Protein AF-0000000080321879 (afdb_homodimer)

Nearest PDB structures (foldseek):
  3uyc-assembly2_B  TM=7.111E-01  e=3.979E-05  Escherichia coli
  3uy8-assembly1_A  TM=6.903E-01  e=2.492E-05  Escherichia coli
  3uzj-assembly2_B  TM=7.143E-01  e=2.300E-04  Escherichia coli
  3hoj-assembly1_A  TM=6.903E-01  e=2.439E-04  synthetic construct
  4pek-assembly1_A  TM=6.928E-01  e=1.680E-03  synthetic construct

pLDDT: mean 92.46, std 9.46, range [50.03, 98.94]

Organism: NCBI:txid113653

Foldseek 3Di:
DEEEEQAFAAFPPAPPDDDLVCRLVQSQQQLLLLVLLPGQEYEYEPNNRPPDDLADDPRCLVSSLVSVQSNVVRDPHAYEYEYPPFHLLSRLSSCLSNVGQAYEGAAQDAWWQAPNGIHDHCLVVNVVSCVVSVHDHAYEYEQADQRTHGPDDSLRCLVCVVVSVHQEYEYEDNHAQCFDDLVVLQVNLVSHPHAYEYEHNDALVCPVSSVVRHDYYYDYPQQDDPSHGDSNRSNSNNVVVD/DEEEEQAFAAFPPAPPDDDLVCRLVQSQQQLLLLVLLPGQEYEYEPNNRPPDDLADDPRCLVSSLVSVQSNVVRDPHAYEYEYPPFHLLSRLSSCLSNVGQAYEGEAQDAWWQAPNGIHDHCLVVNVVSCVVSVHDHAYEYEDPAQRTHGPDDSLRCLVCVVVSVHQEYEYEDNDAQCFDDLVVLQVNLVSHPHAYEYEHNDALVCPVSSVVRHDYYYDYPQQDDPSHGDSNRSNSNNVVVD

Solvent-accessible surface area (backbone atoms only — not comparable to full-atom values): 24223 Å² total; per-residue (Å²): 91,40,29,32,46,45,68,30,52,26,43,58,62,27,84,68,39,85,45,68,68,56,31,41,51,51,45,36,55,36,49,43,30,41,53,74,16,53,44,60,26,37,34,39,29,56,62,35,29,55,82,56,45,70,63,65,52,57,36,48,37,7,32,51,29,39,41,48,54,57,31,56,74,73,41,86,60,51,37,28,26,30,34,57,61,50,19,48,60,47,20,49,18,27,25,53,39,69,65,32,53,26,34,47,29,56,39,36,67,63,50,31,42,36,93,83,40,72,46,65,48,38,26,71,61,40,55,55,48,33,61,54,42,70,47,82,50,43,35,34,26,37,72,39,50,33,76,35,52,68,77,63,52,68,65,54,42,50,74,47,44,71,81,50,64,49,60,27,39,27,44,32,8,76,38,92,69,32,45,57,53,70,66,53,44,47,50,47,47,71,58,37,91,55,52,37,27,37,51,32,37,60,44,83,88,48,41,71,69,48,51,76,50,34,62,32,34,41,44,43,70,70,32,43,54,96,90,33,61,34,39,63,52,33,30,54,47,41,56,70,75,102,91,40,29,33,46,44,68,30,52,27,43,58,60,27,84,66,39,84,45,67,67,56,31,43,52,50,45,36,54,36,49,42,32,41,51,73,16,51,43,61,27,38,34,39,29,55,63,35,28,52,83,56,44,68,64,64,53,57,37,48,36,7,33,50,29,38,39,51,54,57,32,56,75,70,42,87,59,50,36,27,26,30,33,57,60,51,19,47,59,46,19,49,17,27,24,52,40,70,65,30,53,26,32,47,29,59,40,35,67,63,51,31,41,36,95,82,39,74,45,65,48,39,26,73,62,39,54,54,48,31,60,55,41,71,47,82,49,42,36,34,27,44,47,65,51,30,79,29,54,65,77,64,53,73,65,55,44,51,74,46,44,71,80,50,64,50,61,25,38,25,42,34,10,67,38,95,69,32,46,59,52,70,67,54,43,46,49,46,46,70,58,39,90,54,52,37,28,37,52,30,36,62,44,82,88,46,41,69,70,48,52,77,52,35,61,31,35,40,44,44,70,70,32,43,54,97,90,33,59,35,38,66,51,34,30,54,45,40,55,70,76,102

Structure (mmCIF, N/CA/C/O backbone):
data_AF-0000000080321879-model_v1
#
loop_
_entity.id
_entity.type
_entity.pdbx_description
1 polymer 'Membrane complex biogenesis protein, BtpA family'
#
loop_
_atom_site.group_PDB
_atom_site.id
_atom_site.type_symbol
_atom_site.label_atom_id
_atom_site.label_alt_id
_atom_site.label_comp_id
_atom_site.label_asym_id
_atom_site.label_entity_id
_atom_site.label_seq_id
_atom_site.pdbx_PDB_ins_code
_atom_site.Cartn_x
_atom_site.Cartn_y
_atom_site.Cartn_z
_atom_site.occupancy
_atom_site.B_iso_or_equiv
_atom_site.auth_seq_id
_atom_site.auth_comp_id
_atom_site.auth_asym_id
_atom_site.auth_atom_id
_atom_site.pdbx_PDB_model_num
ATOM 1 N N . MET A 1 1 ? -0.641 20.672 21.359 1 93.69 1 MET A N 1
ATOM 2 C CA . MET A 1 1 ? -0.113 19.438 20.797 1 93.69 1 MET A CA 1
ATOM 3 C C . MET A 1 1 ? 0.712 19.703 19.547 1 93.69 1 MET A C 1
ATOM 5 O O . MET A 1 1 ? 0.418 20.641 18.797 1 93.69 1 MET A O 1
ATOM 9 N N . ILE A 1 2 ? 1.805 19.047 19.375 1 97.56 2 ILE A N 1
ATOM 10 C CA . ILE A 1 2 ? 2.656 19.219 18.203 1 97.56 2 ILE A CA 1
ATOM 11 C C . ILE A 1 2 ? 2.709 17.906 17.406 1 97.56 2 ILE A C 1
ATOM 13 O O . ILE A 1 2 ? 2.979 16.844 17.969 1 97.56 2 ILE A O 1
ATOM 17 N N . ILE A 1 3 ? 2.352 18 16.172 1 98.31 3 ILE A N 1
ATOM 18 C CA . ILE A 1 3 ? 2.482 16.906 15.211 1 98.31 3 ILE A CA 1
ATOM 19 C C . ILE A 1 3 ? 3.738 17.109 14.367 1 98.31 3 ILE A C 1
ATOM 21 O O . ILE A 1 3 ? 3.889 18.125 13.703 1 98.31 3 ILE A O 1
ATOM 25 N N . GLY A 1 4 ? 4.66 16.188 14.5 1 98.25 4 GLY A N 1
ATOM 26 C CA . GLY A 1 4 ? 5.855 16.25 13.672 1 98.25 4 GLY A CA 1
ATOM 27 C C . GLY A 1 4 ? 5.668 15.648 12.297 1 98.25 4 GLY A C 1
ATOM 28 O O . GLY A 1 4 ? 5.156 14.539 12.164 1 98.25 4 GLY A O 1
ATOM 29 N N . VAL A 1 5 ? 6.098 16.344 11.266 1 98 5 VAL A N 1
ATOM 30 C CA . VAL A 1 5 ? 5.988 15.836 9.906 1 98 5 VAL A CA 1
ATOM 31 C C . VAL A 1 5 ? 7.219 14.992 9.57 1 98 5 VAL A C 1
ATOM 33 O O . VAL A 1 5 ? 8.352 15.43 9.766 1 98 5 VAL A O 1
ATOM 36 N N . LEU A 1 6 ? 6.984 13.828 9.18 1 98.5 6 LEU A N 1
ATOM 37 C CA . LEU A 1 6 ? 8.016 12.945 8.641 1 98.5 6 LEU A CA 1
A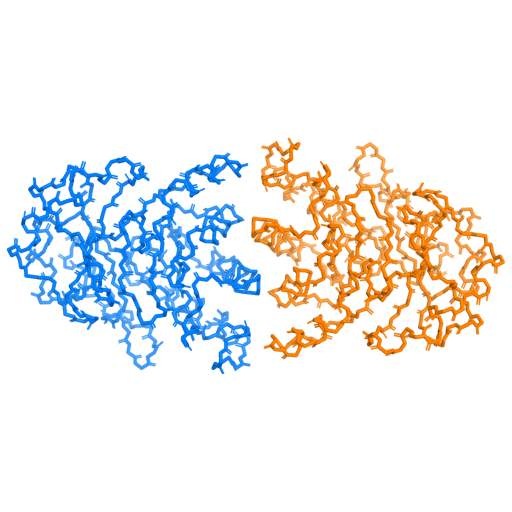TOM 38 C C . LEU A 1 6 ? 8.016 12.977 7.117 1 98.5 6 LEU A C 1
ATOM 40 O O . LEU A 1 6 ? 7.219 12.289 6.477 1 98.5 6 LEU A O 1
ATOM 44 N N . HIS A 1 7 ? 8.898 13.773 6.559 1 97.56 7 HIS A N 1
ATOM 45 C CA . HIS A 1 7 ? 9.078 13.836 5.113 1 97.56 7 HIS A CA 1
ATOM 46 C C . HIS A 1 7 ? 9.859 12.625 4.602 1 97.56 7 HIS A C 1
ATOM 48 O O . HIS A 1 7 ? 11.031 12.453 4.934 1 97.56 7 HIS A O 1
ATOM 54 N N . LEU A 1 8 ? 9.234 11.883 3.764 1 98.44 8 LEU A N 1
ATOM 55 C CA . LEU A 1 8 ? 9.938 10.734 3.195 1 98.44 8 LEU A CA 1
ATOM 56 C C . LEU A 1 8 ? 10.891 11.18 2.088 1 98.44 8 LEU A C 1
ATOM 58 O O . LEU A 1 8 ? 10.594 12.125 1.354 1 98.44 8 LEU A O 1
ATOM 62 N N . LYS A 1 9 ? 12.031 10.469 2.078 1 97.88 9 LYS A N 1
ATOM 63 C CA . LYS A 1 9 ? 12.867 10.562 0.889 1 97.88 9 LYS A CA 1
ATOM 64 C C . LYS A 1 9 ? 12.117 10.102 -0.355 1 97.88 9 LYS A C 1
ATOM 66 O O . LYS A 1 9 ? 11.055 9.492 -0.25 1 97.88 9 LYS A O 1
ATOM 71 N N . PRO A 1 10 ? 12.656 10.422 -1.565 1 98.12 10 PRO A N 1
ATOM 72 C CA . PRO A 1 10 ? 11.969 10.016 -2.791 1 98.12 10 PRO A CA 1
ATOM 73 C C . PRO A 1 10 ? 11.672 8.516 -2.834 1 98.12 10 PRO A C 1
ATOM 75 O O . PRO A 1 10 ? 12.57 7.699 -2.615 1 98.12 10 PRO A O 1
ATOM 78 N N . LEU A 1 11 ? 10.43 8.188 -3.137 1 98.75 11 LEU A N 1
ATOM 79 C CA . LEU A 1 11 ? 9.977 6.805 -3.199 1 98.75 11 LEU A CA 1
ATOM 80 C C . LEU A 1 11 ? 10.227 6.215 -4.582 1 98.75 11 LEU A C 1
ATOM 82 O O . LEU A 1 11 ? 10.453 6.949 -5.543 1 98.75 11 LEU A O 1
ATOM 86 N N . PRO A 1 12 ? 10.211 4.867 -4.668 1 98.5 12 PRO A N 1
ATOM 87 C CA . PRO A 1 12 ? 10.312 4.242 -5.988 1 98.5 12 PRO A CA 1
ATOM 88 C C . PRO A 1 12 ? 9.328 4.832 -6.996 1 98.5 12 PRO A C 1
ATOM 90 O O . PRO A 1 12 ? 8.156 5.035 -6.672 1 98.5 12 PRO A O 1
ATOM 93 N N . GLY A 1 13 ? 9.828 5.113 -8.234 1 97.06 13 GLY A N 1
ATOM 94 C CA . GLY A 1 13 ? 8.984 5.684 -9.273 1 97.06 13 GLY A CA 1
ATOM 95 C C . GLY A 1 13 ? 9.078 7.195 -9.359 1 97.06 13 GLY A C 1
ATOM 96 O O . GLY A 1 13 ? 8.672 7.797 -10.352 1 97.06 13 GLY A O 1
ATOM 97 N N . SER A 1 14 ? 9.555 7.824 -8.234 1 97.06 14 SER A N 1
ATOM 98 C CA . SER A 1 14 ? 9.742 9.273 -8.273 1 97.06 14 SER A CA 1
ATOM 99 C C . SER A 1 14 ? 11.055 9.641 -8.953 1 97.06 14 SER A C 1
ATOM 101 O O . SER A 1 14 ? 11.992 8.844 -8.992 1 97.06 14 SER A O 1
ATOM 103 N N . PRO A 1 15 ? 11.164 10.836 -9.484 1 96 15 PRO A N 1
ATOM 104 C CA . PRO A 1 15 ? 12.297 11.211 -10.328 1 96 15 PRO A CA 1
ATOM 105 C C . PRO A 1 15 ? 13.625 11.164 -9.586 1 96 15 PRO A C 1
ATOM 107 O O . PRO A 1 15 ? 14.664 10.852 -10.18 1 96 15 PRO A O 1
ATOM 110 N N . LEU A 1 16 ? 13.664 11.383 -8.312 1 96.62 16 LEU A N 1
ATOM 111 C CA . LEU A 1 16 ? 14.93 11.492 -7.59 1 96.62 16 LEU A CA 1
ATOM 112 C C . LEU A 1 16 ? 15.148 10.273 -6.703 1 96.62 16 LEU A C 1
ATOM 114 O O . LEU A 1 16 ? 15.938 10.32 -5.758 1 96.62 16 LEU A O 1
ATOM 118 N N . TYR A 1 17 ? 14.438 9.242 -7.016 1 97.62 17 TYR A N 1
ATOM 119 C CA . TYR A 1 17 ? 14.547 8.023 -6.227 1 97.62 17 TYR A CA 1
ATOM 120 C C . TYR A 1 17 ? 15.945 7.434 -6.324 1 97.62 17 TYR A C 1
ATOM 122 O O . TYR A 1 17 ? 16.562 7.449 -7.395 1 97.62 17 TYR A O 1
ATOM 130 N N . SER A 1 18 ? 16.422 6.902 -5.184 1 95.88 18 SER A N 1
ATOM 131 C CA . SER A 1 18 ? 17.719 6.246 -5.168 1 95.88 18 SER A CA 1
ATOM 132 C C . SER A 1 18 ? 17.641 4.852 -4.559 1 95.88 18 SER A C 1
ATOM 134 O O . SER A 1 18 ? 17.797 3.848 -5.258 1 95.88 18 SER A O 1
ATOM 136 N N . SER A 1 19 ? 17.266 4.738 -3.291 1 97.06 19 SER A N 1
ATOM 137 C CA . SER A 1 19 ? 17.281 3.465 -2.58 1 97.06 19 SER A CA 1
ATOM 138 C C . SER A 1 19 ? 16.094 3.365 -1.612 1 97.06 19 SER A C 1
ATOM 140 O O . SER A 1 19 ? 15.898 4.254 -0.781 1 97.06 19 SER A O 1
ATOM 142 N N . PHE A 1 20 ? 15.492 2.254 -1.755 1 97.88 20 PHE A N 1
ATOM 143 C CA . PHE A 1 20 ? 14.352 2.08 -0.862 1 97.88 20 PHE A CA 1
ATOM 144 C C . PHE A 1 20 ? 14.82 1.803 0.562 1 97.88 20 PHE A C 1
ATOM 146 O O . PHE A 1 20 ? 14.172 2.225 1.524 1 97.88 20 PHE A O 1
ATOM 153 N N . ASP A 1 21 ? 15.906 1.103 0.717 1 97.5 21 ASP A N 1
ATOM 154 C CA . ASP A 1 21 ? 16.484 0.886 2.041 1 97.5 21 ASP A CA 1
ATOM 155 C C . ASP A 1 21 ? 16.766 2.213 2.736 1 97.5 21 ASP A C 1
ATOM 157 O O . ASP A 1 21 ? 16.516 2.365 3.932 1 97.5 21 ASP A O 1
ATOM 161 N N . GLU A 1 22 ? 17.281 3.115 1.935 1 97.75 22 GLU A N 1
ATOM 162 C CA . GLU A 1 22 ? 17.594 4.426 2.496 1 97.75 22 GLU A CA 1
ATOM 163 C C . GLU A 1 22 ? 16.328 5.16 2.922 1 97.75 22 GLU A C 1
ATOM 165 O O . GLU A 1 22 ? 16.328 5.887 3.918 1 97.75 22 GLU A O 1
ATOM 170 N N . VAL A 1 23 ? 15.281 4.973 2.143 1 98.44 23 VAL A N 1
ATOM 171 C CA . VAL A 1 23 ? 14.008 5.594 2.48 1 98.44 23 VAL A CA 1
ATOM 172 C C . VAL A 1 23 ? 13.531 5.09 3.842 1 98.44 23 VAL A C 1
ATOM 174 O O . VAL A 1 23 ? 13.172 5.883 4.715 1 98.44 23 VAL A O 1
ATOM 177 N N . ILE A 1 24 ? 13.547 3.768 4.012 1 98.62 24 ILE A N 1
ATOM 178 C CA . ILE A 1 24 ? 13.047 3.143 5.23 1 98.62 24 ILE A CA 1
ATOM 179 C C . ILE A 1 24 ? 13.914 3.547 6.414 1 98.62 24 ILE A C 1
ATOM 181 O O . ILE A 1 24 ? 13.406 3.971 7.453 1 98.62 24 ILE A O 1
ATOM 185 N N . GLU A 1 25 ? 15.219 3.467 6.266 1 98.44 25 GLU A N 1
ATOM 186 C CA . GLU A 1 25 ? 16.141 3.789 7.344 1 98.44 25 GLU A CA 1
ATOM 187 C C . GLU A 1 25 ? 16 5.246 7.773 1 98.44 25 GLU A C 1
ATOM 189 O O . GLU A 1 25 ? 15.961 5.547 8.969 1 98.44 25 GLU A O 1
ATOM 194 N N . HIS A 1 26 ? 15.977 6.105 6.789 1 98.38 26 HIS A N 1
ATOM 195 C CA . HIS A 1 26 ? 15.812 7.531 7.055 1 98.38 26 HIS A CA 1
ATOM 196 C C . HIS A 1 26 ? 14.5 7.812 7.777 1 98.38 26 HIS A C 1
ATOM 198 O O . HIS A 1 26 ? 14.469 8.594 8.734 1 98.38 26 HIS A O 1
ATOM 204 N N . ALA A 1 27 ? 13.406 7.203 7.316 1 98.75 27 ALA A N 1
ATOM 205 C CA . ALA A 1 27 ? 12.086 7.406 7.91 1 98.75 27 ALA A CA 1
ATOM 206 C C . ALA A 1 27 ? 12.062 6.941 9.359 1 98.75 27 ALA A C 1
ATOM 208 O O . ALA A 1 27 ? 11.586 7.664 10.242 1 98.75 27 ALA A O 1
ATOM 209 N N . VAL A 1 28 ? 12.594 5.742 9.617 1 98.81 28 VAL A N 1
ATOM 210 C CA . VAL A 1 28 ? 12.586 5.168 10.953 1 98.81 28 VAL A CA 1
ATOM 211 C C . VAL A 1 28 ? 13.43 6.027 11.891 1 98.81 28 VAL A C 1
ATOM 213 O O . VAL A 1 28 ? 12.984 6.402 12.977 1 98.81 28 VAL A O 1
ATOM 216 N N . ARG A 1 29 ? 14.617 6.383 11.414 1 98.44 29 ARG A N 1
ATOM 217 C CA . ARG A 1 29 ? 15.531 7.188 12.219 1 98.44 29 ARG A CA 1
ATOM 218 C C . ARG A 1 29 ? 14.891 8.523 12.594 1 98.44 29 ARG A C 1
ATOM 220 O O . ARG A 1 29 ? 14.938 8.93 13.758 1 98.44 29 ARG A O 1
ATOM 227 N N . ASN A 1 30 ? 14.266 9.164 11.695 1 98.75 30 ASN A N 1
ATOM 228 C CA . ASN A 1 30 ? 13.688 10.484 11.945 1 98.75 30 ASN A CA 1
ATOM 229 C C . ASN A 1 30 ? 12.391 10.383 12.758 1 98.75 30 ASN A C 1
ATOM 231 O O . ASN A 1 30 ? 12.086 11.266 13.562 1 98.75 30 ASN A O 1
ATOM 235 N N . ALA A 1 31 ? 11.633 9.312 12.586 1 98.88 31 ALA A N 1
ATOM 236 C CA . ALA A 1 31 ? 10.453 9.086 13.422 1 98.88 31 ALA A CA 1
ATOM 237 C C . ALA A 1 31 ? 10.852 8.93 14.883 1 98.88 31 ALA A C 1
ATOM 239 O O . ALA A 1 31 ? 10.211 9.5 15.773 1 98.88 31 ALA A O 1
ATOM 240 N N . VAL A 1 32 ? 11.867 8.164 15.102 1 98.81 32 VAL A N 1
ATOM 241 C CA . VAL A 1 32 ? 12.359 7.941 16.453 1 98.81 32 VAL A CA 1
ATOM 242 C C . VAL A 1 32 ? 12.812 9.266 17.062 1 98.81 32 VAL A C 1
ATOM 244 O O . VAL A 1 32 ? 12.531 9.547 18.234 1 98.81 32 VAL A O 1
ATOM 247 N N . ARG A 1 33 ? 13.469 10.07 16.281 1 98.75 33 ARG A N 1
ATOM 248 C CA . ARG A 1 33 ? 13.945 11.367 16.75 1 98.75 33 ARG A CA 1
ATOM 249 C C . ARG A 1 33 ? 12.773 12.297 17.062 1 98.75 33 ARG A C 1
ATOM 251 O O . ARG A 1 33 ? 12.836 13.07 18.031 1 98.75 33 ARG A O 1
ATOM 258 N N . LEU A 1 34 ? 11.727 12.25 16.266 1 98.75 34 LEU A N 1
ATOM 259 C CA . LEU A 1 34 ? 10.531 13.039 16.547 1 98.75 34 LEU A CA 1
ATOM 260 C C . LEU A 1 34 ? 9.906 12.625 17.875 1 98.75 34 LEU A C 1
ATOM 262 O O . LEU A 1 34 ? 9.562 13.484 18.688 1 98.75 34 LEU A O 1
ATOM 266 N N . GLU A 1 35 ? 9.773 11.305 18.078 1 98.75 35 GLU A N 1
ATOM 267 C CA . GLU A 1 35 ? 9.203 10.805 19.312 1 98.75 35 GLU A CA 1
ATOM 268 C C . GLU A 1 35 ? 10.086 11.172 20.516 1 98.75 35 GLU A C 1
ATOM 270 O O . GLU A 1 35 ? 9.586 11.617 21.547 1 98.75 35 GLU A O 1
ATOM 275 N N . GLU A 1 36 ? 11.398 10.992 20.344 1 98.38 36 GLU A N 1
ATOM 276 C CA . GLU A 1 36 ? 12.336 11.352 21.406 1 98.38 36 GLU A CA 1
ATOM 277 C C . GLU A 1 36 ? 12.242 12.828 21.75 1 98.38 36 GLU A C 1
ATOM 279 O O . GLU A 1 36 ? 12.422 13.211 22.906 1 98.38 36 GLU A O 1
ATOM 284 N N . GLY A 1 37 ? 12.023 13.625 20.75 1 98.31 37 GLY A N 1
ATOM 285 C CA . GLY A 1 37 ? 11.93 15.062 20.953 1 98.31 37 GLY A CA 1
ATOM 286 C C . GLY A 1 37 ? 10.656 15.477 21.672 1 98.31 37 GLY A C 1
ATOM 287 O O . GLY A 1 37 ? 10.578 16.578 22.203 1 98.31 37 GLY A O 1
ATOM 288 N N . GLY A 1 38 ? 9.586 14.633 21.516 1 98.31 38 GLY A N 1
ATOM 289 C CA . GLY A 1 38 ? 8.43 14.883 22.375 1 98.31 38 GLY A CA 1
ATOM 290 C C . GLY A 1 38 ? 7.188 15.266 21.594 1 98.31 38 GLY A C 1
ATOM 291 O O . GLY A 1 38 ? 6.23 15.797 22.156 1 98.31 38 GLY A O 1
ATOM 292 N N . VAL A 1 39 ? 7.129 15.016 20.281 1 98.56 39 VAL A N 1
ATOM 293 C CA . VAL A 1 39 ? 5.914 15.32 19.547 1 98.56 39 VAL A CA 1
ATOM 294 C C . VAL A 1 39 ? 4.781 14.391 19.984 1 98.56 39 VAL A C 1
ATOM 296 O O . VAL A 1 39 ? 5.031 13.344 20.578 1 98.56 39 VAL A O 1
ATOM 299 N N . SER A 1 40 ? 3.592 14.852 19.703 1 98.31 40 SER A N 1
ATOM 300 C CA . SER A 1 40 ? 2.416 14.117 20.156 1 98.31 40 SER A CA 1
ATOM 301 C C . SER A 1 40 ? 1.956 13.117 19.094 1 98.31 40 SER A C 1
ATOM 303 O O . SER A 1 40 ? 1.246 12.156 19.406 1 98.31 40 SER A O 1
ATOM 305 N N . ALA A 1 41 ? 2.283 13.328 17.875 1 98.75 41 ALA A N 1
ATOM 306 C CA . ALA A 1 41 ? 1.921 12.492 16.734 1 98.75 41 ALA A CA 1
ATOM 307 C C . ALA A 1 41 ? 2.873 12.719 15.562 1 98.75 41 ALA A C 1
ATOM 309 O O . ALA A 1 41 ? 3.67 13.664 15.578 1 98.75 41 ALA A O 1
ATOM 310 N N . ILE A 1 42 ? 2.859 11.828 14.625 1 98.88 42 ILE A N 1
ATOM 311 C CA . ILE A 1 42 ? 3.707 11.93 13.445 1 98.88 42 ILE A CA 1
ATOM 312 C C . ILE A 1 42 ? 2.844 11.898 12.18 1 98.88 42 ILE A C 1
ATOM 314 O O . ILE A 1 42 ? 1.942 11.062 12.062 1 98.88 42 ILE A O 1
ATOM 318 N N . LEU A 1 43 ? 3.012 12.828 11.297 1 98.81 43 LEU A N 1
ATOM 319 C CA . LEU A 1 43 ? 2.381 12.875 9.977 1 98.81 43 LEU A CA 1
ATOM 320 C C . LEU A 1 43 ? 3.371 12.477 8.891 1 98.81 43 LEU A C 1
ATOM 322 O O . LEU A 1 43 ? 4.363 13.172 8.664 1 98.81 43 LEU A O 1
ATOM 326 N N . VAL A 1 44 ? 3.127 11.383 8.234 1 98.88 44 VAL A N 1
ATOM 327 C CA . VAL A 1 44 ? 4.023 10.898 7.191 1 98.88 44 VAL A CA 1
ATOM 328 C C . VAL A 1 44 ? 3.588 11.445 5.836 1 98.88 44 VAL A C 1
ATOM 330 O O . VAL A 1 44 ? 2.412 11.359 5.473 1 98.88 44 VAL A O 1
ATOM 333 N N . GLU A 1 45 ? 4.559 11.992 5.109 1 98.31 45 GLU A N 1
ATOM 334 C CA . GLU A 1 45 ? 4.27 12.641 3.838 1 98.31 45 GLU A CA 1
ATOM 335 C C . GLU A 1 45 ? 5.27 12.234 2.764 1 98.31 45 GLU A C 1
ATOM 337 O O . GLU A 1 45 ? 6.469 12.133 3.029 1 98.31 45 GLU A O 1
ATOM 342 N N . ASN A 1 46 ? 4.797 11.945 1.536 1 98.31 46 ASN A N 1
ATOM 343 C CA . ASN A 1 46 ? 5.672 11.602 0.421 1 98.31 46 ASN A CA 1
ATOM 344 C C . ASN A 1 46 ? 6.34 12.836 -0.172 1 98.31 46 ASN A C 1
ATOM 346 O O . ASN A 1 46 ? 6.43 12.977 -1.394 1 98.31 46 ASN A O 1
ATOM 350 N N . PHE A 1 47 ? 6.891 13.672 0.594 1 95.69 47 PHE A N 1
ATOM 351 C CA . PHE A 1 47 ? 7.426 14.977 0.241 1 95.69 47 PHE A CA 1
ATOM 352 C C . PHE A 1 47 ? 8.523 14.852 -0.803 1 95.69 47 PHE A C 1
ATOM 354 O O . PHE A 1 47 ? 8.664 15.711 -1.678 1 95.69 47 PHE A O 1
ATOM 361 N N . GLY A 1 48 ? 9.312 13.852 -0.79 1 95.94 48 GLY A N 1
ATOM 362 C CA . GLY A 1 48 ? 10.453 13.68 -1.68 1 95.94 48 GLY A CA 1
ATOM 363 C C . GLY A 1 48 ? 10.047 13.312 -3.098 1 95.94 48 GLY A C 1
ATOM 364 O O . GLY A 1 48 ? 10.883 13.32 -4.004 1 95.94 48 GLY A O 1
ATOM 365 N N . ASP A 1 49 ? 8.789 13.125 -3.35 1 96.62 49 ASP A N 1
ATOM 366 C CA . ASP A 1 49 ? 8.344 12.602 -4.633 1 96.62 49 ASP A CA 1
ATOM 367 C C . ASP A 1 49 ? 8.172 13.719 -5.656 1 96.62 49 ASP A C 1
ATOM 369 O O . ASP A 1 49 ? 7.68 13.484 -6.766 1 96.62 49 ASP A O 1
ATOM 373 N N . ALA A 1 50 ? 8.586 14.953 -5.414 1 93.31 50 ALA A N 1
ATOM 374 C CA . ALA A 1 50 ? 8.406 16.094 -6.312 1 93.31 50 ALA A CA 1
ATOM 375 C C . ALA A 1 50 ? 9.156 15.883 -7.625 1 93.31 50 ALA A C 1
ATOM 377 O O . ALA A 1 50 ? 10.234 15.273 -7.641 1 93.31 50 ALA A O 1
ATOM 378 N N . PRO A 1 51 ? 8.594 16.469 -8.711 1 95.69 51 PRO A N 1
ATOM 379 C CA . PRO A 1 51 ? 7.262 17.078 -8.805 1 95.69 51 PRO A CA 1
ATOM 380 C C . PRO A 1 51 ? 6.133 16.062 -8.68 1 95.69 51 PRO A C 1
ATOM 382 O O . PRO A 1 51 ? 6.266 14.922 -9.141 1 95.69 51 PRO A O 1
ATOM 385 N N . PHE A 1 52 ? 5.043 16.453 -8.102 1 93.81 52 PHE A N 1
ATOM 386 C CA . PHE A 1 52 ? 4 15.516 -7.688 1 93.81 52 PHE A CA 1
ATOM 387 C C . PHE A 1 52 ? 3.01 15.273 -8.82 1 93.81 52 PHE A C 1
ATOM 389 O O . PHE A 1 52 ? 2.781 16.156 -9.648 1 93.81 52 PHE A O 1
ATOM 396 N N . LEU A 1 53 ? 2.506 14.117 -8.852 1 92.25 53 LEU A N 1
ATOM 397 C CA . LEU A 1 53 ? 1.327 13.805 -9.656 1 92.25 53 LEU A CA 1
ATOM 398 C C . LEU A 1 53 ? 0.049 14.133 -8.891 1 92.25 53 LEU A C 1
ATOM 400 O O . LEU A 1 53 ? 0.031 14.094 -7.656 1 92.25 53 LEU A O 1
ATOM 404 N N . MET A 1 54 ? -0.978 14.469 -9.633 1 89.69 54 MET A N 1
ATOM 405 C CA . MET A 1 54 ? -2.25 14.75 -8.977 1 89.69 54 MET A CA 1
ATOM 406 C C . MET A 1 54 ? -2.764 13.516 -8.234 1 89.69 54 MET A C 1
ATOM 408 O O . MET A 1 54 ? -3.332 13.633 -7.148 1 89.69 54 MET A O 1
ATOM 412 N N . GLU A 1 55 ? -2.572 12.406 -8.883 1 92.88 55 GLU A N 1
ATOM 413 C CA . GLU A 1 55 ? -2.875 11.117 -8.266 1 92.88 55 GLU A CA 1
ATOM 414 C C . GLU A 1 55 ? -1.623 10.25 -8.156 1 92.88 55 GLU A C 1
ATOM 416 O O . GLU A 1 55 ? -0.929 10.023 -9.148 1 92.88 55 GLU A O 1
ATOM 421 N N . ALA A 1 56 ? -1.356 9.844 -6.93 1 96 56 ALA A N 1
ATOM 422 C CA . ALA A 1 56 ? -0.177 9.008 -6.707 1 96 56 ALA A CA 1
ATOM 423 C C . ALA A 1 56 ? -0.359 7.625 -7.324 1 96 56 ALA A C 1
ATOM 425 O O . ALA A 1 56 ? -1.475 7.102 -7.367 1 96 56 ALA A O 1
ATOM 426 N N . GLY A 1 57 ? 0.683 7.129 -7.797 1 97.19 57 GLY A N 1
ATOM 427 C CA . GLY A 1 57 ? 0.648 5.785 -8.344 1 97.19 57 GLY A CA 1
ATOM 428 C C . GLY A 1 57 ? 0.575 4.707 -7.277 1 97.19 57 GLY A C 1
ATOM 429 O O . GLY A 1 57 ? 0.723 4.996 -6.086 1 97.19 57 GLY A O 1
ATOM 430 N N . LYS A 1 58 ? 0.332 3.451 -7.715 1 98.5 58 LYS A N 1
ATOM 431 C CA . LYS A 1 58 ? 0.208 2.316 -6.805 1 98.5 58 LYS A CA 1
ATOM 432 C C . LYS A 1 58 ? 1.521 2.053 -6.07 1 98.5 58 LYS A C 1
ATOM 434 O O . LYS A 1 58 ? 1.519 1.591 -4.93 1 98.5 58 LYS A O 1
ATOM 439 N N . GLU A 1 59 ? 2.66 2.396 -6.711 1 98.69 59 GLU A N 1
ATOM 440 C CA . GLU A 1 59 ? 3.961 2.219 -6.07 1 98.69 59 GLU A CA 1
ATOM 441 C C . GLU A 1 59 ? 4.109 3.131 -4.855 1 98.69 59 GLU A C 1
ATOM 443 O O . GLU A 1 59 ? 4.695 2.736 -3.846 1 98.69 59 GLU A O 1
ATOM 448 N N . THR A 1 60 ? 3.615 4.348 -4.992 1 98.75 60 THR A N 1
ATOM 449 C CA . THR A 1 60 ? 3.648 5.266 -3.859 1 98.75 60 THR A CA 1
ATOM 450 C C . THR A 1 60 ? 2.785 4.742 -2.715 1 98.75 60 THR A C 1
ATOM 452 O O . THR A 1 60 ? 3.217 4.738 -1.56 1 98.75 60 THR A O 1
ATOM 455 N N . VAL A 1 61 ? 1.602 4.254 -3.043 1 98.88 61 VAL A N 1
ATOM 456 C CA . VAL A 1 61 ? 0.668 3.729 -2.053 1 98.88 61 VAL A CA 1
ATOM 457 C C . VAL A 1 61 ? 1.299 2.541 -1.326 1 98.88 61 VAL A C 1
ATOM 459 O O . VAL A 1 61 ? 1.333 2.508 -0.094 1 98.88 61 VAL A O 1
ATOM 462 N N . ALA A 1 62 ? 1.83 1.578 -2.062 1 98.94 62 ALA A N 1
ATOM 463 C CA . ALA A 1 62 ? 2.418 0.371 -1.49 1 98.94 62 ALA A CA 1
ATOM 464 C C . ALA A 1 62 ? 3.648 0.705 -0.652 1 98.94 62 ALA A C 1
ATOM 466 O O . ALA A 1 62 ? 3.791 0.224 0.475 1 98.94 62 ALA A O 1
ATOM 467 N N . CYS A 1 63 ? 4.52 1.547 -1.168 1 98.88 63 CYS A N 1
ATOM 468 C CA . CYS A 1 63 ? 5.789 1.822 -0.509 1 98.88 63 CYS A CA 1
ATOM 469 C C . CYS A 1 63 ? 5.582 2.662 0.746 1 98.88 63 CYS A C 1
ATOM 471 O O . CYS A 1 63 ? 6.234 2.43 1.767 1 98.88 63 CYS A O 1
ATOM 473 N N . MET A 1 64 ? 4.688 3.637 0.65 1 98.88 64 MET A N 1
ATOM 474 C CA . MET A 1 64 ? 4.379 4.402 1.855 1 98.88 64 MET A CA 1
ATOM 475 C C . MET A 1 64 ? 3.789 3.504 2.936 1 98.88 64 MET A C 1
ATOM 477 O O . MET A 1 64 ? 4.094 3.664 4.117 1 98.88 64 MET A O 1
ATOM 481 N N . THR A 1 65 ? 2.893 2.605 2.545 1 98.94 65 THR A N 1
ATOM 482 C CA . THR A 1 65 ? 2.326 1.648 3.488 1 98.94 65 THR A CA 1
ATOM 483 C C . THR A 1 65 ? 3.428 0.851 4.18 1 98.94 65 THR A C 1
ATOM 485 O O . THR A 1 65 ? 3.451 0.746 5.406 1 98.94 65 THR A O 1
ATOM 488 N N . ALA A 1 66 ? 4.379 0.32 3.396 1 98.88 66 ALA A N 1
ATOM 489 C CA . ALA A 1 66 ? 5.473 -0.482 3.938 1 98.88 66 ALA A CA 1
ATOM 490 C C . ALA A 1 66 ? 6.348 0.345 4.875 1 98.88 66 ALA A C 1
ATOM 492 O O . ALA A 1 66 ? 6.75 -0.129 5.938 1 98.88 66 ALA A O 1
ATOM 493 N N . VAL A 1 67 ? 6.676 1.58 4.496 1 98.88 67 VAL A N 1
ATOM 494 C CA . VAL A 1 67 ? 7.527 2.451 5.301 1 98.88 67 VAL A CA 1
ATOM 495 C C . VAL A 1 67 ? 6.852 2.75 6.637 1 98.88 67 VAL A C 1
ATOM 497 O O . VAL A 1 67 ? 7.492 2.691 7.688 1 98.88 67 VAL A O 1
ATOM 500 N N . ILE A 1 68 ? 5.559 3.053 6.602 1 98.94 68 ILE A N 1
ATOM 501 C CA . ILE A 1 68 ? 4.836 3.402 7.82 1 98.94 68 ILE A CA 1
ATOM 502 C C . ILE A 1 68 ? 4.777 2.195 8.75 1 98.94 68 ILE A C 1
ATOM 504 O O . ILE A 1 68 ? 4.91 2.336 9.969 1 98.94 68 ILE A O 1
ATOM 508 N N . LYS A 1 69 ? 4.594 1.002 8.18 1 98.75 69 LYS A N 1
ATOM 509 C CA . LYS A 1 69 ? 4.629 -0.207 8.992 1 98.75 69 LYS A CA 1
ATOM 510 C C . LYS A 1 69 ? 5.961 -0.341 9.727 1 98.75 69 LYS A C 1
ATOM 512 O O . LYS A 1 69 ? 5.996 -0.707 10.898 1 98.75 69 LYS A O 1
ATOM 517 N N . GLU A 1 70 ? 7.082 -0.082 9.016 1 98.69 70 GLU A N 1
ATOM 518 C CA . GLU A 1 70 ? 8.398 -0.129 9.648 1 98.69 70 GLU A CA 1
ATOM 519 C C . GLU A 1 70 ? 8.523 0.93 10.742 1 98.69 70 GLU A C 1
ATOM 521 O O . GLU A 1 70 ? 9.078 0.665 11.805 1 98.69 70 GLU A O 1
ATOM 526 N N . VAL A 1 71 ? 8.031 2.113 10.508 1 98.81 71 VAL A N 1
ATOM 527 C CA . VAL A 1 71 ? 8.07 3.213 11.469 1 98.81 71 VAL A CA 1
ATOM 528 C C . VAL A 1 71 ? 7.301 2.828 12.734 1 98.81 71 VAL A C 1
ATOM 530 O O . VAL A 1 71 ? 7.785 3.039 13.844 1 98.81 71 VAL A O 1
ATOM 533 N N . MET A 1 72 ? 6.16 2.229 12.555 1 98.5 72 MET A N 1
ATOM 534 C CA . MET A 1 72 ? 5.262 1.911 13.656 1 98.5 72 MET A CA 1
ATOM 535 C C . MET A 1 72 ? 5.855 0.822 14.547 1 98.5 72 MET A C 1
ATOM 537 O O . MET A 1 72 ? 5.398 0.617 15.672 1 98.5 72 MET A O 1
ATOM 541 N N . ARG A 1 73 ? 6.871 0.154 14.109 1 97.81 73 ARG A N 1
ATOM 542 C CA . ARG A 1 73 ? 7.562 -0.832 14.938 1 97.81 73 ARG A CA 1
ATOM 543 C C . ARG A 1 73 ? 8.5 -0.153 15.93 1 97.81 73 ARG A C 1
ATOM 545 O O . ARG A 1 73 ? 8.883 -0.751 16.938 1 97.81 73 ARG A O 1
ATOM 552 N N . GLU A 1 74 ? 8.867 1.051 15.625 1 98.44 74 GLU A N 1
ATOM 553 C CA . GLU A 1 74 ? 9.93 1.697 16.391 1 98.44 74 GLU A CA 1
ATOM 554 C C . GLU A 1 74 ? 9.375 2.854 17.219 1 98.44 74 GLU A C 1
ATOM 556 O O . GLU A 1 74 ? 10.039 3.328 18.156 1 98.44 74 GLU A O 1
ATOM 561 N N . VAL A 1 75 ? 8.141 3.309 16.891 1 98.56 75 VAL A N 1
ATOM 562 C CA . VAL A 1 75 ? 7.543 4.402 17.641 1 98.56 75 VAL A CA 1
ATOM 563 C C . VAL A 1 75 ? 6.117 4.031 18.047 1 98.56 75 VAL A C 1
ATOM 565 O O . VAL A 1 75 ? 5.492 3.17 17.422 1 98.56 75 VAL A O 1
ATOM 568 N N . SER A 1 76 ? 5.578 4.641 19.062 1 98.12 76 SER A N 1
ATOM 569 C CA . SER A 1 76 ? 4.258 4.297 19.594 1 98.12 76 SER A CA 1
ATOM 570 C C . SER A 1 76 ? 3.281 5.457 19.422 1 98.12 76 SER A C 1
ATOM 572 O O . SER A 1 76 ? 2.105 5.336 19.766 1 98.12 76 SER A O 1
ATOM 574 N N . LEU A 1 77 ? 3.676 6.512 18.844 1 98.62 77 LEU A N 1
ATOM 575 C CA . LEU A 1 77 ? 2.867 7.715 18.703 1 98.62 77 LEU A CA 1
ATOM 576 C C . LEU A 1 77 ? 1.774 7.508 17.656 1 98.62 77 LEU A C 1
ATOM 578 O O . LEU A 1 77 ? 1.926 6.688 16.75 1 98.62 77 LEU A O 1
ATOM 582 N N . PRO A 1 78 ? 0.651 8.242 17.766 1 98.75 78 PRO A N 1
ATOM 583 C CA . PRO A 1 78 ? -0.327 8.266 16.672 1 98.75 78 PRO A CA 1
ATOM 584 C C . PRO A 1 78 ? 0.291 8.656 15.336 1 98.75 78 PRO A C 1
ATOM 586 O O . PRO A 1 78 ? 1.194 9.5 15.289 1 98.75 78 PRO A O 1
ATOM 589 N N . ILE A 1 79 ? -0.241 8.023 14.266 1 98.81 79 ILE A N 1
ATOM 590 C CA . ILE A 1 79 ? 0.286 8.242 12.922 1 98.81 79 ILE A CA 1
ATOM 591 C C . ILE A 1 79 ? -0.794 8.859 12.039 1 98.81 79 ILE A C 1
ATOM 593 O O . ILE A 1 79 ? -1.969 8.492 12.133 1 98.81 79 ILE A O 1
ATOM 597 N N . GLY A 1 80 ? -0.442 9.859 11.289 1 98.88 80 GLY A N 1
ATOM 598 C CA . GLY A 1 80 ? -1.247 10.391 10.203 1 98.88 80 GLY A CA 1
ATOM 599 C C . GLY A 1 80 ? -0.601 10.211 8.844 1 98.88 80 GLY A C 1
ATOM 600 O O . GLY A 1 80 ? 0.596 9.93 8.75 1 98.88 80 GLY A O 1
ATOM 601 N N . VAL A 1 81 ? -1.409 10.328 7.793 1 98.94 81 VAL A N 1
ATOM 602 C CA . VAL A 1 81 ? -0.92 10.117 6.438 1 98.94 81 VAL A CA 1
ATOM 603 C C . VAL A 1 81 ? -1.347 11.281 5.547 1 98.94 81 VAL A C 1
ATOM 605 O O . VAL A 1 81 ? -2.502 11.711 5.582 1 98.94 81 VAL A O 1
ATOM 608 N N . ASN A 1 82 ? -0.444 11.844 4.812 1 98.38 82 ASN A N 1
ATOM 609 C CA . ASN A 1 82 ? -0.685 12.812 3.748 1 98.38 82 ASN A CA 1
ATOM 610 C C . ASN A 1 82 ? -0.005 12.398 2.447 1 98.38 82 ASN A C 1
ATOM 612 O O . ASN A 1 82 ? 1.216 12.242 2.4 1 98.38 82 ASN A O 1
ATOM 616 N N . VAL A 1 83 ? -0.804 12.211 1.429 1 98.44 83 VAL A N 1
ATOM 617 C CA . VAL A 1 83 ? -0.238 11.859 0.131 1 98.44 83 VAL A CA 1
ATOM 618 C C . VAL A 1 83 ? -0.352 13.047 -0.823 1 98.44 83 VAL A C 1
ATOM 620 O O . VAL A 1 83 ? -1.443 13.359 -1.306 1 98.44 83 VAL A O 1
ATOM 623 N N . LEU A 1 84 ? 0.721 13.664 -1.092 1 95.06 84 LEU A N 1
ATOM 624 C CA . LEU A 1 84 ? 0.812 14.812 -1.981 1 95.06 84 LEU A CA 1
ATOM 625 C C . LEU A 1 84 ? 0.609 14.398 -3.434 1 95.06 84 LEU A C 1
ATOM 627 O O . LEU A 1 84 ? 0.964 13.281 -3.82 1 95.06 84 LEU A O 1
ATOM 631 N N . ARG A 1 85 ? 0.045 15.141 -4.285 1 92.12 85 ARG A N 1
ATOM 632 C CA . ARG A 1 85 ? -0.258 16.562 -4.086 1 92.12 85 ARG A CA 1
ATOM 633 C C . ARG A 1 85 ? -1.578 16.734 -3.344 1 92.12 85 ARG A C 1
ATOM 635 O O . ARG A 1 85 ? -1.757 17.703 -2.609 1 92.12 85 ARG A O 1
ATOM 642 N N . ASN A 1 86 ? -2.555 15.867 -3.598 1 93.56 86 ASN A N 1
ATOM 643 C CA . ASN A 1 86 ? -3.867 15.883 -2.961 1 93.56 86 ASN A CA 1
ATOM 644 C C . ASN A 1 86 ? -4.602 14.555 -3.146 1 93.56 86 ASN A C 1
ATOM 646 O O . ASN A 1 86 ? -5.777 14.539 -3.502 1 93.56 86 ASN A O 1
ATOM 650 N N . ASP A 1 87 ? -3.9 13.523 -2.996 1 96.81 87 ASP A N 1
ATOM 651 C CA . ASP A 1 87 ? -4.512 12.211 -3.193 1 96.81 87 ASP A CA 1
ATOM 652 C C . ASP A 1 87 ? -5.09 11.672 -1.886 1 96.81 87 ASP A C 1
ATOM 654 O O . ASP A 1 87 ? -4.516 10.773 -1.272 1 96.81 87 ASP A O 1
ATOM 658 N N . ALA A 1 88 ? -6.242 12.164 -1.601 1 97.88 88 ALA A N 1
ATOM 659 C CA . ALA A 1 88 ? -6.914 11.812 -0.355 1 97.88 88 ALA A CA 1
ATOM 660 C C . ALA A 1 88 ? -7.32 10.344 -0.351 1 97.88 88 ALA A C 1
ATOM 662 O O . ALA A 1 88 ? -7.363 9.703 0.705 1 97.88 88 ALA A O 1
ATOM 663 N N . ILE A 1 89 ? -7.574 9.789 -1.522 1 98.5 89 ILE A N 1
ATOM 664 C CA . ILE A 1 89 ? -7.969 8.391 -1.633 1 98.5 89 ILE A CA 1
ATOM 665 C C . ILE A 1 89 ? -6.789 7.492 -1.271 1 98.5 89 ILE A C 1
ATOM 667 O O . ILE A 1 89 ? -6.945 6.531 -0.516 1 98.5 89 ILE A O 1
ATOM 671 N N . ALA A 1 90 ? -5.617 7.859 -1.744 1 98.81 90 ALA A N 1
ATOM 672 C CA . ALA A 1 90 ? -4.406 7.125 -1.38 1 98.81 90 ALA A CA 1
ATOM 673 C C . ALA A 1 90 ? -4.129 7.23 0.117 1 98.81 90 ALA A C 1
ATOM 675 O O . ALA A 1 90 ? -3.793 6.238 0.765 1 98.81 90 ALA A O 1
ATOM 676 N N . ALA A 1 91 ? -4.273 8.422 0.603 1 98.88 91 ALA A N 1
ATOM 677 C CA . ALA A 1 91 ? -4.043 8.625 2.029 1 98.88 91 ALA A CA 1
ATOM 678 C C . ALA A 1 91 ? -4.98 7.762 2.869 1 98.88 91 ALA A C 1
ATOM 680 O O . ALA A 1 91 ? -4.551 7.129 3.836 1 98.88 91 ALA A O 1
ATOM 681 N N . ALA A 1 92 ? -6.238 7.727 2.482 1 98.88 92 ALA A N 1
ATOM 682 C CA . ALA A 1 92 ? -7.234 6.938 3.201 1 98.88 92 ALA A CA 1
ATOM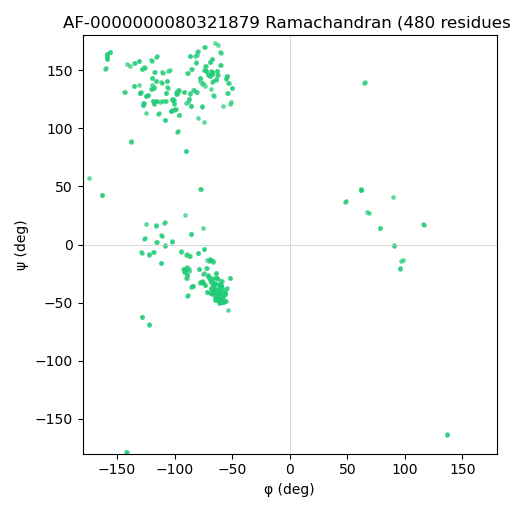 683 C C . ALA A 1 92 ? -6.945 5.445 3.084 1 98.88 92 ALA A C 1
ATOM 685 O O . ALA A 1 92 ? -7.07 4.699 4.059 1 98.88 92 ALA A O 1
ATOM 686 N N . ALA A 1 93 ? -6.582 4.996 1.904 1 98.94 93 ALA A N 1
ATOM 687 C CA . ALA A 1 93 ? -6.238 3.594 1.686 1 98.94 93 ALA A CA 1
ATOM 688 C C . ALA A 1 93 ? -5.09 3.164 2.592 1 98.94 93 ALA A C 1
ATOM 690 O O . ALA A 1 93 ? -5.164 2.121 3.246 1 98.94 93 ALA A O 1
ATOM 691 N N . ILE A 1 94 ? -4.02 3.98 2.613 1 98.94 94 ILE A N 1
ATOM 692 C CA . ILE A 1 94 ? -2.85 3.695 3.438 1 98.94 94 ILE A CA 1
ATOM 693 C C . ILE A 1 94 ? -3.238 3.729 4.914 1 98.94 94 ILE A C 1
ATOM 695 O O . ILE A 1 94 ? -2.836 2.855 5.688 1 98.94 94 ILE A O 1
ATOM 699 N N . ALA A 1 95 ? -4.031 4.742 5.25 1 98.94 95 ALA A N 1
ATOM 700 C CA . ALA A 1 95 ? -4.465 4.875 6.637 1 98.94 95 ALA A CA 1
ATOM 701 C C . ALA A 1 95 ? -5.207 3.627 7.098 1 98.94 95 ALA A C 1
ATOM 703 O O . ALA A 1 95 ? -4.996 3.15 8.219 1 98.94 95 ALA A O 1
ATOM 704 N N . LYS A 1 96 ? -6.098 3.074 6.301 1 98.88 96 LYS A N 1
ATOM 705 C CA . LYS A 1 96 ? -6.805 1.846 6.648 1 98.88 96 LYS A CA 1
ATOM 706 C C . LYS A 1 96 ? -5.828 0.691 6.863 1 98.88 96 LYS A C 1
ATOM 708 O O . LYS A 1 96 ? -5.926 -0.032 7.855 1 98.88 96 LYS A O 1
ATOM 713 N N . ALA A 1 97 ? -4.898 0.542 5.996 1 98.88 97 ALA A N 1
ATOM 714 C CA . ALA A 1 97 ? -3.973 -0.588 5.973 1 98.88 97 ALA A CA 1
ATOM 715 C C . ALA A 1 97 ? -3.082 -0.597 7.211 1 98.88 97 ALA A C 1
ATOM 717 O O . ALA A 1 97 ? -2.729 -1.662 7.719 1 98.88 97 ALA A O 1
ATOM 718 N N . VAL A 1 98 ? -2.719 0.659 7.719 1 98.62 98 VAL A N 1
ATOM 719 C CA . VAL A 1 98 ? -1.755 0.728 8.812 1 98.62 98 VAL A CA 1
ATOM 720 C C . VAL A 1 98 ? -2.463 1.136 10.102 1 98.62 98 VAL A C 1
ATOM 722 O O . VAL A 1 98 ? -1.831 1.258 11.148 1 98.62 98 VAL A O 1
ATOM 725 N N . ARG A 1 99 ? -3.791 1.364 10 1 97.81 99 ARG A N 1
ATOM 726 C CA . ARG A 1 99 ? -4.594 1.807 11.133 1 97.81 99 ARG A CA 1
ATOM 727 C C . ARG A 1 99 ? -4.117 3.162 11.648 1 97.81 99 ARG A C 1
ATOM 729 O O . ARG A 1 99 ? -3.887 3.33 12.844 1 97.81 99 ARG A O 1
ATOM 736 N N . ALA A 1 100 ? -3.918 4.066 10.711 1 98.62 100 ALA A N 1
ATOM 737 C CA . ALA A 1 100 ? -3.516 5.426 11.07 1 98.62 100 ALA A CA 1
ATOM 738 C C . ALA A 1 100 ? -4.648 6.168 11.773 1 98.62 100 ALA A C 1
ATOM 740 O O . ALA A 1 100 ? -5.824 5.824 11.602 1 98.62 100 ALA A O 1
ATOM 741 N N . ASP A 1 101 ? -4.309 7.168 12.523 1 98.69 101 ASP A N 1
ATOM 742 C CA . ASP A 1 101 ? -5.258 7.879 13.367 1 98.69 101 ASP A CA 1
ATOM 743 C C . ASP A 1 101 ? -5.91 9.039 12.617 1 98.69 101 ASP A C 1
ATOM 745 O O . ASP A 1 101 ? -7.043 9.422 12.922 1 98.69 101 ASP A O 1
ATOM 749 N N . PHE A 1 102 ? -5.223 9.57 11.625 1 98.81 102 PHE A N 1
ATOM 750 C CA . PHE A 1 102 ? -5.773 10.703 10.891 1 98.81 102 PHE A CA 1
ATOM 751 C C . PHE A 1 102 ? -5.129 10.82 9.516 1 98.81 102 PHE A C 1
ATOM 753 O O . PHE A 1 102 ? -4.105 10.188 9.25 1 98.81 102 PHE A O 1
ATOM 760 N N . ILE A 1 103 ? -5.785 11.555 8.617 1 98.81 103 ILE A N 1
ATOM 761 C CA . ILE A 1 103 ? -5.215 11.922 7.324 1 98.81 103 ILE A CA 1
ATOM 762 C C . ILE A 1 103 ? -5.277 13.438 7.145 1 98.81 103 ILE A C 1
ATOM 764 O O . ILE A 1 103 ? -6.09 14.109 7.781 1 98.81 103 ILE A O 1
ATOM 768 N N . ARG A 1 104 ? -4.348 13.891 6.379 1 97.88 104 ARG A N 1
ATOM 769 C CA . ARG A 1 104 ? -4.367 15.281 5.945 1 97.88 104 ARG A CA 1
ATOM 770 C C . ARG A 1 104 ? -4.746 15.391 4.469 1 97.88 104 ARG A C 1
ATOM 772 O O . ARG A 1 104 ? -4.23 14.641 3.637 1 97.88 104 ARG A O 1
ATOM 779 N N . VAL A 1 105 ? -5.684 16.25 4.219 1 96.25 105 VAL A N 1
ATOM 780 C CA . VAL A 1 105 ? -6.156 16.5 2.859 1 96.25 105 VAL A CA 1
ATOM 781 C C . VAL A 1 105 ? -5.895 17.953 2.479 1 96.25 105 VAL A C 1
ATOM 783 O O . VAL A 1 105 ? -6.441 18.875 3.096 1 96.25 105 VAL A O 1
ATOM 786 N N . ASN A 1 106 ? -5.152 18.141 1.449 1 92.31 106 ASN A N 1
ATOM 787 C CA . ASN A 1 106 ? -4.715 19.484 1.075 1 92.31 106 ASN A CA 1
ATOM 788 C C . ASN A 1 106 ? -5.828 20.266 0.379 1 92.31 106 ASN A C 1
ATOM 790 O O . ASN A 1 106 ? -5.895 21.5 0.487 1 92.31 106 ASN A O 1
ATOM 794 N N . GLN A 1 107 ? -6.66 19.562 -0.34 1 91.81 107 GLN A N 1
ATOM 795 C CA . GLN A 1 107 ? -7.77 20.188 -1.039 1 91.81 107 GLN A CA 1
ATOM 796 C C . GLN A 1 107 ? -9.047 19.359 -0.921 1 91.81 107 GLN A C 1
ATOM 798 O O . GLN A 1 107 ? -9.391 18.609 -1.837 1 91.81 107 GLN A O 1
ATOM 803 N N . ALA A 1 108 ? -9.758 19.672 0.135 1 94.62 108 ALA A N 1
ATOM 804 C CA . ALA A 1 108 ? -10.984 18.922 0.357 1 94.62 108 ALA A CA 1
ATOM 805 C C . ALA A 1 108 ? -12.172 19.578 -0.335 1 94.62 108 ALA A C 1
ATOM 807 O O . ALA A 1 108 ? -13.008 18.906 -0.927 1 94.62 108 ALA A O 1
ATOM 808 N N . ILE A 1 109 ? -12.219 20.938 -0.174 1 92.75 109 ILE A N 1
ATOM 809 C CA . ILE A 1 109 ? -13.32 21.672 -0.79 1 92.75 109 ILE A CA 1
ATOM 810 C C . ILE A 1 109 ? -12.773 22.828 -1.617 1 92.75 109 ILE A C 1
ATOM 812 O O . ILE A 1 109 ? -11.664 23.312 -1.367 1 92.75 109 ILE A O 1
ATOM 816 N N . PHE A 1 110 ? -13.453 23.203 -2.629 1 91.12 110 PHE A N 1
ATOM 817 C CA . PHE A 1 110 ? -13.133 24.266 -3.574 1 91.12 110 PHE A CA 1
ATOM 818 C C . PHE A 1 110 ? -11.875 23.922 -4.367 1 91.12 110 PHE A C 1
ATOM 820 O O . PHE A 1 110 ? -10.953 23.297 -3.842 1 91.12 110 PHE A O 1
ATOM 827 N N . PRO A 1 111 ? -11.906 24.234 -5.652 1 89.88 111 PRO A N 1
ATOM 828 C CA . PRO A 1 111 ? -10.688 24.047 -6.445 1 89.88 111 PRO A CA 1
ATOM 829 C C . PRO A 1 111 ? -9.633 25.109 -6.156 1 89.88 111 PRO A C 1
ATOM 831 O O . PRO A 1 111 ? -9.961 26.203 -5.664 1 89.88 111 PRO A O 1
ATOM 834 N N . SER A 1 112 ? -8.445 24.734 -6.301 1 87.06 112 SER A N 1
ATOM 835 C CA . SER A 1 112 ? -7.332 25.672 -6.23 1 87.06 112 SER A CA 1
ATOM 836 C C . SER A 1 112 ? -6.344 25.438 -7.367 1 87.06 112 SER A C 1
ATOM 838 O O . SER A 1 112 ? -6.367 24.391 -8.016 1 87.06 112 SER A O 1
ATOM 840 N N . LEU A 1 113 ? -5.625 26.5 -7.648 1 86.12 113 LEU A N 1
ATOM 841 C CA . LEU A 1 113 ? -4.555 26.375 -8.625 1 86.12 113 LEU A CA 1
ATOM 842 C C . LEU A 1 113 ? -3.25 25.953 -7.949 1 86.12 113 LEU A C 1
ATOM 844 O O . LEU A 1 113 ? -2.832 26.578 -6.969 1 86.12 113 LEU A O 1
ATOM 848 N N . MET A 1 114 ? -2.738 24.812 -8.445 1 84.06 114 MET A N 1
ATOM 849 C CA . MET A 1 114 ? -1.452 24.312 -7.969 1 84.06 114 MET A CA 1
ATOM 850 C C . MET A 1 114 ? -0.451 24.203 -9.117 1 84.06 114 MET A C 1
ATOM 852 O O . MET A 1 114 ? -0.833 24.234 -10.289 1 84.06 114 MET A O 1
ATOM 856 N N . PRO A 1 115 ? 0.82 24.188 -8.75 1 83.94 115 PRO A N 1
ATOM 857 C CA . PRO A 1 115 ? 1.804 24.047 -9.828 1 83.94 115 PRO A CA 1
ATOM 858 C C . PRO A 1 115 ? 1.504 22.859 -10.742 1 83.94 115 PRO A C 1
ATOM 860 O O . PRO A 1 115 ? 1.803 22.906 -11.938 1 83.94 115 PRO A O 1
ATOM 863 N N . GLU A 1 116 ? 0.891 21.875 -10.242 1 88.75 116 GLU A N 1
ATOM 864 C CA . GLU A 1 116 ? 0.616 20.641 -10.977 1 88.75 116 GLU A CA 1
ATOM 865 C C . GLU A 1 116 ? -0.693 20.75 -11.75 1 88.75 116 GLU A C 1
ATOM 867 O O . GLU A 1 116 ? -1.025 19.859 -12.539 1 88.75 116 GLU A O 1
ATOM 872 N N . GLY A 1 117 ? -1.482 21.812 -11.5 1 87.56 117 GLY A N 1
ATOM 873 C CA . GLY A 1 117 ? -2.754 21.984 -12.188 1 87.56 117 GLY A CA 1
ATOM 874 C C . GLY A 1 117 ? -3.873 22.422 -11.266 1 87.56 117 GLY A C 1
ATOM 875 O O . GLY A 1 117 ? -3.617 22.984 -10.195 1 87.56 117 GLY A O 1
ATOM 876 N N . VAL A 1 118 ? -5.012 22.266 -11.75 1 87.62 118 VAL A N 1
ATOM 877 C CA . VAL A 1 118 ? -6.18 22.625 -10.945 1 87.62 118 VAL A CA 1
ATOM 878 C C . VAL A 1 118 ? -6.57 21.453 -10.047 1 87.62 118 VAL A C 1
ATOM 880 O O . VAL A 1 118 ? -6.805 20.344 -10.531 1 87.62 118 VAL A O 1
ATOM 883 N N . SER A 1 119 ? -6.516 21.719 -8.812 1 87.44 119 SER A N 1
ATOM 884 C CA . SER A 1 119 ? -6.906 20.672 -7.875 1 87.44 119 SER A CA 1
ATOM 885 C C . SER A 1 119 ? -8.422 20.516 -7.828 1 87.44 119 SER A C 1
ATOM 887 O O . SER A 1 119 ? -9.164 21.5 -7.93 1 87.44 119 SER A O 1
ATOM 889 N N . ARG A 1 120 ? -8.82 19.312 -7.805 1 87.56 120 ARG A N 1
ATOM 890 C CA . ARG A 1 120 ? -10.242 19.016 -7.664 1 87.56 120 ARG A CA 1
ATOM 891 C C . ARG A 1 120 ? -10.594 18.703 -6.211 1 87.56 120 ARG A C 1
ATOM 893 O O . ARG A 1 120 ? -9.844 18 -5.523 1 87.56 120 ARG A O 1
ATOM 900 N N . PRO A 1 121 ? -11.672 19.375 -5.734 1 91.62 121 PRO A N 1
ATOM 901 C CA . PRO A 1 121 ? -12.148 18.984 -4.402 1 91.62 121 PRO A CA 1
ATOM 902 C C . PRO A 1 121 ? -12.469 17.5 -4.297 1 91.62 121 PRO A C 1
ATOM 904 O O . PRO A 1 121 ? -12.992 16.906 -5.246 1 91.62 121 PRO A O 1
ATOM 907 N N . VAL A 1 122 ? -12.18 16.891 -3.164 1 95.94 122 VAL A N 1
ATOM 908 C CA . VAL A 1 122 ? -12.234 15.43 -3.104 1 95.94 122 VAL A CA 1
ATOM 909 C C . VAL A 1 122 ? -13.133 14.992 -1.946 1 95.94 122 VAL A C 1
ATOM 911 O O . VAL A 1 122 ? -13.32 13.797 -1.715 1 95.94 122 VAL A O 1
ATOM 914 N N . ALA A 1 123 ? -13.758 15.891 -1.282 1 96.56 123 ALA A N 1
ATOM 915 C CA . ALA A 1 123 ? -14.461 15.57 -0.044 1 96.56 123 ALA A CA 1
ATOM 916 C C . ALA A 1 123 ? -15.555 14.523 -0.29 1 96.56 123 ALA A C 1
ATOM 918 O O . ALA A 1 123 ? -15.695 13.578 0.484 1 96.56 123 ALA A O 1
ATOM 919 N N . GLY A 1 124 ? -16.375 14.727 -1.33 1 96.62 124 GLY A N 1
ATOM 920 C CA . GLY A 1 124 ? -17.438 13.789 -1.632 1 96.62 124 GLY A CA 1
ATOM 921 C C . GLY A 1 124 ? -16.938 12.383 -1.896 1 96.62 124 GLY A C 1
ATOM 922 O O . GLY A 1 124 ? -17.453 11.414 -1.324 1 96.62 124 GLY A O 1
ATOM 923 N N . GLU A 1 125 ? -15.969 12.281 -2.742 1 97.44 125 GLU A N 1
ATOM 924 C CA . GLU A 1 125 ? -15.375 10.992 -3.072 1 97.44 125 GLU A CA 1
ATOM 925 C C . GLU A 1 125 ? -14.719 10.359 -1.849 1 97.44 125 GLU A C 1
ATOM 927 O O . GLU A 1 125 ? -14.844 9.156 -1.618 1 97.44 125 GLU A O 1
ATOM 932 N N . LEU A 1 126 ? -14.023 11.164 -1.093 1 98.19 126 LEU A N 1
ATOM 933 C CA . LEU A 1 126 ? -13.312 10.688 0.086 1 98.19 126 LEU A CA 1
ATOM 934 C C . LEU A 1 126 ? -14.281 10.102 1.107 1 98.19 126 LEU A C 1
ATOM 936 O O . LEU A 1 126 ? -14.055 9.008 1.631 1 98.19 126 LEU A O 1
ATOM 940 N N . ALA A 1 127 ? -15.344 10.75 1.373 1 97.75 127 ALA A N 1
ATOM 941 C CA . ALA A 1 127 ? -16.312 10.297 2.365 1 97.75 127 ALA A CA 1
ATOM 942 C C . ALA A 1 127 ? -16.906 8.945 1.976 1 97.75 127 ALA A C 1
ATOM 944 O O . ALA A 1 127 ? -17.031 8.055 2.816 1 97.75 127 ALA A O 1
ATOM 945 N N . ARG A 1 128 ? -17.297 8.844 0.728 1 97.81 128 ARG A N 1
ATOM 946 C CA . ARG A 1 128 ? -17.844 7.578 0.243 1 97.81 128 ARG A CA 1
ATOM 947 C C . ARG A 1 128 ? -16.812 6.465 0.313 1 97.81 128 ARG A C 1
ATOM 949 O O . ARG A 1 128 ? -17.125 5.344 0.712 1 97.81 128 ARG A O 1
ATOM 956 N N . PHE A 1 129 ? -15.648 6.801 -0.055 1 98.56 129 PHE A N 1
ATOM 957 C CA . PHE A 1 129 ? -14.562 5.832 -0.047 1 98.56 129 PHE A CA 1
ATOM 958 C C . PHE A 1 129 ? -14.258 5.367 1.373 1 98.56 129 PHE A C 1
ATOM 960 O O . PHE A 1 129 ? -14.094 4.172 1.62 1 98.56 129 PHE A O 1
ATOM 967 N N . MET A 1 130 ? -14.133 6.285 2.332 1 98.44 130 MET A N 1
ATOM 968 C CA . MET A 1 130 ? -13.875 5.938 3.727 1 98.44 130 MET A CA 1
ATOM 969 C C . MET A 1 130 ? -14.945 4.988 4.258 1 98.44 130 MET A C 1
ATOM 971 O O . MET A 1 130 ? -14.633 4.035 4.973 1 98.44 130 MET A O 1
ATOM 975 N N . ARG A 1 131 ? -16.172 5.262 3.924 1 97.44 131 ARG A N 1
ATOM 976 C CA . ARG A 1 131 ? -17.25 4.355 4.312 1 97.44 131 ARG A CA 1
ATOM 977 C C . ARG A 1 131 ? -17.047 2.975 3.697 1 97.44 131 ARG A C 1
ATOM 979 O O . ARG A 1 131 ? -17.203 1.958 4.379 1 97.44 131 ARG A O 1
ATOM 986 N N . ALA A 1 132 ? -16.719 2.951 2.465 1 97.31 132 ALA A N 1
ATOM 987 C CA . ALA A 1 132 ? -16.578 1.701 1.724 1 97.31 132 ALA A CA 1
ATOM 988 C C . ALA A 1 132 ? -15.484 0.83 2.324 1 97.31 132 ALA A C 1
ATOM 990 O O . ALA A 1 132 ? -15.578 -0.399 2.316 1 97.31 132 ALA A O 1
ATOM 991 N N . ILE A 1 133 ? -14.438 1.443 2.84 1 98.38 133 ILE A N 1
ATOM 992 C CA . ILE A 1 133 ? -13.32 0.643 3.324 1 98.38 133 ILE A CA 1
ATOM 993 C C . ILE A 1 133 ? -13.367 0.564 4.848 1 98.38 133 ILE A C 1
ATOM 995 O O . ILE A 1 133 ? -12.43 0.056 5.477 1 98.38 133 ILE A O 1
ATOM 999 N N . ASP A 1 134 ? -14.336 1.121 5.488 1 97.62 134 ASP A N 1
ATOM 1000 C CA . ASP A 1 134 ? -14.531 1.091 6.934 1 97.62 134 ASP A CA 1
ATOM 1001 C C . ASP A 1 134 ? -13.375 1.768 7.66 1 97.62 134 ASP A C 1
ATOM 1003 O O . ASP A 1 134 ? -12.742 1.167 8.539 1 97.62 134 ASP A O 1
ATOM 1007 N N . LEU A 1 135 ? -13.031 2.916 7.176 1 98 135 LEU A N 1
ATOM 1008 C CA . LEU A 1 135 ? -11.984 3.717 7.812 1 98 135 LEU A CA 1
ATOM 1009 C C . LEU A 1 135 ? -12.594 4.762 8.742 1 98 135 LEU A C 1
ATOM 1011 O O . LEU A 1 135 ? -13.516 5.488 8.352 1 98 135 LEU A O 1
ATOM 1015 N N . ARG A 1 136 ? -12.078 4.891 9.984 1 95.25 136 ARG A N 1
ATOM 1016 C CA . ARG A 1 136 ? -12.586 5.855 10.953 1 95.25 136 ARG A CA 1
ATOM 1017 C C . ARG A 1 136 ? -11.523 6.898 11.297 1 95.25 136 ARG A C 1
ATOM 1019 O O . ARG A 1 136 ? -11.68 7.66 12.25 1 95.25 136 ARG A O 1
ATOM 1026 N N . ALA A 1 137 ? -10.508 7.102 10.602 1 98.31 137 ALA A N 1
ATOM 1027 C CA . ALA A 1 137 ? -9.445 8.078 10.844 1 98.31 137 ALA A CA 1
ATOM 1028 C C . ALA A 1 137 ? -9.992 9.5 10.789 1 98.31 137 ALA A C 1
ATOM 1030 O O . ALA A 1 137 ? -10.953 9.781 10.062 1 98.31 137 ALA A O 1
ATOM 1031 N N . MET A 1 138 ? -9.43 10.391 11.609 1 98.62 138 MET A N 1
ATOM 1032 C CA . MET A 1 138 ? -9.797 11.797 11.531 1 98.62 138 MET A CA 1
ATOM 1033 C C . MET A 1 138 ? -9.305 12.422 10.227 1 98.62 138 MET A C 1
ATOM 1035 O O . MET A 1 138 ? -8.281 12 9.688 1 98.62 138 MET A O 1
ATOM 1039 N N . VAL A 1 139 ? -10.078 13.391 9.781 1 98.56 139 VAL A N 1
ATOM 1040 C CA . VAL A 1 139 ? -9.734 14.078 8.539 1 98.56 139 VAL A CA 1
ATOM 1041 C C . VAL A 1 139 ? -9.383 15.539 8.836 1 98.56 139 VAL A C 1
ATOM 1043 O O . VAL A 1 139 ? -10.234 16.312 9.266 1 98.56 139 VAL A O 1
ATOM 1046 N N . PHE A 1 140 ? -8.117 15.898 8.641 1 97.88 140 PHE A N 1
ATOM 1047 C CA . PHE A 1 140 ? -7.66 17.281 8.758 1 97.88 140 PHE A CA 1
ATOM 1048 C C . PHE A 1 140 ? -7.566 17.938 7.383 1 97.88 140 PHE A C 1
ATOM 1050 O O . PHE A 1 140 ? -6.922 17.406 6.477 1 97.88 140 PHE A O 1
ATOM 1057 N N . VAL A 1 141 ? -8.164 19.109 7.266 1 95.62 141 VAL A N 1
ATOM 1058 C CA . VAL A 1 141 ? -8.273 19.719 5.945 1 95.62 141 VAL A CA 1
ATOM 1059 C C . VAL A 1 141 ? -7.555 21.062 5.934 1 95.62 141 VAL A C 1
ATOM 1061 O O . VAL A 1 141 ? -7.734 21.875 6.844 1 95.62 141 VAL A O 1
ATOM 1064 N N . ASP A 1 142 ? -6.84 21.297 4.891 1 92.25 142 ASP A N 1
ATOM 1065 C CA . ASP A 1 142 ? -6.203 22.594 4.707 1 92.25 142 ASP A CA 1
ATOM 1066 C C . ASP A 1 142 ? -7.211 23.641 4.227 1 92.25 142 ASP A C 1
ATOM 1068 O O . ASP A 1 142 ? -8.078 23.328 3.406 1 92.25 142 ASP A O 1
ATOM 1072 N N . VAL A 1 143 ? -7.305 24.922 4.594 1 85.5 143 VAL A N 1
ATOM 1073 C CA . VAL A 1 143 ? -8.172 26 4.125 1 85.5 143 VAL A CA 1
ATOM 1074 C C . VAL A 1 143 ? -7.328 27.188 3.67 1 85.5 143 VAL A C 1
ATOM 1076 O O . VAL A 1 143 ? -7.84 28.109 3.037 1 85.5 143 VAL A O 1
ATOM 1079 N N . GLY A 1 144 ? -6.219 27.188 3.418 1 70 144 GLY A N 1
ATOM 1080 C CA . GLY A 1 144 ? -5.352 28.266 2.98 1 70 144 GLY A CA 1
ATOM 1081 C C . GLY A 1 144 ? -3.951 27.797 2.623 1 70 144 GLY A C 1
ATOM 1082 O O . GLY A 1 144 ? -2.965 28.344 3.119 1 70 144 GLY A O 1
ATOM 1083 N N . VAL A 1 145 ? -4.004 26.812 1.638 1 57.78 145 VAL A N 1
ATOM 1084 C CA . VAL A 1 145 ? -2.768 26.109 1.309 1 57.78 145 VAL A CA 1
ATOM 1085 C C . VAL A 1 145 ? -1.801 27.062 0.612 1 57.78 145 VAL A C 1
ATOM 1087 O O . VAL A 1 145 ? -2.215 27.891 -0.206 1 57.78 145 VAL A O 1
ATOM 1090 N N . LYS A 1 146 ? -0.563 26.984 1.104 1 55.75 146 LYS A N 1
ATOM 1091 C CA . LYS A 1 146 ? 0.55 27.828 0.68 1 55.75 146 LYS A CA 1
ATOM 1092 C C . LYS A 1 146 ? 0.739 27.781 -0.833 1 55.75 146 LYS A C 1
ATOM 1094 O O . LYS A 1 146 ? 0.856 28.812 -1.489 1 55.75 146 LYS A O 1
ATOM 1099 N N . HIS A 1 147 ? 0.9 26.703 -1.341 1 53.19 147 HIS A N 1
ATOM 1100 C CA . HIS A 1 147 ? 1.346 26.578 -2.725 1 53.19 147 HIS A CA 1
ATOM 1101 C C . HIS A 1 147 ? 0.16 26.516 -3.682 1 53.19 147 HIS A C 1
ATOM 1103 O O . HIS A 1 147 ? 0.233 25.859 -4.719 1 53.19 147 HIS A O 1
ATOM 1109 N N . ALA A 1 148 ? -0.941 27.125 -3.168 1 61.09 148 ALA A N 1
ATOM 1110 C CA . ALA A 1 148 ? -2.111 27.141 -4.039 1 61.09 148 ALA A CA 1
ATOM 1111 C C . ALA A 1 148 ? -2.711 28.531 -4.145 1 61.09 148 ALA A C 1
ATOM 1113 O O . ALA A 1 148 ? -2.543 29.359 -3.242 1 61.09 148 ALA A O 1
ATOM 1114 N N . VAL A 1 149 ? -3.059 28.875 -5.312 1 68.69 149 VAL A N 1
ATOM 1115 C CA . VAL A 1 149 ? -3.904 30.047 -5.477 1 68.69 149 VAL A CA 1
ATOM 1116 C C . VAL A 1 149 ? -5.359 29.688 -5.188 1 68.69 149 VAL A C 1
ATOM 1118 O O . VAL A 1 149 ? -5.98 28.922 -5.938 1 68.69 149 VAL A O 1
ATOM 1121 N N . HIS A 1 150 ? -5.797 30.219 -4.051 1 71.25 150 HIS A N 1
ATOM 1122 C CA . HIS A 1 150 ? -7.164 29.922 -3.641 1 71.25 150 HIS A CA 1
ATOM 1123 C C . HIS A 1 150 ? -8.164 30.812 -4.355 1 71.25 150 HIS A C 1
ATOM 1125 O O . HIS A 1 150 ? -7.969 32.031 -4.418 1 71.25 150 HIS A O 1
ATOM 1131 N N . LEU A 1 151 ? -9.102 30.109 -4.844 1 78 151 LEU A N 1
ATOM 1132 C CA . LEU A 1 151 ? -10.148 30.828 -5.566 1 78 151 LEU A CA 1
ATOM 1133 C C . LEU A 1 151 ? -11.273 31.234 -4.621 1 78 151 LEU A C 1
ATOM 1135 O O . LEU A 1 151 ? -12.023 32.188 -4.914 1 78 151 LEU A O 1
ATOM 1139 N N . ALA A 1 152 ? -11.359 30.578 -3.492 1 84.12 152 ALA A N 1
ATOM 1140 C CA . ALA A 1 152 ? -12.375 30.859 -2.48 1 84.12 152 ALA A CA 1
ATOM 1141 C C . ALA A 1 152 ? -11.773 31.625 -1.297 1 84.12 152 ALA A C 1
ATOM 1143 O O . ALA A 1 152 ? -10.602 31.438 -0.969 1 84.12 152 ALA A O 1
ATOM 1144 N N . SER A 1 153 ? -12.57 32.438 -0.662 1 83.56 153 SER A N 1
ATOM 1145 C CA . SER A 1 153 ? -12.133 33.188 0.516 1 83.56 153 SER A CA 1
ATOM 1146 C C . SER A 1 153 ? -12.172 32.312 1.765 1 83.56 153 SER A C 1
ATOM 1148 O O . SER A 1 153 ? -12.75 31.234 1.748 1 83.56 153 SER A O 1
ATOM 1150 N N . LEU A 1 154 ? -11.531 32.781 2.822 1 84.38 154 LEU A N 1
ATOM 1151 C CA . LEU A 1 154 ? -11.578 32.094 4.098 1 84.38 154 LEU A CA 1
ATOM 1152 C C . LEU A 1 154 ? -13.016 31.984 4.605 1 84.38 154 LEU A C 1
ATOM 1154 O O . LEU A 1 154 ? -13.391 30.984 5.223 1 84.38 154 LEU A O 1
ATOM 1158 N N . GLU A 1 155 ? -13.75 33.031 4.316 1 85.94 155 GLU A N 1
ATOM 1159 C CA . GLU A 1 155 ? -15.156 33.031 4.703 1 85.94 155 GLU A CA 1
ATOM 1160 C C . GLU A 1 155 ? -15.93 31.938 3.963 1 85.94 155 GLU A C 1
ATOM 1162 O O . GLU A 1 155 ? -16.812 31.297 4.539 1 85.94 155 GLU A O 1
ATOM 1167 N N . ASP A 1 156 ? -15.562 31.844 2.693 1 89.12 156 ASP A N 1
ATOM 1168 C CA . ASP A 1 156 ? -16.172 30.766 1.915 1 89.12 156 ASP A CA 1
ATOM 1169 C C . ASP A 1 156 ? -15.875 29.406 2.527 1 89.12 156 ASP A C 1
ATOM 1171 O O . ASP A 1 156 ? -16.766 28.562 2.645 1 89.12 156 ASP A O 1
ATOM 1175 N N . TYR A 1 157 ? -14.664 29.234 2.9 1 89.62 157 TYR A N 1
ATOM 1176 C CA . TYR A 1 157 ? -14.281 27.984 3.533 1 89.62 157 TYR A CA 1
ATOM 1177 C C . TYR A 1 157 ? -15.039 27.766 4.836 1 89.62 157 TYR A C 1
ATOM 1179 O O . TYR A 1 157 ? -15.562 26.672 5.086 1 89.62 157 TYR A O 1
ATOM 1187 N N . ALA A 1 158 ? -15.117 28.781 5.629 1 88.75 158 ALA A N 1
ATOM 1188 C CA . ALA A 1 158 ? -15.766 28.672 6.934 1 88.75 158 ALA A CA 1
ATOM 1189 C C . ALA A 1 158 ? -17.234 28.281 6.789 1 88.75 158 ALA A C 1
ATOM 1191 O O . ALA A 1 158 ? -17.75 27.5 7.59 1 88.75 158 ALA A O 1
ATOM 1192 N N . GLU A 1 159 ? -17.828 28.75 5.777 1 89.69 159 GLU A N 1
ATOM 1193 C CA . GLU A 1 159 ? -19.25 28.484 5.555 1 89.69 159 GLU A CA 1
ATOM 1194 C C . GLU A 1 159 ? -19.484 27.062 5.086 1 89.69 159 GLU A C 1
ATOM 1196 O O . GLU A 1 159 ? -20.578 26.5 5.289 1 89.69 159 GLU A O 1
ATOM 1201 N N . ASN A 1 160 ? -18.469 26.5 4.488 1 92.31 160 ASN A N 1
ATOM 1202 C CA . ASN A 1 160 ? -18.734 25.266 3.754 1 92.31 160 ASN A CA 1
ATOM 1203 C C . ASN A 1 160 ? -17.938 24.078 4.328 1 92.31 160 ASN A C 1
ATOM 1205 O O . ASN A 1 160 ? -18.188 22.938 3.971 1 92.31 160 ASN A O 1
ATOM 1209 N N . ILE A 1 161 ? -17.078 24.281 5.25 1 92.81 161 ILE A N 1
ATOM 1210 C CA . ILE A 1 161 ? -16.094 23.297 5.652 1 92.81 161 ILE A CA 1
ATOM 1211 C C . ILE A 1 161 ? -16.781 22.094 6.301 1 92.81 161 ILE A C 1
ATOM 1213 O O . ILE A 1 161 ? -16.344 20.953 6.145 1 92.81 161 ILE A O 1
ATOM 1217 N N . GLU A 1 162 ? -17.844 22.297 7.012 1 91.38 162 GLU A N 1
ATOM 1218 C CA . GLU A 1 162 ? -18.531 21.203 7.707 1 91.38 162 GLU A CA 1
ATOM 1219 C C . GLU A 1 162 ? -19.094 20.188 6.719 1 91.38 162 GLU A C 1
ATOM 1221 O O . GLU A 1 162 ? -19.234 19.016 7.043 1 91.38 162 GLU A O 1
ATOM 1226 N N . ARG A 1 163 ? -19.344 20.656 5.508 1 91.62 163 ARG A N 1
ATOM 1227 C CA . ARG A 1 163 ? -19.875 19.781 4.461 1 91.62 163 ARG A CA 1
ATOM 1228 C C . ARG A 1 163 ? -18.828 18.781 4 1 91.62 163 ARG A C 1
ATOM 1230 O O . ARG A 1 163 ? -19.156 17.797 3.336 1 91.62 163 ARG A O 1
ATOM 1237 N N . SER A 1 164 ? -17.594 19.016 4.363 1 93.44 164 SER A N 1
ATOM 1238 C CA . SER A 1 164 ? -16.5 18.141 3.939 1 93.44 164 SER A CA 1
ATOM 1239 C C . SER A 1 164 ? -16.281 17.016 4.941 1 93.44 164 SER A C 1
ATOM 1241 O O . SER A 1 164 ? -15.461 16.125 4.707 1 93.44 164 SER A O 1
ATOM 1243 N N . PHE A 1 165 ? -16.891 17.047 6.047 1 94.44 165 PHE A N 1
ATOM 1244 C CA . PHE A 1 165 ? -16.75 16.078 7.133 1 94.44 165 PHE A CA 1
ATOM 1245 C C . PHE A 1 165 ? -15.367 16.188 7.77 1 94.44 165 PHE A C 1
ATOM 1247 O O . PHE A 1 165 ? -14.82 15.203 8.258 1 94.44 165 PHE A O 1
ATOM 1254 N N . ALA A 1 166 ? -14.789 17.391 7.684 1 96.75 166 ALA A N 1
ATOM 1255 C CA . ALA A 1 166 ? -13.5 17.641 8.328 1 96.75 166 ALA A CA 1
ATOM 1256 C C . ALA A 1 166 ? -13.625 17.578 9.844 1 96.75 166 ALA A C 1
ATOM 1258 O O . ALA A 1 166 ? -14.617 18.047 10.414 1 96.75 166 ALA A O 1
ATOM 1259 N N . ASP A 1 167 ? -12.594 16.984 10.492 1 97.62 167 ASP A N 1
ATOM 1260 C CA . ASP A 1 167 ? -12.531 16.953 11.945 1 97.62 167 ASP A CA 1
ATOM 1261 C C . ASP A 1 167 ? -11.742 18.141 12.492 1 97.62 167 ASP A C 1
ATOM 1263 O O . ASP A 1 167 ? -11.875 18.5 13.656 1 97.62 167 ASP A O 1
ATOM 1267 N N . ALA A 1 168 ? -10.906 18.734 11.664 1 96.75 168 ALA A N 1
ATOM 1268 C CA . ALA A 1 168 ? -10.094 19.906 11.992 1 96.75 168 ALA A CA 1
ATOM 1269 C C . ALA A 1 168 ? -9.648 20.641 10.727 1 96.75 168 ALA A C 1
ATOM 1271 O O . ALA A 1 168 ? -9.68 20.078 9.633 1 96.75 168 ALA A O 1
ATOM 1272 N N . VAL A 1 169 ? -9.289 21.891 10.922 1 94.44 169 VAL A N 1
ATOM 1273 C CA . VAL A 1 169 ? -8.789 22.672 9.797 1 94.44 169 VAL A CA 1
ATOM 1274 C C . VAL A 1 169 ? -7.328 23.062 10.039 1 94.44 169 VAL A C 1
ATOM 1276 O O . VAL A 1 169 ? -6.934 23.328 11.172 1 94.44 169 VAL A O 1
ATOM 1279 N N . ILE A 1 170 ? -6.582 23 8.969 1 93.75 170 ILE A N 1
ATOM 1280 C CA . ILE A 1 170 ? -5.18 23.391 9 1 93.75 170 ILE A CA 1
ATOM 1281 C C . ILE A 1 170 ? -5.008 24.719 8.25 1 93.75 170 ILE A C 1
ATOM 1283 O O . ILE A 1 170 ? -5.344 24.812 7.066 1 93.75 170 ILE A O 1
ATOM 1287 N N . VAL A 1 171 ? -4.469 25.656 8.945 1 86.81 171 VAL A N 1
ATOM 1288 C CA . VAL A 1 171 ? -4.191 26.953 8.359 1 86.81 171 VAL A CA 1
ATOM 1289 C C . VAL A 1 171 ? -2.713 27.047 7.988 1 86.81 171 VAL A C 1
ATOM 1291 O O . VAL A 1 171 ? -1.842 26.828 8.828 1 86.81 171 VAL A O 1
ATOM 1294 N N . THR A 1 172 ? -2.52 27.266 6.734 1 80.38 172 THR A N 1
ATOM 1295 C CA . THR A 1 172 ? -1.136 27.328 6.281 1 80.38 172 THR A CA 1
ATOM 1296 C C . THR A 1 172 ? -0.764 28.734 5.859 1 80.38 172 THR A C 1
ATOM 1298 O O . THR A 1 172 ? -1.636 29.531 5.508 1 80.38 172 THR A O 1
ATOM 1301 N N . GLY A 1 173 ? 0.425 29.25 6.184 1 67.94 173 GLY A N 1
ATOM 1302 C CA . GLY A 1 173 ? 0.892 30.562 5.785 1 67.94 173 GLY A CA 1
ATOM 1303 C C . GLY A 1 173 ? 1.024 30.719 4.281 1 67.94 173 GLY A C 1
ATOM 1304 O O . GLY A 1 173 ? 0.787 29.781 3.529 1 67.94 173 GLY A O 1
ATOM 1305 N N . ALA A 1 174 ? 1.294 31.953 3.814 1 58.41 174 ALA A N 1
ATOM 1306 C CA . ALA A 1 174 ? 1.366 32.344 2.408 1 58.41 174 ALA A CA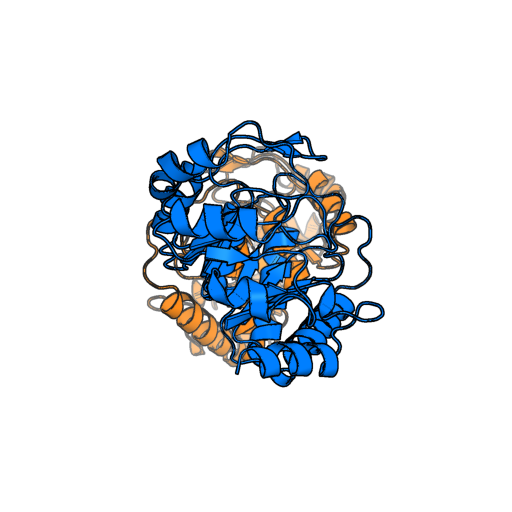 1
ATOM 1307 C C . ALA A 1 174 ? 2.451 31.562 1.676 1 58.41 174 ALA A C 1
ATOM 1309 O O . ALA A 1 174 ? 2.328 31.297 0.479 1 58.41 174 ALA A O 1
ATOM 1310 N N . SER A 1 175 ? 3.512 31.266 2.279 1 56 175 SER A N 1
ATOM 1311 C CA . SER A 1 175 ? 4.594 30.484 1.688 1 56 175 SER A CA 1
ATOM 1312 C C . SER A 1 175 ? 5.16 29.484 2.688 1 56 175 SER A C 1
ATOM 1314 O O . SER A 1 175 ? 4.945 29.609 3.895 1 56 175 SER A O 1
ATOM 1316 N N . THR A 1 176 ? 5.734 28.359 2.074 1 52.34 176 THR A N 1
ATOM 1317 C CA . THR A 1 176 ? 6.441 27.438 2.953 1 52.34 176 THR A CA 1
ATOM 1318 C C . THR A 1 176 ? 7.457 28.172 3.816 1 52.34 176 THR A C 1
ATOM 1320 O O . THR A 1 176 ? 8.211 29.016 3.318 1 52.34 176 THR A O 1
ATOM 1323 N N . GLY A 1 177 ? 7.34 28.094 5.129 1 55.12 177 GLY A N 1
ATOM 1324 C CA . GLY A 1 177 ? 8.273 28.719 6.055 1 55.12 177 GLY A CA 1
ATOM 1325 C C . GLY A 1 177 ? 7.789 30.047 6.586 1 55.12 177 GLY A C 1
ATOM 1326 O O . GLY A 1 177 ? 8.398 30.625 7.492 1 55.12 177 GLY A O 1
ATOM 1327 N N . SER A 1 178 ? 6.754 30.516 5.887 1 64.25 178 SER A N 1
ATOM 1328 C CA . SER A 1 178 ? 6.23 31.766 6.422 1 64.25 178 SER A CA 1
ATOM 1329 C C . SER A 1 178 ? 4.953 31.531 7.227 1 64.25 178 SER A C 1
ATOM 1331 O O . SER A 1 178 ? 4.016 30.891 6.738 1 64.25 178 SER A O 1
ATOM 1333 N N . PRO A 1 179 ? 4.961 31.969 8.469 1 68.31 179 PRO A N 1
ATOM 1334 C CA . PRO A 1 179 ? 3.77 31.797 9.297 1 68.31 179 PRO A CA 1
ATOM 1335 C C . PRO A 1 179 ? 2.631 32.719 8.898 1 68.31 179 PRO A C 1
ATOM 1337 O O . PRO A 1 179 ? 2.867 33.75 8.266 1 68.31 179 PRO A O 1
ATOM 1340 N N . PRO A 1 180 ? 1.38 32.219 9.125 1 74.12 180 PRO A N 1
ATOM 1341 C CA . PRO A 1 180 ? 0.278 33.188 9.031 1 74.12 180 PRO A CA 1
ATOM 1342 C C . PRO A 1 180 ? 0.405 34.344 10.031 1 74.12 180 PRO A C 1
ATOM 1344 O O . PRO A 1 180 ? 1.154 34.219 11.008 1 74.12 180 PRO A O 1
ATOM 1347 N N . SER A 1 181 ? -0.166 35.406 9.711 1 78.25 181 SER A N 1
ATOM 1348 C CA . SER A 1 181 ? -0.191 36.5 10.695 1 78.25 181 SER A CA 1
ATOM 1349 C C . SER A 1 181 ? -1.057 36.125 11.891 1 78.25 181 SER A C 1
ATOM 1351 O O . SER A 1 181 ? -1.971 35.312 11.773 1 78.25 181 SER A O 1
ATOM 1353 N N . LEU A 1 182 ? -0.708 36.625 13.031 1 83.31 182 LEU A N 1
ATOM 1354 C CA . LEU A 1 182 ? -1.498 36.375 14.242 1 83.31 182 LEU A CA 1
ATOM 1355 C C . LEU A 1 182 ? -2.951 36.781 14.023 1 83.31 182 LEU A C 1
ATOM 1357 O O . LEU A 1 182 ? -3.865 36.156 14.539 1 83.31 182 LEU A O 1
ATOM 1361 N N . ASP A 1 183 ? -3.094 37.844 13.305 1 81.88 183 ASP A N 1
ATOM 1362 C CA . ASP A 1 183 ? -4.441 38.312 12.992 1 81.88 183 ASP A CA 1
ATOM 1363 C C . ASP A 1 183 ? -5.191 37.281 12.156 1 81.88 183 ASP A C 1
ATOM 1365 O O . ASP A 1 183 ? -6.391 37.062 12.344 1 81.88 183 ASP A O 1
ATOM 1369 N N . ASP A 1 184 ? -4.516 36.719 11.281 1 78.19 184 ASP A N 1
ATOM 1370 C CA . ASP A 1 184 ? -5.105 35.656 10.469 1 78.19 184 ASP A CA 1
ATOM 1371 C C . ASP A 1 184 ? -5.531 34.469 11.336 1 78.19 184 ASP A C 1
ATOM 1373 O O . ASP A 1 184 ? -6.633 33.938 11.172 1 78.19 184 ASP A O 1
ATOM 1377 N N . VAL A 1 185 ? -4.652 34.125 12.227 1 83.19 185 VAL A N 1
ATOM 1378 C CA . VAL A 1 185 ? -4.922 33 13.086 1 83.19 185 VAL A CA 1
ATOM 1379 C C . VAL A 1 185 ? -6.125 33.281 13.984 1 83.19 185 VAL A C 1
ATOM 1381 O O . VAL A 1 185 ? -6.973 32.406 14.195 1 83.19 185 VAL A O 1
ATOM 1384 N N . ARG A 1 186 ? -6.152 34.469 14.477 1 87.12 186 ARG A N 1
ATOM 1385 C CA . ARG A 1 186 ? -7.297 34.875 15.281 1 87.12 186 ARG A CA 1
ATOM 1386 C C . ARG A 1 186 ? -8.594 34.812 14.477 1 87.12 186 ARG A C 1
ATOM 1388 O O . ARG A 1 186 ? -9.617 34.375 14.984 1 87.12 186 ARG A O 1
ATOM 1395 N N . LEU A 1 187 ? -8.469 35.312 13.328 1 85.62 187 LEU A N 1
ATOM 1396 C CA . LEU A 1 187 ? -9.633 35.281 12.445 1 85.62 187 LEU A CA 1
ATOM 1397 C C . LEU A 1 187 ? -10.102 33.844 12.211 1 85.62 187 LEU A C 1
ATOM 1399 O O . LEU A 1 187 ? -11.305 33.562 12.203 1 85.62 187 LEU A O 1
ATOM 1403 N N . PHE A 1 188 ? -9.227 32.938 12.047 1 84.5 188 PHE A N 1
ATOM 1404 C CA . PHE A 1 188 ? -9.562 31.547 11.82 1 84.5 188 PHE A CA 1
ATOM 1405 C C . PHE A 1 188 ? -10.273 30.953 13.031 1 84.5 188 PHE A C 1
ATOM 1407 O O . PHE A 1 188 ? -11.266 30.234 12.891 1 84.5 188 PHE A O 1
ATOM 1414 N N . ARG A 1 189 ? -9.727 31.281 14.188 1 88.62 189 ARG A N 1
ATOM 1415 C CA . ARG A 1 189 ? -10.328 30.797 15.43 1 88.62 189 ARG A CA 1
ATOM 1416 C C . ARG A 1 189 ? -11.758 31.297 15.578 1 88.62 189 ARG A C 1
ATOM 1418 O O . ARG A 1 189 ? -12.625 30.594 16.094 1 88.62 189 ARG A O 1
ATOM 1425 N N . GLU A 1 190 ? -11.953 32.469 15.133 1 89.62 190 GLU A N 1
ATOM 1426 C CA . GLU A 1 190 ? -13.281 33.062 15.227 1 89.62 190 GLU A CA 1
ATOM 1427 C C . GLU A 1 190 ? -14.234 32.469 14.18 1 89.62 190 GLU A C 1
ATOM 1429 O O . GLU A 1 190 ? -15.43 32.344 14.438 1 89.62 190 GLU A O 1
ATOM 1434 N N . LEU A 1 191 ? -13.695 32.125 13.094 1 88.75 191 LEU A N 1
ATOM 1435 C CA . LEU A 1 191 ? -14.523 31.719 11.961 1 88.75 191 LEU A CA 1
ATOM 1436 C C . LEU A 1 191 ? -14.898 30.234 12.055 1 88.75 191 LEU A C 1
ATOM 1438 O O . LEU A 1 191 ? -15.977 29.844 11.609 1 88.75 191 LEU A O 1
ATOM 1442 N N . PHE A 1 192 ? -13.953 29.453 12.562 1 89.88 192 PHE A N 1
ATOM 1443 C CA . PHE A 1 192 ? -14.172 28.016 12.531 1 89.88 192 PHE A CA 1
ATOM 1444 C C . PHE A 1 192 ? -14.492 27.484 13.922 1 89.88 192 PHE A C 1
ATOM 1446 O O . PHE A 1 192 ? -13.812 27.828 14.898 1 89.88 192 PHE A O 1
ATOM 1453 N N . SER A 1 193 ? -15.461 26.641 14.078 1 88.38 193 SER A N 1
ATOM 1454 C CA . SER A 1 193 ? -15.836 26.031 15.359 1 88.38 193 SER A CA 1
ATOM 1455 C C . SER A 1 193 ? -15.039 24.766 15.617 1 88.38 193 SER A C 1
ATOM 1457 O O . SER A 1 193 ? -14.93 24.312 16.766 1 88.38 193 SER A O 1
ATOM 1459 N N . MET A 1 194 ? -14.531 24.172 14.578 1 93.75 194 MET A N 1
ATOM 1460 C CA . MET A 1 194 ? -13.727 22.969 14.719 1 93.75 194 MET A CA 1
ATOM 1461 C C . MET A 1 194 ? -12.297 23.297 15.117 1 93.75 194 MET A C 1
ATOM 1463 O O . MET A 1 194 ? -11.875 24.453 15.023 1 93.75 194 MET A O 1
ATOM 1467 N N . PRO A 1 195 ? -11.578 22.266 15.617 1 95.44 195 PRO A N 1
ATOM 1468 C CA . PRO A 1 195 ? -10.188 22.516 15.992 1 95.44 195 PRO A CA 1
ATOM 1469 C C . PRO A 1 195 ? -9.367 23.141 14.867 1 95.44 195 PRO A C 1
ATOM 1471 O O . PRO A 1 195 ? -9.539 22.766 13.703 1 95.44 195 PRO A O 1
ATOM 1474 N N . VAL A 1 196 ? -8.539 24.094 15.25 1 93.94 196 VAL A N 1
ATOM 1475 C CA . VAL A 1 196 ? -7.691 24.828 14.305 1 93.94 196 VAL A CA 1
ATOM 1476 C C . VAL A 1 196 ? -6.227 24.453 14.539 1 93.94 196 VAL A C 1
ATOM 1478 O O . VAL A 1 196 ? -5.723 24.578 15.656 1 93.94 196 VAL A O 1
ATOM 1481 N N . LEU A 1 197 ? -5.625 23.969 13.453 1 95.12 197 LEU A N 1
ATOM 1482 C CA . LEU A 1 197 ? -4.195 23.672 13.477 1 95.12 197 LEU A CA 1
ATOM 1483 C C . LEU A 1 197 ? -3.424 24.641 12.594 1 95.12 197 LEU A C 1
ATOM 1485 O O . LEU A 1 197 ? -3.951 25.125 11.594 1 95.12 197 LEU A O 1
ATOM 1489 N N . ILE A 1 198 ? -2.195 24.906 13.023 1 92.44 198 ILE A N 1
ATOM 1490 C CA . ILE A 1 198 ? -1.296 25.688 12.188 1 92.44 198 ILE A CA 1
ATOM 1491 C C . ILE A 1 198 ? -0.291 24.766 11.508 1 92.44 198 ILE A C 1
ATOM 1493 O O . ILE A 1 198 ? 0.411 24 12.172 1 92.44 198 ILE A O 1
ATOM 1497 N N . GLY A 1 199 ? -0.202 24.828 10.156 1 89.88 199 GLY A N 1
ATOM 1498 C CA . GLY A 1 199 ? 0.539 23.828 9.414 1 89.88 199 GLY A CA 1
ATOM 1499 C C . GLY A 1 199 ? 1.806 24.359 8.773 1 89.88 199 GLY A C 1
ATOM 1500 O O . GLY A 1 199 ? 2.354 23.75 7.855 1 89.88 199 GLY A O 1
ATOM 1501 N N . SER A 1 200 ? 2.166 25.547 9.055 1 82.88 200 SER A N 1
ATOM 1502 C CA . SER A 1 200 ? 3.41 26.047 8.484 1 82.88 200 SER A CA 1
ATOM 1503 C C . SER A 1 200 ? 3.939 27.234 9.273 1 82.88 200 SER A C 1
ATOM 1505 O O . SER A 1 200 ? 3.178 27.922 9.961 1 82.88 200 SER A O 1
ATOM 1507 N N . GLY A 1 201 ? 5.285 27.391 9.227 1 82.38 201 GLY A N 1
ATOM 1508 C CA . GLY A 1 201 ? 5.938 28.609 9.672 1 82.38 201 GLY A CA 1
ATOM 1509 C C . GLY A 1 201 ? 6.051 28.703 11.188 1 82.38 201 GLY A C 1
ATOM 1510 O O . GLY A 1 201 ? 6.34 29.766 11.727 1 82.38 201 GLY A O 1
ATOM 1511 N N . VAL A 1 202 ? 5.832 27.625 11.828 1 88.75 202 VAL A N 1
ATOM 1512 C CA . VAL A 1 202 ? 5.883 27.641 13.289 1 88.75 202 VAL A CA 1
ATOM 1513 C C . VAL A 1 202 ? 7.32 27.406 13.758 1 88.75 202 VAL A C 1
ATOM 1515 O O . VAL A 1 202 ? 8.039 26.578 13.195 1 88.75 202 VAL A O 1
ATOM 1518 N N . ASN A 1 203 ? 7.777 28.25 14.609 1 91.38 203 ASN A N 1
ATOM 1519 C CA . ASN A 1 203 ? 9.086 28.109 15.242 1 91.38 203 ASN A CA 1
ATOM 1520 C C . ASN A 1 203 ? 9.055 28.531 16.703 1 91.38 203 ASN A C 1
ATOM 1522 O O . ASN A 1 203 ? 7.977 28.766 17.266 1 91.38 203 ASN A O 1
ATOM 1526 N N . ASP A 1 204 ? 10.242 28.469 17.375 1 91.69 204 ASP A N 1
ATOM 1527 C CA . ASP A 1 204 ? 10.312 28.688 18.812 1 91.69 204 ASP A CA 1
ATOM 1528 C C . ASP A 1 204 ? 10.016 30.141 19.156 1 91.69 204 ASP A C 1
ATOM 1530 O O . ASP A 1 204 ? 9.68 30.469 20.297 1 91.69 204 ASP A O 1
ATOM 1534 N N . ARG A 1 205 ? 10 31.047 18.203 1 91.88 205 ARG A N 1
ATOM 1535 C CA . ARG A 1 205 ? 9.797 32.469 18.453 1 91.88 205 ARG A CA 1
ATOM 1536 C C . ARG A 1 205 ? 8.312 32.844 18.375 1 91.88 205 ARG A C 1
ATOM 1538 O O . ARG A 1 205 ? 7.883 33.844 18.969 1 91.88 205 ARG A O 1
ATOM 1545 N N . ASN A 1 206 ? 7.547 32.031 17.688 1 91.31 206 ASN A N 1
ATOM 1546 C CA . ASN A 1 206 ? 6.18 32.469 17.438 1 91.31 206 ASN A CA 1
ATOM 1547 C C . ASN A 1 206 ? 5.16 31.469 17.984 1 91.31 206 ASN A C 1
ATOM 1549 O O . ASN A 1 206 ? 3.969 31.766 18.062 1 91.31 206 ASN A O 1
ATOM 1553 N N . ILE A 1 207 ? 5.559 30.297 18.422 1 93.5 207 ILE A N 1
ATOM 1554 C CA . ILE A 1 207 ? 4.633 29.219 18.75 1 93.5 207 ILE A CA 1
ATOM 1555 C C . ILE A 1 207 ? 3.766 29.641 19.938 1 93.5 207 ILE A C 1
ATOM 1557 O O . ILE A 1 207 ? 2.58 29.297 20 1 93.5 207 ILE A O 1
ATOM 1561 N N . LEU A 1 208 ? 4.293 30.328 20.906 1 93.81 208 LEU A N 1
ATOM 1562 C CA . LEU A 1 208 ? 3.545 30.703 22.109 1 93.81 208 LEU A CA 1
ATOM 1563 C C . LEU A 1 208 ? 2.422 31.672 21.766 1 93.81 208 LEU A C 1
ATOM 1565 O O . LEU A 1 208 ? 1.32 31.578 22.297 1 93.81 208 LEU A O 1
ATOM 1569 N N . GLU A 1 209 ? 2.742 32.562 20.906 1 91.69 209 GLU A N 1
ATOM 1570 C CA . GLU A 1 209 ? 1.717 33.5 20.469 1 91.69 209 GLU A CA 1
ATOM 1571 C C . GLU A 1 209 ? 0.595 32.781 19.719 1 91.69 209 GLU A C 1
ATOM 1573 O O . GLU A 1 209 ? -0.584 33.094 19.938 1 91.69 209 GLU A O 1
ATOM 1578 N N . PHE A 1 210 ? 0.959 31.859 18.875 1 91.81 210 PHE A N 1
ATOM 1579 C CA . PHE A 1 210 ? -0.018 31.125 18.078 1 91.81 210 PHE A CA 1
ATOM 1580 C C . PHE A 1 210 ? -0.83 30.188 18.953 1 91.81 210 PHE A C 1
ATOM 1582 O O . PHE A 1 210 ? -1.995 29.906 18.656 1 91.81 210 PHE A O 1
ATOM 1589 N N . SER A 1 211 ? -0.198 29.719 20.062 1 93.38 211 SER A N 1
ATOM 1590 C CA . SER A 1 211 ? -0.831 28.719 20.906 1 93.38 211 SER A CA 1
ATOM 1591 C C . SER A 1 211 ? -2.07 29.281 21.594 1 93.38 211 SER A C 1
ATOM 1593 O O . SER A 1 211 ? -2.916 28.531 22.078 1 93.38 211 SER A O 1
ATOM 1595 N N . LYS A 1 212 ? -2.215 30.578 21.578 1 91.44 212 LYS A N 1
ATOM 1596 C CA . LYS A 1 212 ? -3.377 31.234 22.156 1 91.44 212 LYS A CA 1
ATOM 1597 C C . LYS A 1 212 ? -4.617 31.031 21.297 1 91.44 212 LYS A C 1
ATOM 1599 O O . LYS A 1 212 ? -5.746 31.141 21.781 1 91.44 212 LYS A O 1
ATOM 1604 N N . TYR A 1 213 ? -4.375 30.688 20.031 1 90.81 213 TYR A N 1
ATOM 1605 C CA . TYR A 1 213 ? -5.504 30.688 19.109 1 90.81 213 TYR A CA 1
ATOM 1606 C C . TYR A 1 213 ? -5.574 29.359 18.344 1 90.81 213 TYR A C 1
ATOM 1608 O O . TYR A 1 213 ? -6.535 29.109 17.609 1 90.81 213 TYR A O 1
ATOM 1616 N N . ALA A 1 214 ? -4.586 28.5 18.5 1 93 214 ALA A N 1
ATOM 1617 C CA . ALA A 1 214 ? -4.523 27.219 17.781 1 93 214 ALA A CA 1
ATOM 1618 C C . ALA A 1 214 ? -4.559 26.047 18.75 1 93 214 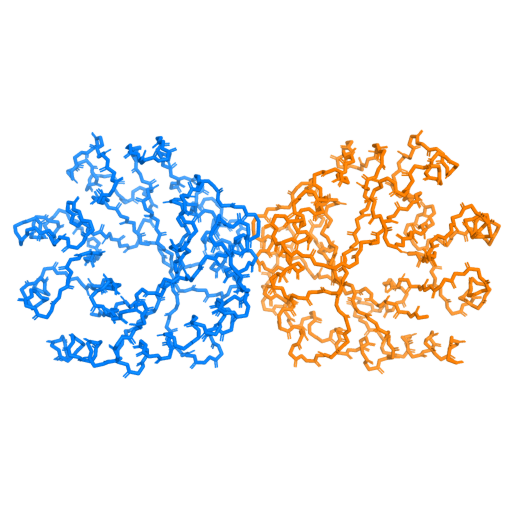ALA A C 1
ATOM 1620 O O . ALA A 1 214 ? -4.051 26.141 19.875 1 93 214 ALA A O 1
ATOM 1621 N N . ASP A 1 215 ? -5.141 24.953 18.266 1 94.44 215 ASP A N 1
ATOM 1622 C CA . ASP A 1 215 ? -5.281 23.766 19.094 1 94.44 215 ASP A CA 1
ATOM 1623 C C . ASP A 1 215 ? -4.07 22.844 18.953 1 94.44 215 ASP A C 1
ATOM 1625 O O . ASP A 1 215 ? -3.773 22.062 19.844 1 94.44 215 ASP A O 1
ATOM 1629 N N . ALA A 1 216 ? -3.436 22.875 17.812 1 95.88 216 ALA A N 1
ATOM 1630 C CA . ALA A 1 216 ? -2.277 22.031 17.547 1 95.88 216 ALA A CA 1
ATOM 1631 C C . ALA A 1 216 ? -1.393 22.641 16.453 1 95.88 216 ALA A C 1
ATOM 1633 O O . ALA A 1 216 ? -1.771 23.625 15.82 1 95.88 216 ALA A O 1
ATOM 1634 N N . PHE A 1 217 ? -0.229 22.125 16.375 1 96 217 PHE A N 1
ATOM 1635 C CA . PHE A 1 217 ? 0.752 22.594 15.398 1 96 217 PHE A CA 1
ATOM 1636 C C . PHE A 1 217 ? 1.336 21.438 14.602 1 96 217 PHE A C 1
ATOM 1638 O O . PHE A 1 217 ? 1.644 20.391 15.164 1 96 217 PHE A O 1
ATOM 1645 N N . ILE A 1 218 ? 1.352 21.594 13.297 1 96.31 218 ILE A N 1
ATOM 1646 C CA . ILE A 1 218 ? 2.059 20.656 12.414 1 96.31 218 ILE A CA 1
ATOM 1647 C C . ILE A 1 218 ? 3.389 21.281 11.984 1 96.31 218 ILE A C 1
ATOM 1649 O O . ILE A 1 218 ? 3.414 22.312 11.32 1 96.31 218 ILE A O 1
ATOM 1653 N N . VAL A 1 219 ? 4.512 20.656 12.391 1 95.38 219 VAL A N 1
ATOM 1654 C CA . VAL A 1 219 ? 5.82 21.25 12.18 1 95.38 219 VAL A CA 1
ATOM 1655 C C . VAL A 1 219 ? 6.723 20.281 11.414 1 95.38 219 VAL A C 1
ATOM 1657 O O . VAL A 1 219 ? 6.852 19.125 11.797 1 95.38 219 VAL A O 1
ATOM 1660 N N . GLY A 1 220 ? 7.316 20.734 10.328 1 93.56 220 GLY A N 1
ATOM 1661 C CA . GLY A 1 220 ? 8.219 19.922 9.523 1 93.56 220 GLY A CA 1
ATOM 1662 C C . GLY A 1 220 ? 9.602 20.531 9.383 1 93.56 220 GLY A C 1
ATOM 1663 O O . GLY A 1 220 ? 10.516 20.203 10.148 1 93.56 220 GLY A O 1
ATOM 1664 N N . SER A 1 221 ? 9.695 21.609 8.688 1 88.81 221 SER A N 1
ATOM 1665 C CA . SER A 1 221 ? 10.961 22.203 8.273 1 88.81 221 SER A CA 1
ATOM 1666 C C . SER A 1 221 ? 11.758 22.688 9.477 1 88.81 221 SER A C 1
ATOM 1668 O O . SER A 1 221 ? 12.984 22.547 9.523 1 88.81 221 SER A O 1
ATOM 1670 N N . TYR A 1 222 ? 11.125 23.266 10.445 1 91.62 222 TYR A N 1
ATOM 1671 C CA . TYR A 1 222 ? 11.812 23.812 11.609 1 91.62 222 TYR A CA 1
ATOM 1672 C C . TYR A 1 222 ? 12.586 22.703 12.336 1 91.62 222 TYR A C 1
ATOM 1674 O O . TYR A 1 222 ? 13.641 22.953 12.922 1 91.62 222 TYR A O 1
ATOM 1682 N N . PHE A 1 223 ? 12.039 21.469 12.273 1 95.81 223 PHE A N 1
ATOM 1683 C CA . PHE A 1 223 ? 12.609 20.359 13.039 1 95.81 223 PHE A CA 1
ATOM 1684 C C . PHE A 1 223 ? 13.836 19.797 12.328 1 95.81 223 PHE A C 1
ATOM 1686 O O . PHE A 1 223 ? 14.547 18.953 12.891 1 95.81 223 PHE A O 1
ATOM 1693 N N . LYS A 1 224 ? 14.062 20.281 11.125 1 93.69 224 LYS A N 1
ATOM 1694 C CA . LYS A 1 224 ? 15.07 19.594 10.32 1 93.69 224 LYS A CA 1
ATOM 1695 C C . LYS A 1 224 ? 16.344 20.422 10.227 1 93.69 224 LYS A C 1
ATOM 1697 O O . LYS A 1 224 ? 16.297 21.641 10.141 1 93.69 224 LYS A O 1
ATOM 1702 N N . LYS A 1 225 ? 17.453 19.734 10.297 1 89.62 225 LYS A N 1
ATOM 1703 C CA . LYS A 1 225 ? 18.781 20.219 10 1 89.62 225 LYS A CA 1
ATOM 1704 C C . LYS A 1 225 ? 19.5 19.328 8.984 1 89.62 225 LYS A C 1
ATOM 1706 O O . LYS A 1 225 ? 19.75 18.141 9.258 1 89.62 225 LYS A O 1
ATOM 1711 N N . ARG A 1 226 ? 19.953 19.781 7.855 1 86.44 226 ARG A N 1
ATOM 1712 C CA . ARG A 1 226 ? 20.609 19.047 6.781 1 86.44 226 ARG A CA 1
ATOM 1713 C C . ARG A 1 226 ? 19.844 17.781 6.422 1 86.44 226 ARG A C 1
ATOM 1715 O O . ARG A 1 226 ? 20.422 16.688 6.375 1 86.44 226 ARG A O 1
ATOM 1722 N N . GLY A 1 227 ? 18.484 17.906 6.48 1 84.5 227 GLY A N 1
ATOM 1723 C CA . GLY A 1 227 ? 17.656 16.797 6.004 1 84.5 227 GLY A CA 1
ATOM 1724 C C . GLY A 1 227 ? 17.312 15.797 7.094 1 84.5 227 GLY A C 1
ATOM 1725 O O . GLY A 1 227 ? 16.562 14.859 6.859 1 84.5 227 GLY A O 1
ATOM 1726 N N . GLU A 1 228 ? 17.797 16.094 8.195 1 94.81 228 GLU A N 1
ATOM 1727 C CA . GLU A 1 228 ? 17.578 15.211 9.328 1 94.81 228 GLU A CA 1
ATOM 1728 C C . GLU A 1 228 ? 16.844 15.938 10.461 1 94.81 228 GLU A C 1
ATOM 1730 O O . GLU A 1 228 ? 17.109 17.109 10.711 1 94.81 228 GLU A O 1
ATOM 1735 N N . VAL A 1 229 ? 15.977 15.188 11.109 1 97.69 229 VAL A N 1
ATOM 1736 C CA . VAL A 1 229 ? 15.305 15.742 12.281 1 97.69 229 VAL A CA 1
ATOM 1737 C C . VAL A 1 229 ? 16.328 15.984 13.398 1 97.69 229 VAL A C 1
ATOM 1739 O O . VAL A 1 229 ? 17.125 15.109 13.703 1 97.69 229 VAL A O 1
ATOM 1742 N N . ASP A 1 230 ? 16.328 17.172 13.922 1 97.94 230 ASP A N 1
ATOM 1743 C CA . ASP A 1 230 ? 17.156 17.547 15.07 1 97.94 230 ASP A CA 1
ATOM 1744 C C . ASP A 1 230 ? 16.359 17.438 16.375 1 97.94 230 ASP A C 1
ATOM 1746 O O . ASP A 1 230 ? 15.492 18.266 16.641 1 97.94 230 ASP A O 1
ATOM 1750 N N . VAL A 1 231 ? 16.719 16.5 17.172 1 98.12 231 VAL A N 1
ATOM 1751 C CA . VAL A 1 231 ? 15.969 16.188 18.375 1 98.12 231 VAL A CA 1
ATOM 1752 C C . VAL A 1 231 ? 15.914 17.406 19.297 1 98.12 231 VAL A C 1
ATOM 1754 O O . VAL A 1 231 ? 14.891 17.672 19.938 1 98.12 231 VAL A O 1
ATOM 1757 N N . GLU A 1 232 ? 16.953 18.141 19.328 1 97.31 232 GLU A N 1
ATOM 1758 C CA . GLU A 1 232 ? 17.016 19.297 20.203 1 97.31 232 GLU A CA 1
ATOM 1759 C C . GLU A 1 232 ? 16.047 20.391 19.75 1 97.31 232 GLU A C 1
ATOM 1761 O O . GLU A 1 232 ? 15.445 21.078 20.594 1 97.31 232 GLU A O 1
ATOM 1766 N N . ARG A 1 233 ? 15.93 20.562 18.5 1 96.69 233 ARG A N 1
ATOM 1767 C CA . ARG A 1 233 ? 14.953 21.516 17.969 1 96.69 233 ARG A CA 1
ATOM 1768 C C . ARG A 1 233 ? 13.531 21.078 18.328 1 96.69 233 ARG A C 1
ATOM 1770 O O . ARG A 1 233 ? 12.688 21.922 18.656 1 96.69 233 ARG A O 1
ATOM 1777 N N . VAL A 1 234 ? 13.281 19.781 18.219 1 97.94 234 VAL A N 1
ATOM 1778 C CA . VAL A 1 234 ? 11.969 19.25 18.562 1 97.94 234 VAL A CA 1
ATOM 1779 C C . VAL A 1 234 ? 11.695 19.469 20.047 1 97.94 234 VAL A C 1
ATOM 1781 O O . VAL A 1 234 ? 10.641 19.984 20.422 1 97.94 234 VAL A O 1
ATOM 1784 N N . ARG A 1 235 ? 12.68 19.172 20.891 1 97.62 235 ARG A N 1
ATOM 1785 C CA . ARG A 1 235 ? 12.547 19.297 22.328 1 97.62 235 ARG A CA 1
ATOM 1786 C C . ARG A 1 235 ? 12.273 20.75 22.719 1 97.62 235 ARG A C 1
ATOM 1788 O O . ARG A 1 235 ? 11.43 21.016 23.578 1 97.62 235 ARG A O 1
ATOM 1795 N N . ARG A 1 236 ? 13.008 21.594 22.125 1 96.12 236 ARG A N 1
ATOM 1796 C CA . ARG A 1 236 ? 12.875 23.016 22.422 1 96.12 236 ARG A CA 1
ATOM 1797 C C . ARG A 1 236 ? 11.453 23.484 22.172 1 96.12 236 ARG A C 1
ATOM 1799 O O . ARG A 1 236 ? 10.852 24.156 23.016 1 96.12 236 ARG A O 1
ATOM 1806 N N . LEU A 1 237 ? 10.93 23.156 21.016 1 96.06 237 LEU A N 1
ATOM 1807 C CA . LEU A 1 237 ? 9.594 23.609 20.672 1 96.06 237 LEU A CA 1
ATOM 1808 C C . LEU A 1 237 ? 8.547 22.953 21.562 1 96.06 237 LEU A C 1
ATOM 1810 O O . LEU A 1 237 ? 7.598 23.609 22 1 96.06 237 LEU A O 1
ATOM 1814 N N . CYS A 1 238 ? 8.68 21.641 21.828 1 96.88 238 CYS A N 1
ATOM 1815 C CA . CYS A 1 238 ? 7.719 20.906 22.641 1 96.88 238 CYS A CA 1
ATOM 1816 C C . CYS A 1 238 ? 7.711 21.406 24.078 1 96.88 238 CYS A C 1
ATOM 1818 O O . CYS A 1 238 ? 6.66 21.453 24.719 1 96.88 238 CYS A O 1
ATOM 1820 N N . ARG A 1 239 ? 8.852 21.828 24.578 1 95.62 239 ARG A N 1
ATOM 1821 C CA . ARG A 1 239 ? 8.961 22.328 25.938 1 95.62 239 ARG A CA 1
ATOM 1822 C C . ARG A 1 239 ? 8.227 23.656 26.094 1 95.62 239 ARG A C 1
ATOM 1824 O O . ARG A 1 239 ? 7.699 23.953 27.172 1 95.62 239 ARG A O 1
ATOM 1831 N N . LEU A 1 240 ? 8.211 24.344 25.047 1 94.81 240 LEU A N 1
ATOM 1832 C CA . LEU A 1 240 ? 7.551 25.656 25.094 1 94.81 240 LEU A CA 1
ATOM 1833 C C . LEU A 1 240 ? 6.043 25.484 25.266 1 94.81 240 LEU A C 1
ATOM 1835 O O . LEU A 1 240 ? 5.387 26.328 25.875 1 94.81 240 LEU A O 1
ATOM 1839 N N . LEU A 1 241 ? 5.496 24.422 24.719 1 91.44 241 LEU A N 1
ATOM 1840 C CA . LEU A 1 241 ? 4.055 24.203 24.797 1 91.44 241 LEU A CA 1
ATOM 1841 C C . LEU A 1 241 ? 3.697 23.312 25.969 1 91.44 241 LEU A C 1
ATOM 1843 O O . LEU A 1 241 ? 2.52 23.031 26.219 1 91.44 241 LEU A O 1
ATOM 1847 N N . ALA A 1 242 ? 4.707 22.688 26.766 1 84.44 242 ALA A N 1
ATOM 1848 C CA . ALA A 1 242 ? 4.445 21.844 27.922 1 84.44 242 ALA A CA 1
ATOM 1849 C C . ALA A 1 242 ? 3.979 22.656 29.125 1 84.44 242 ALA A C 1
ATOM 1851 O O . ALA A 1 242 ? 4.352 23.828 29.266 1 84.44 242 ALA A O 1
ATOM 1852 N N . MET B 1 1 ? 9.719 -28.094 -6.586 1 93.62 1 MET B N 1
ATOM 1853 C CA . MET B 1 1 ? 9.414 -27.031 -5.633 1 93.62 1 MET B CA 1
ATOM 1854 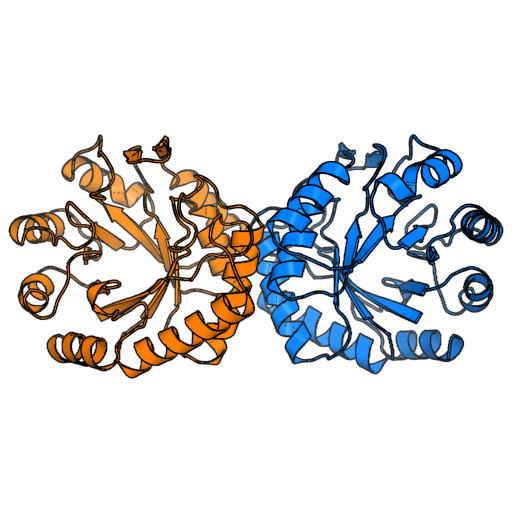C C . MET B 1 1 ? 7.914 -26.766 -5.562 1 93.62 1 MET B C 1
ATOM 1856 O O . MET B 1 1 ? 7.207 -26.906 -6.566 1 93.62 1 MET B O 1
ATOM 1860 N N . ILE B 1 2 ? 7.387 -26.562 -4.41 1 97.56 2 ILE B N 1
ATOM 1861 C CA . ILE B 1 2 ? 5.965 -26.281 -4.234 1 97.56 2 ILE B CA 1
ATOM 1862 C C . ILE B 1 2 ? 5.781 -24.875 -3.672 1 97.56 2 ILE B C 1
ATOM 1864 O O . ILE B 1 2 ? 6.406 -24.516 -2.67 1 97.56 2 ILE B O 1
ATOM 1868 N N . ILE B 1 3 ? 5.031 -24.094 -4.367 1 98.31 3 ILE B N 1
ATOM 1869 C CA . ILE B 1 3 ? 4.617 -22.766 -3.92 1 98.31 3 ILE B CA 1
ATOM 1870 C C . ILE B 1 3 ? 3.197 -22.828 -3.363 1 98.31 3 ILE B C 1
ATOM 1872 O O . ILE B 1 3 ? 2.266 -23.219 -4.066 1 98.31 3 ILE B O 1
ATOM 1876 N N . GLY B 1 4 ? 3.074 -22.531 -2.096 1 98.25 4 GLY B N 1
ATOM 1877 C CA . GLY B 1 4 ? 1.747 -22.5 -1.501 1 98.25 4 GLY B CA 1
ATOM 1878 C C . GLY B 1 4 ? 1.035 -21.172 -1.712 1 98.25 4 GLY B C 1
ATOM 1879 O O . GLY B 1 4 ? 1.609 -20.109 -1.477 1 98.25 4 GLY B O 1
ATOM 1880 N N . VAL B 1 5 ? -0.211 -21.234 -2.119 1 98 5 VAL B N 1
ATOM 1881 C CA . VAL B 1 5 ? -0.988 -20.016 -2.32 1 98 5 VAL B CA 1
ATOM 1882 C C . VAL B 1 5 ? -1.665 -19.609 -1.012 1 98 5 VAL B C 1
ATOM 1884 O O . VAL B 1 5 ? -2.328 -20.422 -0.37 1 98 5 VAL B O 1
ATOM 1887 N N . LEU B 1 6 ? -1.438 -18.438 -0.621 1 98.5 6 LEU B N 1
ATOM 1888 C CA . LEU B 1 6 ? -2.131 -17.828 0.503 1 98.5 6 LEU B CA 1
ATOM 1889 C C . LEU B 1 6 ? -3.281 -16.953 0.017 1 98.5 6 LEU B C 1
ATOM 1891 O O . LEU B 1 6 ? -3.068 -15.797 -0.37 1 98.5 6 LEU B O 1
ATOM 1895 N N . HIS B 1 7 ? -4.473 -17.484 0.019 1 97.62 7 HIS B N 1
ATOM 1896 C CA . HIS B 1 7 ? -5.676 -16.75 -0.331 1 97.62 7 HIS B CA 1
ATOM 1897 C C . HIS B 1 7 ? -6.098 -15.82 0.804 1 97.62 7 HIS B C 1
ATOM 1899 O O . HIS B 1 7 ? -6.469 -16.281 1.884 1 97.62 7 HIS B O 1
ATOM 1905 N N . LEU B 1 8 ? -6.109 -14.562 0.529 1 98.44 8 LEU B N 1
ATOM 1906 C CA . LEU B 1 8 ? -6.551 -13.625 1.553 1 98.44 8 LEU B CA 1
ATOM 1907 C C . LEU B 1 8 ? -8.07 -13.609 1.656 1 98.44 8 LEU B C 1
ATOM 1909 O O . LEU B 1 8 ? -8.773 -13.766 0.651 1 98.44 8 LEU B O 1
ATOM 1913 N N . LYS B 1 9 ? -8.492 -13.461 2.916 1 97.88 9 LYS B N 1
ATOM 1914 C CA . LYS B 1 9 ? -9.891 -13.117 3.115 1 97.88 9 LYS B CA 1
ATOM 1915 C C . LYS B 1 9 ? -10.227 -11.781 2.447 1 97.88 9 LYS B C 1
ATOM 1917 O O . LYS B 1 9 ? -9.328 -11.047 2.043 1 97.88 9 LYS B O 1
ATOM 1922 N N . PRO B 1 10 ? -11.555 -11.492 2.291 1 98.12 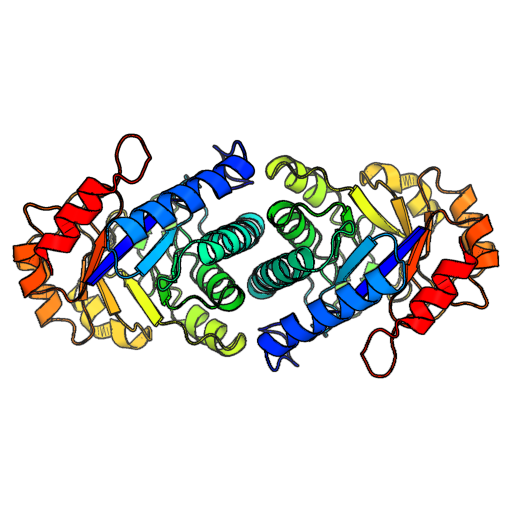10 PRO B N 1
ATOM 1923 C CA . PRO B 1 10 ? -11.93 -10.234 1.639 1 98.12 10 PRO B CA 1
ATOM 1924 C C . PRO B 1 10 ? -11.289 -9.008 2.293 1 98.12 10 PRO B C 1
ATOM 1926 O O . PRO B 1 10 ? -11.367 -8.844 3.512 1 98.12 10 PRO B O 1
ATOM 1929 N N . LEU B 1 11 ? -10.688 -8.18 1.476 1 98.75 11 LEU B N 1
ATOM 1930 C CA . LEU B 1 11 ? -10.008 -6.973 1.938 1 98.75 11 LEU B CA 1
ATOM 1931 C C . LEU B 1 11 ? -10.984 -5.805 2.053 1 98.75 11 LEU B C 1
ATOM 1933 O O . LEU B 1 11 ? -12.086 -5.855 1.493 1 98.75 11 LEU B O 1
ATOM 1937 N N . PRO B 1 12 ? -10.578 -4.762 2.814 1 98.5 12 PRO B N 1
ATOM 1938 C CA . PRO B 1 12 ? -11.414 -3.555 2.852 1 98.5 12 PRO B CA 1
ATOM 1939 C C . PRO B 1 12 ? -11.797 -3.059 1.46 1 98.5 12 PRO B C 1
ATOM 1941 O O . PRO B 1 12 ? -10.945 -3.002 0.565 1 98.5 12 PRO B O 1
ATOM 1944 N N . GLY B 1 13 ? -13.102 -2.703 1.278 1 97.12 13 GLY B N 1
ATOM 1945 C CA . GLY B 1 13 ? -13.578 -2.225 -0.01 1 97.12 13 GLY B CA 1
ATOM 1946 C C . GLY B 1 13 ? -14.211 -3.312 -0.856 1 97.12 13 GLY B C 1
ATOM 1947 O O . GLY B 1 13 ? -14.914 -3.023 -1.825 1 97.12 13 GLY B O 1
ATOM 1948 N N . SER B 1 14 ? -13.867 -4.598 -0.528 1 97.06 14 SER B N 1
ATOM 1949 C CA . SER B 1 14 ? -14.492 -5.695 -1.261 1 97.06 14 SER B CA 1
ATOM 1950 C C . SER B 1 14 ? -15.883 -6.004 -0.713 1 97.06 14 SER B C 1
ATOM 1952 O O . SER B 1 14 ? -16.172 -5.711 0.447 1 97.06 14 SER B O 1
ATOM 1954 N N . PRO B 1 15 ? -16.734 -6.605 -1.502 1 96.06 15 PRO B N 1
ATOM 1955 C CA . PRO B 1 15 ? -18.141 -6.762 -1.138 1 96.06 15 PRO B CA 1
ATOM 1956 C C . PRO B 1 15 ? -18.344 -7.617 0.111 1 96.06 15 PRO B C 1
ATOM 1958 O O . PRO B 1 15 ? -19.281 -7.387 0.881 1 96.06 15 PRO B O 1
ATOM 1961 N N . LEU B 1 16 ? -17.484 -8.539 0.391 1 96.56 16 LEU B N 1
ATOM 1962 C CA . LEU B 1 16 ? -17.703 -9.469 1.493 1 96.56 16 LEU B CA 1
ATOM 1963 C C . LEU B 1 16 ? -16.766 -9.18 2.65 1 96.56 16 LEU B C 1
ATOM 1965 O O . LEU B 1 16 ? -16.531 -10.039 3.504 1 96.56 16 LEU B O 1
ATOM 1969 N N . TYR B 1 17 ? -16.25 -8 2.637 1 97.62 17 TYR B N 1
ATOM 1970 C CA . TYR B 1 17 ? -15.305 -7.609 3.684 1 97.62 17 TYR B CA 1
ATOM 1971 C C . TYR B 1 17 ? -15.984 -7.594 5.047 1 97.62 17 TYR B C 1
ATOM 1973 O O . TYR B 1 17 ? -17.141 -7.18 5.168 1 97.62 17 TYR B O 1
ATOM 1981 N N . SER B 1 18 ? -15.234 -8.031 6.078 1 95.81 18 SER B N 1
ATOM 1982 C CA . SER B 1 18 ? -15.758 -7.996 7.441 1 95.81 18 SER B CA 1
ATOM 1983 C C . SER B 1 18 ? -14.781 -7.305 8.391 1 95.81 18 SER B C 1
ATOM 1985 O O . SER B 1 18 ? -15.055 -6.215 8.891 1 95.81 18 SER B O 1
ATOM 1987 N N . SER B 1 19 ? -13.586 -7.852 8.57 1 97.06 19 SER B N 1
ATOM 1988 C CA . SER B 1 19 ? -12.633 -7.34 9.547 1 97.06 19 SER B CA 1
ATOM 1989 C C . SER B 1 19 ? -11.203 -7.445 9.023 1 97.06 19 SER B C 1
ATOM 1991 O O . SER B 1 19 ? -10.766 -8.523 8.602 1 97.06 19 SER B O 1
ATOM 1993 N N . PHE B 1 20 ? -10.578 -6.344 9.18 1 97.88 20 PHE B N 1
ATOM 1994 C CA . PHE B 1 20 ? -9.195 -6.363 8.703 1 97.88 20 PHE B CA 1
ATOM 1995 C C . PHE B 1 20 ? -8.312 -7.16 9.656 1 97.88 20 PHE B C 1
ATOM 1997 O O . PHE B 1 20 ? -7.367 -7.824 9.219 1 97.88 20 PHE B O 1
ATOM 2004 N N . ASP B 1 21 ? -8.586 -7.094 10.93 1 97.5 21 ASP B N 1
ATOM 2005 C CA . ASP B 1 21 ? -7.859 -7.914 11.898 1 97.5 21 ASP B CA 1
ATOM 2006 C C . ASP B 1 21 ? -7.961 -9.398 11.547 1 97.5 21 ASP B C 1
ATOM 2008 O O . ASP B 1 21 ? -6.969 -10.125 11.633 1 97.5 21 ASP B O 1
ATOM 2012 N N . GLU B 1 22 ? -9.148 -9.758 11.141 1 97.81 22 GLU B N 1
ATOM 2013 C CA . GLU B 1 22 ? -9.359 -11.156 10.773 1 97.81 22 GLU B CA 1
ATOM 2014 C C . GLU B 1 22 ? -8.562 -11.523 9.531 1 97.81 22 GLU B C 1
ATOM 2016 O O . GLU B 1 22 ? -8.062 -12.648 9.406 1 97.81 22 GLU B O 1
ATOM 2021 N N . VAL B 1 23 ? -8.477 -10.578 8.625 1 98.44 23 VAL B N 1
ATOM 2022 C CA . VAL B 1 23 ? -7.699 -10.805 7.41 1 98.44 23 VAL B CA 1
ATOM 2023 C C . VAL B 1 23 ? -6.242 -11.078 7.773 1 98.44 23 VAL B C 1
ATOM 2025 O O . VAL B 1 23 ? -5.656 -12.062 7.309 1 98.44 23 VAL B O 1
ATOM 2028 N N . ILE B 1 24 ? -5.672 -10.211 8.617 1 98.62 24 ILE B N 1
ATOM 2029 C CA . ILE B 1 24 ? -4.266 -10.312 8.984 1 98.62 24 ILE B CA 1
ATOM 2030 C C . ILE B 1 24 ? -4.023 -11.602 9.766 1 98.62 24 ILE B C 1
ATOM 2032 O O . ILE B 1 24 ? -3.1 -12.359 9.453 1 98.62 24 ILE B O 1
ATOM 2036 N N . GLU B 1 25 ? -4.863 -11.891 10.734 1 98.5 25 GLU B N 1
ATOM 2037 C CA . GLU B 1 25 ? -4.703 -13.07 11.57 1 98.5 25 GLU B CA 1
ATOM 2038 C C . GLU B 1 25 ? -4.797 -14.352 10.742 1 98.5 25 GLU B C 1
ATOM 2040 O O . GLU B 1 25 ? -3.982 -15.266 10.906 1 98.5 25 GLU B O 1
ATOM 2045 N N . HIS B 1 26 ? -5.797 -14.391 9.914 1 98.38 26 HIS B N 1
ATOM 2046 C CA . HIS B 1 26 ? -5.988 -15.539 9.031 1 98.38 26 HIS B CA 1
ATOM 2047 C C . HIS B 1 26 ? -4.785 -15.727 8.109 1 98.38 26 HIS B C 1
ATOM 2049 O O . HIS B 1 26 ? -4.32 -16.859 7.922 1 98.38 26 HIS B O 1
ATOM 2055 N N . ALA B 1 27 ? -4.293 -14.648 7.508 1 98.75 27 ALA B N 1
ATOM 2056 C CA . ALA B 1 27 ? -3.162 -14.703 6.586 1 98.75 27 ALA B CA 1
ATOM 2057 C C . ALA B 1 27 ? -1.907 -15.211 7.289 1 98.75 27 ALA B C 1
ATOM 2059 O O . ALA B 1 27 ? -1.223 -16.109 6.781 1 98.75 27 ALA B O 1
ATOM 2060 N N . VAL B 1 28 ? -1.622 -14.656 8.477 1 98.81 28 VAL B N 1
ATOM 2061 C CA . VAL B 1 28 ? -0.423 -15.031 9.219 1 98.81 28 VAL B CA 1
ATOM 2062 C C . VAL B 1 28 ? -0.507 -16.5 9.633 1 98.81 28 VAL B C 1
ATOM 2064 O O . VAL B 1 28 ? 0.433 -17.266 9.414 1 98.81 28 VAL B O 1
ATOM 2067 N N . ARG B 1 29 ? -1.667 -16.875 10.156 1 98.44 29 ARG B N 1
ATOM 2068 C CA . ARG B 1 29 ? -1.864 -18.234 10.609 1 98.44 29 ARG B CA 1
ATOM 2069 C C . ARG B 1 29 ? -1.667 -19.234 9.461 1 98.44 29 ARG B C 1
ATOM 2071 O O . ARG B 1 29 ? -0.966 -20.234 9.617 1 98.44 29 ARG B O 1
ATOM 2078 N N . ASN B 1 30 ? -2.191 -18.969 8.336 1 98.75 30 ASN B N 1
ATOM 2079 C CA . ASN B 1 30 ? -2.113 -19.875 7.203 1 98.75 30 ASN B CA 1
ATOM 2080 C C . ASN B 1 30 ? -0.733 -19.859 6.551 1 98.75 30 ASN B C 1
ATOM 2082 O O . ASN B 1 30 ? -0.258 -20.875 6.051 1 98.75 30 ASN B O 1
ATOM 2086 N N . ALA B 1 31 ? -0.06 -18.719 6.562 1 98.88 31 ALA B N 1
ATOM 2087 C CA . ALA B 1 31 ? 1.315 -18.656 6.074 1 98.88 31 ALA B CA 1
ATOM 2088 C C . ALA B 1 31 ? 2.236 -19.531 6.918 1 98.88 31 ALA B C 1
ATOM 2090 O O . ALA B 1 31 ? 3.07 -20.266 6.379 1 98.88 31 ALA B O 1
ATOM 2091 N N . VAL B 1 32 ? 2.061 -19.438 8.203 1 98.81 32 VAL B N 1
ATOM 2092 C CA . VAL B 1 32 ? 2.861 -20.25 9.117 1 98.81 32 VAL B CA 1
ATOM 2093 C C . VAL B 1 32 ? 2.609 -21.734 8.859 1 98.81 32 VAL B C 1
ATOM 2095 O O . VAL B 1 32 ? 3.545 -22.531 8.852 1 98.81 32 VAL B O 1
ATOM 2098 N N . ARG B 1 33 ? 1.384 -22.062 8.625 1 98.75 33 ARG B N 1
ATOM 2099 C CA . ARG B 1 33 ? 1.021 -23.453 8.359 1 98.75 33 ARG B CA 1
ATOM 2100 C C . ARG B 1 33 ? 1.619 -23.938 7.043 1 98.75 33 ARG B C 1
ATOM 2102 O O . ARG B 1 33 ? 2.041 -25.094 6.93 1 98.75 33 ARG B O 1
ATOM 2109 N N . LEU B 1 34 ? 1.638 -23.078 6.027 1 98.75 34 LEU B N 1
ATOM 2110 C CA . LEU B 1 34 ? 2.271 -23.422 4.762 1 98.75 34 LEU B CA 1
ATOM 2111 C C . LEU B 1 34 ? 3.758 -23.703 4.953 1 98.75 34 LEU B C 1
ATOM 2113 O O . LEU B 1 34 ? 4.277 -24.688 4.441 1 98.75 34 LEU B O 1
ATOM 2117 N N . GLU B 1 35 ? 4.426 -22.797 5.695 1 98.75 35 GLU B N 1
ATOM 2118 C CA . GLU B 1 35 ? 5.848 -22.984 5.949 1 98.75 35 GLU B CA 1
ATOM 2119 C C . GLU B 1 35 ? 6.105 -24.25 6.758 1 98.75 35 GLU B C 1
ATOM 2121 O O . GLU B 1 35 ? 7.012 -25.016 6.438 1 98.75 35 GLU B O 1
ATOM 2126 N N . GLU B 1 36 ? 5.281 -24.453 7.793 1 98.38 36 GLU B N 1
ATOM 2127 C CA . GLU B 1 36 ? 5.402 -25.656 8.609 1 98.38 36 GLU B CA 1
ATOM 2128 C C . GLU B 1 36 ? 5.219 -26.922 7.766 1 98.38 36 GLU B C 1
ATOM 2130 O O . GLU B 1 36 ? 5.848 -27.953 8.031 1 98.38 36 GLU B O 1
ATOM 2135 N N . GLY B 1 37 ? 4.336 -26.844 6.832 1 98.31 37 GLY B N 1
ATOM 2136 C CA . GLY B 1 37 ? 4.059 -27.984 5.973 1 98.31 37 GLY B CA 1
ATOM 2137 C C . GLY B 1 37 ? 5.18 -28.297 5 1 98.31 37 GLY B C 1
ATOM 2138 O O . GLY B 1 37 ? 5.254 -29.391 4.457 1 98.31 37 GLY B O 1
ATOM 2139 N N . GLY B 1 38 ? 5.98 -27.219 4.656 1 98.31 38 GLY B N 1
ATOM 2140 C CA . GLY B 1 38 ? 7.191 -27.531 3.91 1 98.31 38 GLY B CA 1
ATOM 2141 C C . GLY B 1 38 ? 7.195 -26.938 2.516 1 98.31 38 GLY B C 1
ATOM 2142 O O . GLY B 1 38 ? 7.984 -27.344 1.663 1 98.31 38 GLY B O 1
ATOM 2143 N N . VAL B 1 39 ? 6.352 -25.953 2.227 1 98.5 39 VAL B N 1
ATOM 2144 C CA . VAL B 1 39 ? 6.391 -25.312 0.909 1 98.5 39 VAL B CA 1
ATOM 2145 C C . VAL B 1 39 ? 7.688 -24.531 0.752 1 98.5 39 VAL B C 1
ATOM 2147 O O . VAL B 1 39 ? 8.344 -24.188 1.743 1 98.5 39 VAL B O 1
ATOM 2150 N N . SER B 1 40 ? 8.008 -24.281 -0.49 1 98.31 40 SER B N 1
ATOM 2151 C CA . SER B 1 40 ? 9.273 -23.609 -0.789 1 98.31 40 SER B CA 1
ATOM 2152 C C . SER B 1 40 ? 9.086 -22.109 -0.865 1 98.31 40 SER B C 1
ATOM 2154 O O . SER B 1 40 ? 10.055 -21.344 -0.73 1 98.31 40 SER B O 1
ATOM 2156 N N . ALA B 1 41 ? 7.918 -21.641 -1.128 1 98.75 41 ALA B N 1
ATOM 2157 C CA . ALA B 1 41 ? 7.555 -20.234 -1.259 1 98.75 41 ALA B CA 1
ATOM 2158 C C . ALA B 1 41 ? 6.059 -20.031 -1.046 1 98.75 41 ALA B C 1
ATOM 2160 O O . ALA B 1 41 ? 5.293 -21 -1 1 98.75 41 ALA B O 1
ATOM 2161 N N . ILE B 1 42 ? 5.668 -18.812 -0.824 1 98.88 42 ILE B N 1
ATOM 2162 C CA . ILE B 1 42 ? 4.266 -18.469 -0.616 1 98.88 42 ILE B CA 1
ATOM 2163 C C . ILE B 1 42 ? 3.834 -17.422 -1.631 1 98.88 42 ILE B C 1
ATOM 2165 O O . ILE B 1 42 ? 4.539 -16.422 -1.843 1 98.88 42 ILE B O 1
ATOM 2169 N N . LEU B 1 43 ? 2.764 -17.625 -2.334 1 98.81 43 LEU B N 1
ATOM 2170 C CA . LEU B 1 43 ? 2.135 -16.672 -3.234 1 98.81 43 LEU B CA 1
ATOM 2171 C C . LEU B 1 43 ? 0.886 -16.062 -2.6 1 98.81 43 LEU B C 1
ATOM 2173 O O . LEU B 1 43 ? -0.088 -16.781 -2.34 1 98.81 43 LEU B O 1
ATOM 2177 N N . VAL B 1 44 ? 0.91 -14.789 -2.344 1 98.88 44 VAL B N 1
ATOM 2178 C CA . VAL B 1 44 ? -0.219 -14.117 -1.71 1 98.88 44 VAL B CA 1
ATOM 2179 C C . VAL B 1 44 ? -1.161 -13.57 -2.779 1 98.88 44 VAL B C 1
ATOM 2181 O O . VAL B 1 44 ? -0.723 -12.898 -3.717 1 98.88 44 VAL B O 1
ATOM 2184 N N . GLU B 1 45 ? -2.441 -13.867 -2.6 1 98.31 45 GLU B N 1
ATOM 2185 C CA . GLU B 1 45 ? -3.441 -13.5 -3.598 1 98.31 45 GLU B CA 1
ATOM 2186 C C . GLU B 1 45 ? -4.68 -12.891 -2.939 1 98.31 45 GLU B C 1
ATOM 2188 O O . GLU B 1 45 ? -5.141 -13.383 -1.908 1 98.31 45 GLU B O 1
ATOM 2193 N N . ASN B 1 46 ? -5.23 -11.797 -3.502 1 98.31 46 ASN B N 1
ATOM 2194 C CA . ASN B 1 46 ? -6.449 -11.18 -2.99 1 98.31 46 ASN B CA 1
ATOM 2195 C C . ASN B 1 46 ? -7.691 -11.961 -3.412 1 98.31 46 ASN B C 1
ATOM 2197 O O . ASN B 1 46 ? -8.703 -11.367 -3.799 1 98.31 46 ASN B O 1
ATOM 2201 N N . PHE B 1 47 ? -7.719 -13.211 -3.264 1 95.69 47 PHE B N 1
ATOM 2202 C CA . PHE B 1 47 ? -8.727 -14.141 -3.752 1 95.69 47 PHE B CA 1
ATOM 2203 C C . PHE B 1 47 ? -10.102 -13.797 -3.18 1 95.69 47 PHE B C 1
ATOM 2205 O O . PHE B 1 47 ? -11.117 -13.945 -3.859 1 95.69 47 PHE B O 1
ATOM 2212 N N . GLY B 1 48 ? -10.211 -13.336 -1.991 1 96 48 GLY B N 1
ATOM 2213 C CA . GLY B 1 48 ? -11.469 -13.07 -1.319 1 96 48 GLY B CA 1
ATOM 2214 C C . GLY B 1 48 ? -12.172 -11.828 -1.837 1 96 48 GLY B C 1
ATOM 2215 O O . GLY B 1 48 ? -13.328 -11.57 -1.495 1 96 48 GLY B O 1
ATOM 2216 N N . ASP B 1 49 ? -11.562 -11.117 -2.732 1 96.69 49 ASP B N 1
ATOM 2217 C CA . ASP B 1 49 ? -12.086 -9.82 -3.15 1 96.69 49 ASP B CA 1
ATOM 2218 C C . ASP B 1 49 ? -13.125 -9.977 -4.258 1 96.69 49 ASP B C 1
ATOM 2220 O O . ASP B 1 49 ? -13.586 -8.984 -4.824 1 96.69 49 ASP B O 1
ATOM 2224 N N . ALA B 1 50 ? -13.594 -11.164 -4.621 1 93.38 50 ALA B N 1
ATOM 2225 C CA . ALA B 1 50 ? -14.547 -11.398 -5.707 1 93.38 50 ALA B CA 1
ATOM 2226 C C . ALA B 1 50 ? -15.883 -10.719 -5.426 1 93.38 50 ALA B C 1
ATOM 2228 O O . ALA B 1 50 ? -16.312 -10.641 -4.27 1 93.38 50 ALA B O 1
ATOM 2229 N N . PRO B 1 51 ? -16.562 -10.312 -6.527 1 95.81 51 PRO B N 1
ATOM 2230 C CA . PRO B 1 51 ? -16.062 -10.258 -7.91 1 95.81 51 PRO B CA 1
ATOM 2231 C C . PRO B 1 51 ? -14.977 -9.203 -8.102 1 95.81 51 PRO B C 1
ATOM 2233 O O . PRO B 1 51 ? -15.008 -8.148 -7.469 1 95.81 51 PRO B O 1
ATOM 2236 N N . PHE B 1 52 ? -14.047 -9.469 -8.977 1 94 52 PHE B N 1
ATOM 2237 C CA . PHE B 1 52 ? -12.828 -8.672 -9.07 1 94 52 PHE B CA 1
ATOM 2238 C C . PHE B 1 52 ? -13.016 -7.496 -10.023 1 94 52 PHE B C 1
ATOM 2240 O O . PHE B 1 52 ? -13.797 -7.578 -10.969 1 94 52 PHE B O 1
ATOM 2247 N N . LEU B 1 53 ? -12.352 -6.453 -9.719 1 92.25 53 LEU B N 1
ATOM 2248 C CA . LEU B 1 53 ? -12.164 -5.352 -10.656 1 92.25 53 LEU B CA 1
ATOM 2249 C C . LEU B 1 53 ? -10.969 -5.613 -11.57 1 92.25 53 LEU B C 1
ATOM 2251 O O . LEU B 1 53 ? -10.023 -6.309 -11.18 1 92.25 53 LEU B O 1
ATOM 2255 N N . MET B 1 54 ? -11.039 -5.066 -12.758 1 89.88 54 MET B N 1
ATOM 2256 C CA . MET B 1 54 ? -9.906 -5.227 -13.664 1 89.88 54 MET B CA 1
ATOM 2257 C C . MET B 1 54 ? -8.656 -4.582 -13.094 1 89.88 54 MET B C 1
ATOM 2259 O O . MET B 1 54 ? -7.551 -5.113 -13.25 1 89.88 54 MET B O 1
ATOM 2263 N N . GLU B 1 55 ? -8.875 -3.461 -12.492 1 92.94 55 GLU B N 1
ATOM 2264 C CA . GLU B 1 55 ? -7.812 -2.777 -11.766 1 92.94 55 GLU B CA 1
ATOM 2265 C C . GLU B 1 55 ? -8.156 -2.641 -10.281 1 92.94 55 GLU B C 1
ATOM 2267 O O . GLU B 1 55 ? -9.219 -2.121 -9.938 1 92.94 55 GLU B O 1
ATOM 2272 N N . ALA B 1 56 ? -7.266 -3.152 -9.469 1 96.06 56 ALA B N 1
ATOM 2273 C CA . ALA B 1 56 ? -7.5 -3.078 -8.023 1 96.06 56 ALA B CA 1
ATOM 2274 C C . ALA B 1 56 ? -7.387 -1.641 -7.523 1 96.06 56 ALA B C 1
ATOM 2276 O O . ALA B 1 56 ? -6.605 -0.851 -8.055 1 96.06 56 ALA B O 1
ATOM 2277 N N . GLY B 1 57 ? -8.172 -1.354 -6.602 1 97.25 57 GLY B N 1
ATOM 2278 C CA . GLY B 1 57 ? -8.109 -0.035 -5.992 1 97.25 57 GLY B CA 1
ATOM 2279 C C . GLY B 1 57 ? -6.91 0.147 -5.086 1 97.25 57 GLY B C 1
ATOM 2280 O O . GLY B 1 57 ? -6.203 -0.817 -4.777 1 97.25 57 GLY B O 1
ATOM 2281 N N . LYS B 1 58 ? -6.668 1.409 -4.66 1 98.5 58 LYS B N 1
ATOM 2282 C CA . LYS B 1 58 ? -5.535 1.742 -3.803 1 98.5 58 LYS B CA 1
ATOM 2283 C C . LYS B 1 58 ? -5.66 1.061 -2.443 1 98.5 58 LYS B C 1
ATOM 2285 O O . LYS B 1 58 ? -4.648 0.724 -1.818 1 98.5 58 LYS B O 1
ATOM 2290 N N . GLU B 1 59 ? -6.906 0.799 -1.997 1 98.69 59 GLU B N 1
ATOM 2291 C CA . GLU B 1 59 ? -7.121 0.113 -0.726 1 98.69 59 GLU B CA 1
ATOM 2292 C C . GLU B 1 59 ? -6.609 -1.323 -0.781 1 98.69 59 GLU B C 1
ATOM 2294 O O . GLU B 1 59 ? -6.062 -1.831 0.199 1 98.69 59 GLU B O 1
ATOM 2299 N N . THR B 1 60 ? -6.844 -1.967 -1.905 1 98.75 60 THR B N 1
ATOM 2300 C CA . THR B 1 60 ? -6.328 -3.32 -2.072 1 98.75 60 THR B CA 1
ATOM 2301 C C . THR B 1 60 ? -4.801 -3.326 -2.051 1 98.75 60 THR B C 1
ATOM 2303 O O . THR B 1 60 ? -4.188 -4.148 -1.369 1 98.75 60 THR B O 1
ATOM 2306 N N . VAL B 1 61 ? -4.195 -2.371 -2.748 1 98.88 61 VAL B N 1
ATOM 2307 C CA . VAL B 1 61 ? -2.744 -2.258 -2.822 1 98.88 61 VAL B CA 1
ATOM 2308 C C . VAL B 1 61 ? -2.17 -2.033 -1.426 1 98.88 61 VAL B C 1
ATOM 2310 O O . VAL B 1 61 ? -1.263 -2.75 -0.998 1 98.88 61 VAL B O 1
ATOM 2313 N N . ALA B 1 62 ? -2.701 -1.07 -0.689 1 98.94 62 ALA B N 1
ATOM 2314 C CA . ALA B 1 62 ? -2.209 -0.723 0.642 1 98.94 62 ALA B CA 1
ATOM 2315 C C . ALA B 1 62 ? -2.41 -1.878 1.619 1 98.94 62 ALA B C 1
ATOM 2317 O O . ALA B 1 62 ? -1.491 -2.24 2.359 1 98.94 62 ALA B O 1
ATOM 2318 N N . CYS B 1 63 ? -3.574 -2.48 1.607 1 98.88 63 CYS B N 1
ATOM 2319 C CA . CYS B 1 63 ? -3.912 -3.498 2.594 1 98.88 63 CYS B CA 1
ATOM 2320 C C . CYS B 1 63 ? -3.143 -4.789 2.332 1 98.88 63 CYS B C 1
ATOM 2322 O O . CYS B 1 63 ? -2.68 -5.441 3.27 1 98.88 63 CYS B O 1
ATOM 2324 N N . MET B 1 64 ? -3.025 -5.145 1.059 1 98.88 64 MET B N 1
ATOM 2325 C CA . MET B 1 64 ? -2.213 -6.316 0.75 1 98.88 64 MET B CA 1
ATOM 2326 C C . MET B 1 64 ? -0.764 -6.102 1.177 1 98.88 64 MET B C 1
ATOM 2328 O O . MET B 1 64 ? -0.115 -7.023 1.675 1 98.88 64 MET B O 1
ATOM 2332 N N . THR B 1 65 ? -0.238 -4.91 0.92 1 98.94 65 THR B N 1
ATOM 2333 C CA . THR B 1 65 ? 1.113 -4.578 1.357 1 98.94 65 THR B CA 1
ATOM 2334 C C . THR B 1 65 ? 1.258 -4.773 2.863 1 98.94 65 THR B C 1
ATOM 2336 O O . THR B 1 65 ? 2.193 -5.434 3.322 1 98.94 65 THR B O 1
ATOM 2339 N N . ALA B 1 66 ? 0.311 -4.242 3.641 1 98.88 66 ALA B N 1
ATOM 2340 C CA . ALA B 1 66 ? 0.352 -4.344 5.098 1 98.88 66 ALA B CA 1
ATOM 2341 C C . ALA B 1 66 ? 0.264 -5.801 5.547 1 98.88 66 ALA B C 1
ATOM 2343 O O . ALA B 1 66 ? 0.986 -6.219 6.453 1 98.88 66 ALA B O 1
ATOM 2344 N N . VAL B 1 67 ? -0.614 -6.598 4.945 1 98.88 67 VAL B N 1
ATOM 2345 C CA . VAL B 1 67 ? -0.803 -7.996 5.312 1 98.88 67 VAL B CA 1
ATOM 2346 C C . VAL B 1 67 ? 0.481 -8.781 5.043 1 98.88 67 VAL B C 1
ATOM 2348 O O . VAL B 1 67 ? 0.915 -9.578 5.879 1 98.88 67 VAL B O 1
ATOM 2351 N N . ILE B 1 68 ? 1.096 -8.539 3.891 1 98.94 68 ILE B N 1
ATOM 2352 C CA . ILE B 1 68 ? 2.303 -9.273 3.52 1 98.94 68 ILE B CA 1
ATOM 2353 C C . ILE B 1 68 ? 3.434 -8.922 4.484 1 98.94 68 ILE B C 1
ATOM 2355 O O . ILE B 1 68 ? 4.215 -9.789 4.875 1 98.94 68 ILE B O 1
ATOM 2359 N N . LYS B 1 69 ? 3.518 -7.648 4.879 1 98.75 69 LYS B N 1
ATOM 2360 C CA . LYS B 1 69 ? 4.516 -7.258 5.875 1 98.75 69 LYS B CA 1
ATOM 2361 C C . LYS B 1 69 ? 4.336 -8.047 7.168 1 98.75 69 LYS B C 1
ATOM 2363 O O . LYS B 1 69 ? 5.312 -8.484 7.773 1 98.75 69 LYS B O 1
ATOM 2368 N N . GLU B 1 70 ? 3.072 -8.188 7.633 1 98.69 70 GLU B N 1
ATOM 2369 C CA . GLU B 1 70 ? 2.801 -8.969 8.836 1 98.69 70 GLU B CA 1
ATOM 2370 C C . GLU B 1 70 ? 3.182 -10.438 8.641 1 98.69 70 GLU B C 1
ATOM 2372 O O . GLU B 1 70 ? 3.746 -11.062 9.539 1 98.69 70 GLU B O 1
ATOM 2377 N N . VAL B 1 71 ? 2.902 -11 7.496 1 98.81 71 VAL B N 1
ATOM 2378 C CA . VAL B 1 71 ? 3.223 -12.391 7.168 1 98.81 71 VAL B CA 1
ATOM 2379 C C . VAL B 1 71 ? 4.734 -12.594 7.219 1 98.81 71 VAL B C 1
ATOM 2381 O O . VAL B 1 71 ? 5.215 -13.57 7.797 1 98.81 71 VAL B O 1
ATOM 2384 N N . MET B 1 72 ? 5.461 -11.664 6.664 1 98.5 72 MET B N 1
ATOM 2385 C CA . MET B 1 72 ? 6.91 -11.781 6.523 1 98.5 72 MET B CA 1
ATOM 2386 C C . MET B 1 72 ? 7.598 -11.711 7.883 1 98.5 72 MET B C 1
ATOM 2388 O O . MET B 1 72 ? 8.766 -12.07 8.016 1 98.5 72 MET B O 1
ATOM 2392 N N . ARG B 1 73 ? 6.91 -11.305 8.906 1 97.81 73 ARG B N 1
ATOM 2393 C CA . ARG B 1 73 ? 7.457 -11.305 10.258 1 97.81 73 ARG B CA 1
ATOM 2394 C C . ARG B 1 73 ? 7.426 -12.703 10.859 1 97.81 73 ARG B C 1
ATOM 2396 O O . ARG B 1 73 ? 8.156 -12.992 11.812 1 97.81 73 ARG B O 1
ATOM 2403 N N . GLU B 1 74 ? 6.586 -13.531 10.328 1 98.44 74 GLU B N 1
ATOM 2404 C CA . GLU B 1 74 ? 6.328 -14.812 10.969 1 98.44 74 GLU B CA 1
ATOM 2405 C C . GLU B 1 74 ? 6.871 -15.969 10.133 1 98.44 74 GLU B C 1
ATOM 2407 O O . GLU B 1 74 ? 7.012 -17.094 10.633 1 98.44 74 GLU B O 1
ATOM 2412 N N . VAL B 1 75 ? 7.184 -15.695 8.852 1 98.56 75 VAL B N 1
ATOM 2413 C CA . VAL B 1 75 ? 7.719 -16.75 7.988 1 98.56 75 VAL B CA 1
ATOM 2414 C C . VAL B 1 75 ? 8.969 -16.234 7.273 1 98.56 75 VAL B C 1
ATOM 2416 O O . VAL B 1 75 ? 9.156 -15.023 7.121 1 98.56 75 VAL B O 1
ATOM 2419 N N . SER B 1 76 ? 9.836 -17.109 6.816 1 98.12 76 SER B N 1
ATOM 2420 C CA . SER B 1 76 ? 11.102 -16.719 6.203 1 98.12 76 SER B CA 1
ATOM 2421 C C . SER B 1 76 ? 11.156 -17.141 4.738 1 98.12 76 SER B C 1
ATOM 2423 O O . SER B 1 76 ? 12.141 -16.875 4.047 1 98.12 76 SER B O 1
ATOM 2425 N N . LEU B 1 77 ? 10.141 -17.703 4.234 1 98.62 77 LEU B N 1
ATOM 2426 C CA . LEU B 1 77 ? 10.086 -18.219 2.873 1 98.62 77 LEU B CA 1
ATOM 2427 C C . LEU B 1 77 ? 10.008 -17.078 1.86 1 98.62 77 LEU B C 1
ATOM 2429 O O . LEU B 1 77 ? 9.523 -15.992 2.178 1 98.62 77 LEU B O 1
ATOM 2433 N N . PRO B 1 78 ? 10.492 -17.312 0.622 1 98.69 78 PRO B N 1
ATOM 2434 C CA . PRO B 1 78 ? 10.242 -16.344 -0.455 1 98.69 78 PRO B CA 1
ATOM 2435 C C . PRO B 1 78 ? 8.75 -16.047 -0.642 1 98.69 78 PRO B C 1
ATOM 2437 O O . PRO B 1 78 ? 7.914 -16.938 -0.478 1 98.69 78 PRO B O 1
ATOM 2440 N N . ILE B 1 79 ? 8.477 -14.773 -0.995 1 98.81 79 ILE B N 1
ATOM 2441 C CA . ILE B 1 79 ? 7.102 -14.32 -1.147 1 98.81 79 ILE B CA 1
ATOM 2442 C C . ILE B 1 79 ? 6.859 -13.883 -2.59 1 98.81 79 ILE B C 1
ATOM 2444 O O . ILE B 1 79 ? 7.73 -13.281 -3.217 1 98.81 79 ILE B O 1
ATOM 2448 N N . GLY B 1 80 ? 5.75 -14.281 -3.15 1 98.88 80 GLY B N 1
ATOM 2449 C CA . GLY B 1 80 ? 5.227 -13.758 -4.398 1 98.88 80 GLY B CA 1
ATOM 2450 C C . GLY B 1 80 ? 3.898 -13.047 -4.238 1 98.88 80 GLY B C 1
ATOM 2451 O O . GLY B 1 80 ? 3.232 -13.188 -3.209 1 98.88 80 GLY B O 1
ATOM 2452 N N . VAL B 1 81 ? 3.551 -12.234 -5.23 1 98.94 81 VAL B N 1
ATOM 2453 C CA . VAL B 1 81 ? 2.328 -11.438 -5.16 1 98.94 81 VAL B CA 1
ATOM 2454 C C . VAL B 1 81 ? 1.52 -11.625 -6.441 1 98.94 81 VAL B C 1
ATOM 2456 O O . VAL B 1 81 ? 2.07 -11.57 -7.547 1 98.94 81 VAL B O 1
ATOM 2459 N N . ASN B 1 82 ? 0.271 -11.906 -6.34 1 98.38 82 ASN B N 1
ATOM 2460 C CA . ASN B 1 82 ? -0.709 -11.898 -7.418 1 98.38 82 ASN B CA 1
ATOM 2461 C C . ASN B 1 82 ? -1.928 -11.047 -7.07 1 98.38 82 ASN B C 1
ATOM 2463 O O . ASN B 1 82 ? -2.613 -11.32 -6.078 1 98.38 82 ASN B O 1
ATOM 2467 N N . VAL B 1 83 ? -2.168 -10.047 -7.871 1 98.44 83 VAL B N 1
ATOM 2468 C CA . VAL B 1 83 ? -3.34 -9.211 -7.641 1 98.44 83 VAL B CA 1
ATOM 2469 C C . VAL B 1 83 ? -4.387 -9.477 -8.719 1 98.44 83 VAL B C 1
ATOM 2471 O O . VAL B 1 83 ? -4.223 -9.055 -9.867 1 98.44 83 VAL B O 1
ATOM 2474 N N . LEU B 1 84 ? -5.402 -10.125 -8.367 1 95.31 84 LEU B N 1
ATOM 2475 C CA . LEU B 1 84 ? -6.508 -10.469 -9.258 1 95.31 84 LEU B CA 1
ATOM 2476 C C . LEU B 1 84 ? -7.332 -9.234 -9.617 1 95.31 84 LEU B C 1
ATOM 2478 O O . LEU B 1 84 ? -7.453 -8.312 -8.805 1 95.31 84 LEU B O 1
ATOM 2482 N N . ARG B 1 85 ? -7.887 -9.078 -10.75 1 92.25 85 ARG B N 1
ATOM 2483 C CA . ARG B 1 85 ? -8.039 -10.133 -11.742 1 92.25 85 ARG B CA 1
ATOM 2484 C C . ARG B 1 85 ? -6.781 -10.266 -12.594 1 92.25 85 ARG B C 1
ATOM 2486 O O . ARG B 1 85 ? -6.453 -11.352 -13.07 1 92.25 85 ARG B O 1
ATOM 2493 N N . ASN B 1 86 ? -6.105 -9.164 -12.898 1 93.69 86 ASN B N 1
ATOM 2494 C CA . ASN B 1 86 ? -4.879 -9.109 -13.688 1 93.69 86 ASN B CA 1
ATOM 2495 C C . ASN B 1 86 ? -4.156 -7.781 -13.508 1 93.69 86 ASN B C 1
ATOM 2497 O O . ASN B 1 86 ? -3.74 -7.16 -14.484 1 93.69 86 ASN B O 1
ATOM 2501 N N . ASP B 1 87 ? -4.105 -7.34 -12.328 1 96.88 87 ASP B N 1
ATOM 2502 C CA . ASP B 1 87 ? -3.459 -6.059 -12.062 1 96.88 87 ASP B CA 1
ATOM 2503 C C . ASP B 1 87 ? -1.974 -6.242 -11.766 1 96.88 87 ASP B C 1
ATOM 2505 O O . ASP B 1 87 ? -1.548 -6.137 -10.617 1 96.88 87 ASP B O 1
ATOM 2509 N N . ALA B 1 88 ? -1.261 -6.383 -12.828 1 97.88 88 ALA B N 1
ATOM 2510 C CA . ALA B 1 88 ? 0.175 -6.637 -12.734 1 97.88 88 ALA B CA 1
ATOM 2511 C C . ALA B 1 88 ? 0.907 -5.426 -12.156 1 97.88 88 ALA B C 1
ATOM 2513 O O . ALA B 1 88 ? 1.932 -5.574 -11.484 1 97.88 88 ALA B O 1
ATOM 2514 N N . ILE B 1 89 ? 0.37 -4.238 -12.391 1 98.5 89 ILE B N 1
ATOM 2515 C CA . ILE B 1 89 ? 0.987 -3.018 -11.883 1 98.5 89 ILE B CA 1
ATOM 2516 C C . ILE B 1 89 ? 0.876 -2.971 -10.359 1 98.5 89 ILE B C 1
ATOM 2518 O O . ILE B 1 89 ? 1.85 -2.66 -9.672 1 98.5 89 ILE B O 1
ATOM 2522 N N . ALA B 1 90 ? -0.278 -3.354 -9.852 1 98.81 90 ALA B N 1
ATOM 2523 C CA . ALA B 1 90 ? -0.459 -3.438 -8.406 1 98.81 90 ALA B CA 1
ATOM 2524 C C . ALA B 1 90 ? 0.456 -4.496 -7.797 1 98.81 90 ALA B C 1
ATOM 2526 O O . ALA B 1 90 ? 1.078 -4.266 -6.758 1 98.81 90 ALA B O 1
ATOM 2527 N N . ALA B 1 91 ? 0.503 -5.602 -8.461 1 98.88 91 ALA B N 1
ATOM 2528 C CA . ALA B 1 91 ? 1.36 -6.68 -7.965 1 98.88 91 ALA B CA 1
ATOM 2529 C C . ALA B 1 91 ? 2.816 -6.227 -7.891 1 98.88 91 ALA B C 1
ATOM 2531 O O . ALA B 1 91 ? 3.5 -6.48 -6.898 1 98.88 91 ALA B O 1
ATOM 2532 N N . ALA B 1 92 ? 3.268 -5.547 -8.922 1 98.88 92 ALA B N 1
ATOM 2533 C CA . ALA B 1 92 ? 4.645 -5.062 -8.977 1 98.88 92 ALA B CA 1
ATOM 2534 C C . ALA B 1 92 ? 4.891 -3.996 -7.91 1 98.88 92 ALA B C 1
ATOM 2536 O O . ALA B 1 92 ? 5.938 -3.99 -7.262 1 98.88 92 ALA B O 1
ATOM 2537 N N . ALA B 1 93 ? 3.955 -3.098 -7.742 1 98.94 93 ALA B N 1
ATOM 2538 C CA . ALA B 1 93 ? 4.066 -2.057 -6.723 1 98.94 93 ALA B CA 1
ATOM 2539 C C . ALA B 1 93 ? 4.219 -2.664 -5.332 1 98.94 93 ALA B C 1
ATOM 2541 O O . ALA B 1 93 ? 5.098 -2.264 -4.566 1 98.94 93 ALA B O 1
ATOM 2542 N N . ILE B 1 94 ? 3.348 -3.633 -5.012 1 98.94 94 ILE B N 1
ATOM 2543 C CA . ILE B 1 94 ? 3.379 -4.305 -3.717 1 98.94 94 ILE B CA 1
ATOM 2544 C C . ILE B 1 94 ? 4.691 -5.074 -3.566 1 98.94 94 ILE B C 1
ATOM 2546 O O . ILE B 1 94 ? 5.328 -5.023 -2.512 1 98.94 94 ILE B O 1
ATOM 2550 N N . ALA B 1 95 ? 5.055 -5.75 -4.656 1 98.94 95 ALA B N 1
ATOM 2551 C CA . ALA B 1 95 ? 6.293 -6.52 -4.629 1 98.94 95 ALA B CA 1
ATOM 2552 C C . ALA B 1 95 ? 7.488 -5.629 -4.301 1 98.94 95 ALA B C 1
ATOM 2554 O O . ALA B 1 95 ? 8.359 -6.016 -3.516 1 98.94 95 ALA B O 1
ATOM 2555 N N . LYS B 1 96 ? 7.594 -4.457 -4.875 1 98.88 96 LYS B N 1
ATOM 2556 C CA . LYS B 1 96 ? 8.672 -3.521 -4.57 1 98.88 96 LYS B CA 1
ATOM 2557 C C . LYS B 1 96 ? 8.656 -3.131 -3.094 1 98.88 96 LYS B C 1
ATOM 2559 O O . LYS B 1 96 ? 9.695 -3.156 -2.43 1 98.88 96 LYS B O 1
ATOM 2564 N N . ALA B 1 97 ? 7.523 -2.822 -2.582 1 98.88 97 ALA B N 1
ATOM 2565 C CA . ALA B 1 97 ? 7.352 -2.291 -1.232 1 98.88 97 ALA B CA 1
ATOM 2566 C C . ALA B 1 97 ? 7.762 -3.32 -0.181 1 98.88 97 ALA B C 1
ATOM 2568 O O . ALA B 1 97 ? 8.297 -2.961 0.871 1 98.88 97 ALA B O 1
ATOM 2569 N N . VAL B 1 98 ? 7.512 -4.664 -0.493 1 98.62 98 VAL B N 1
ATOM 2570 C CA . VAL B 1 98 ? 7.746 -5.684 0.521 1 98.62 98 VAL B CA 1
ATOM 2571 C C . VAL B 1 98 ? 8.977 -6.508 0.15 1 98.62 98 VAL B C 1
ATOM 2573 O O . VAL B 1 98 ? 9.352 -7.434 0.874 1 98.62 98 VAL B O 1
ATOM 2576 N N . ARG B 1 99 ? 9.586 -6.172 -1.009 1 97.81 99 ARG B N 1
ATOM 2577 C CA . ARG B 1 99 ? 10.742 -6.898 -1.518 1 97.81 99 ARG B CA 1
ATOM 2578 C C . ARG B 1 99 ? 10.398 -8.352 -1.805 1 97.81 99 ARG B C 1
ATOM 2580 O O . ARG B 1 99 ? 11.102 -9.266 -1.363 1 97.81 99 ARG B O 1
ATOM 2587 N N . ALA B 1 100 ? 9.281 -8.531 -2.48 1 98.62 100 ALA B N 1
ATOM 2588 C CA . ALA B 1 100 ? 8.859 -9.875 -2.873 1 98.62 100 ALA B CA 1
ATOM 2589 C C . ALA B 1 100 ? 9.781 -10.453 -3.941 1 98.62 100 ALA B C 1
ATOM 2591 O O . ALA B 1 100 ? 10.445 -9.703 -4.664 1 98.62 100 ALA B O 1
ATOM 2592 N N . ASP B 1 101 ? 9.812 -11.742 -4.051 1 98.69 101 ASP B N 1
ATOM 2593 C CA . ASP B 1 101 ? 10.75 -12.445 -4.914 1 98.69 101 ASP B CA 1
ATOM 2594 C C . ASP B 1 101 ? 10.18 -12.625 -6.32 1 98.69 101 ASP B C 1
ATOM 2596 O O . ASP B 1 101 ? 10.922 -12.711 -7.297 1 98.69 101 ASP B O 1
ATOM 2600 N N . PHE B 1 102 ? 8.859 -12.656 -6.434 1 98.81 102 PHE B N 1
ATOM 2601 C CA . PHE B 1 102 ? 8.25 -12.867 -7.742 1 98.81 102 PHE B CA 1
ATOM 2602 C C . PHE B 1 102 ? 6.812 -12.352 -7.754 1 98.81 102 PHE B C 1
ATOM 2604 O O . PHE B 1 102 ? 6.238 -12.07 -6.703 1 98.81 102 PHE B O 1
ATOM 2611 N N . ILE B 1 103 ? 6.281 -12.148 -8.953 1 98.81 103 ILE B N 1
ATOM 2612 C CA . ILE B 1 103 ? 4.867 -11.844 -9.148 1 98.81 103 ILE B CA 1
ATOM 2613 C C . ILE B 1 103 ? 4.258 -12.82 -10.141 1 98.81 103 ILE B C 1
ATOM 2615 O O . ILE B 1 103 ? 4.973 -13.422 -10.945 1 98.81 103 ILE B O 1
ATOM 2619 N N . ARG B 1 104 ? 2.998 -13.008 -9.961 1 97.88 104 ARG B N 1
ATOM 2620 C CA . ARG B 1 104 ? 2.219 -13.766 -10.938 1 97.88 104 ARG B CA 1
ATOM 2621 C C . ARG B 1 104 ? 1.305 -12.844 -11.734 1 97.88 104 ARG B C 1
ATOM 2623 O O . ARG B 1 104 ? 0.639 -11.977 -11.172 1 97.88 104 ARG B O 1
ATOM 2630 N N . VAL B 1 105 ? 1.38 -13.016 -13.031 1 96.25 105 VAL B N 1
ATOM 2631 C CA . VAL B 1 105 ? 0.56 -12.234 -13.945 1 96.25 105 VAL B CA 1
ATOM 2632 C C . VAL B 1 105 ? -0.362 -13.164 -14.734 1 96.25 105 VAL B C 1
ATOM 2634 O O . VAL B 1 105 ? 0.107 -14.016 -15.492 1 96.25 105 VAL B O 1
ATOM 2637 N N . ASN B 1 106 ? -1.619 -12.938 -14.625 1 92.19 106 ASN B N 1
ATOM 2638 C CA . ASN B 1 106 ? -2.598 -13.852 -15.211 1 92.19 106 ASN B CA 1
ATOM 2639 C C . ASN B 1 106 ? -2.73 -13.641 -16.719 1 92.19 106 ASN B C 1
ATOM 2641 O O . ASN B 1 106 ? -3.012 -14.578 -17.453 1 92.19 106 ASN B O 1
ATOM 2645 N N . GLN B 1 107 ? -2.57 -12.406 -17.141 1 91.75 107 GLN B N 1
ATOM 2646 C CA . GLN B 1 107 ? -2.666 -12.094 -18.562 1 91.75 107 GLN B CA 1
ATOM 2647 C C . GLN B 1 107 ? -1.57 -11.117 -18.984 1 91.75 107 GLN B C 1
ATOM 2649 O O . GLN B 1 107 ? -1.814 -9.914 -19.094 1 91.75 107 GLN B O 1
ATOM 2654 N N . ALA B 1 108 ? -0.467 -11.727 -19.344 1 94.56 108 ALA B N 1
ATOM 2655 C CA . ALA B 1 108 ? 0.66 -10.883 -19.734 1 94.56 108 ALA B CA 1
ATOM 2656 C C . ALA B 1 108 ? 0.609 -10.562 -21.219 1 94.56 108 ALA B C 1
ATOM 2658 O O . ALA B 1 108 ? 0.885 -9.43 -21.625 1 94.56 108 ALA B O 1
ATOM 2659 N N . ILE B 1 109 ? 0.304 -11.633 -22.016 1 92.56 109 ILE B N 1
ATOM 2660 C CA . ILE B 1 109 ? 0.238 -11.43 -23.453 1 92.56 109 ILE B CA 1
ATOM 2661 C C . ILE B 1 109 ? -1.086 -11.969 -23.984 1 92.56 109 ILE B C 1
ATOM 2663 O O . ILE B 1 109 ? -1.698 -12.844 -23.375 1 92.56 109 ILE B O 1
ATOM 2667 N N . PHE B 1 110 ? -1.58 -11.414 -25.047 1 90.75 110 PHE B N 1
ATOM 2668 C CA . PHE B 1 110 ? -2.828 -11.734 -25.719 1 90.75 110 PHE B CA 1
ATOM 2669 C C . PHE B 1 110 ? -4.027 -11.43 -24.828 1 90.75 110 PHE B C 1
ATOM 2671 O O . PHE B 1 110 ? -3.961 -11.609 -23.609 1 90.75 110 PHE B O 1
ATOM 2678 N N . PRO B 1 111 ? -5.059 -10.867 -25.422 1 89.5 111 PRO B N 1
ATOM 2679 C CA . PRO B 1 111 ? -6.293 -10.68 -24.656 1 89.5 111 PRO B CA 1
ATOM 2680 C C . PRO B 1 111 ? -7.047 -11.984 -24.422 1 89.5 111 PRO B C 1
ATOM 2682 O O . PRO B 1 111 ? -6.852 -12.961 -25.156 1 89.5 111 PRO B O 1
ATOM 2685 N N . SER B 1 112 ? -7.711 -12.016 -23.375 1 86.44 112 SER B N 1
ATOM 2686 C CA . SER B 1 112 ? -8.609 -13.125 -23.078 1 86.44 112 SER B CA 1
ATOM 2687 C C . SER B 1 112 ? -9.953 -12.617 -22.547 1 86.44 112 SER B C 1
ATOM 2689 O O . SER B 1 112 ? -10.07 -11.461 -22.141 1 86.44 112 SER B O 1
ATOM 2691 N N . LEU B 1 113 ? -10.93 -13.469 -22.734 1 85.75 113 LEU B N 1
ATOM 2692 C CA . LEU B 1 113 ? -12.234 -13.156 -22.172 1 85.75 113 LEU B CA 1
ATOM 2693 C C . LEU B 1 113 ? -12.359 -13.711 -20.75 1 85.75 113 LEU B C 1
ATOM 2695 O O . LEU B 1 113 ? -12.094 -14.891 -20.516 1 85.75 113 LEU B O 1
ATOM 2699 N N . MET B 1 114 ? -12.633 -12.75 -19.844 1 83.88 114 MET B N 1
ATOM 2700 C CA . MET B 1 114 ? -12.859 -13.102 -18.438 1 83.88 114 MET B CA 1
ATOM 2701 C C . MET B 1 114 ? -14.25 -12.68 -17.984 1 83.88 114 MET B C 1
ATOM 2703 O O . MET B 1 114 ? -14.914 -11.883 -18.656 1 83.88 114 MET B O 1
ATOM 2707 N N . PRO B 1 115 ? -14.711 -13.32 -16.938 1 83.69 115 PRO B N 1
ATOM 2708 C CA . PRO B 1 115 ? -16.031 -12.906 -16.453 1 83.69 115 PRO B CA 1
ATOM 2709 C C . PRO B 1 115 ? -16.125 -11.391 -16.234 1 83.69 115 PRO B C 1
ATOM 2711 O O . PRO B 1 115 ? -17.203 -10.812 -16.406 1 83.69 115 PRO B O 1
ATOM 2714 N N . GLU B 1 116 ? -15.07 -10.789 -15.945 1 88.25 116 GLU B N 1
ATOM 2715 C CA . GLU B 1 116 ? -15.031 -9.359 -15.648 1 88.25 116 GLU B CA 1
ATOM 2716 C C . GLU B 1 116 ? -14.891 -8.523 -16.922 1 88.25 116 GLU B C 1
ATOM 2718 O O . GLU B 1 116 ? -14.977 -7.297 -16.875 1 88.25 116 GLU B O 1
ATOM 2723 N N . GLY B 1 117 ? -14.617 -9.172 -18.047 1 87.31 117 GLY B N 1
ATOM 2724 C CA . GLY B 1 117 ? -14.461 -8.461 -19.312 1 87.31 117 GLY B CA 1
ATOM 2725 C C . GLY B 1 117 ? -13.281 -8.953 -20.125 1 87.31 117 GLY B C 1
ATOM 2726 O O . GLY B 1 117 ? -12.812 -10.078 -19.938 1 87.31 117 GLY B O 1
ATOM 2727 N N . VAL B 1 118 ? -12.922 -8.156 -21.031 1 87.19 118 VAL B N 1
ATOM 2728 C CA . VAL B 1 118 ? -11.781 -8.5 -21.859 1 87.19 118 VAL B CA 1
ATOM 2729 C C . VAL B 1 118 ? -10.484 -8.047 -21.188 1 87.19 118 VAL B C 1
ATOM 2731 O O . VAL B 1 118 ? -10.336 -6.875 -20.844 1 87.19 118 VAL B O 1
ATOM 2734 N N . SER B 1 119 ? -9.695 -8.992 -20.938 1 87.19 119 SER B N 1
ATOM 2735 C CA . SER B 1 119 ? -8.414 -8.656 -20.328 1 87.19 119 SER B CA 1
ATOM 2736 C C . SER B 1 119 ? -7.457 -8.047 -21.344 1 87.19 119 SER B C 1
ATOM 2738 O O . SER B 1 119 ? -7.461 -8.43 -22.516 1 87.19 119 SER B O 1
ATOM 2740 N N . ARG B 1 120 ? -6.789 -7.07 -20.906 1 87.44 120 ARG B N 1
ATOM 2741 C CA . ARG B 1 120 ? -5.758 -6.461 -21.734 1 87.44 120 ARG B CA 1
ATOM 2742 C C . ARG B 1 120 ? -4.371 -6.973 -21.359 1 87.44 120 ARG B C 1
ATOM 2744 O O . ARG B 1 120 ? -4.062 -7.129 -20.172 1 87.44 120 ARG B O 1
ATOM 2751 N N . PRO B 1 121 ? -3.613 -7.375 -22.406 1 91.44 121 PRO B N 1
ATOM 2752 C CA . PRO B 1 121 ? -2.221 -7.727 -22.125 1 91.44 121 PRO B CA 1
ATOM 2753 C C . PRO B 1 121 ? -1.457 -6.594 -21.438 1 91.44 121 PRO B C 1
ATOM 2755 O O . PRO B 1 121 ? -1.659 -5.422 -21.766 1 91.44 121 PRO B O 1
ATOM 2758 N N . VAL B 1 122 ? -0.581 -6.914 -20.5 1 95.94 122 VAL B N 1
ATOM 2759 C CA . VAL B 1 122 ? -0.013 -5.871 -19.656 1 95.94 122 VAL B CA 1
ATOM 2760 C C . VAL B 1 122 ? 1.512 -5.934 -19.703 1 95.94 122 VAL B C 1
ATOM 2762 O O . VAL B 1 122 ? 2.195 -5.129 -19.078 1 95.94 122 VAL B O 1
ATOM 2765 N N . ALA B 1 123 ? 2.062 -6.777 -20.516 1 96.56 123 ALA B N 1
ATOM 2766 C CA . ALA B 1 123 ? 3.5 -7.035 -20.453 1 96.56 123 ALA B CA 1
ATOM 2767 C C . ALA B 1 123 ? 4.293 -5.762 -20.719 1 96.56 123 ALA B C 1
ATOM 2769 O O . ALA B 1 123 ? 5.273 -5.477 -20.031 1 96.56 123 ALA B O 1
ATOM 2770 N N . GLY B 1 124 ? 3.926 -5.016 -21.781 1 96.62 124 GLY B N 1
ATOM 2771 C CA . GLY B 1 124 ? 4.633 -3.787 -22.109 1 96.62 124 GLY B CA 1
ATOM 2772 C C . GLY B 1 124 ? 4.617 -2.77 -20.984 1 96.62 124 GLY B C 1
ATOM 2773 O O . GLY B 1 124 ? 5.66 -2.225 -20.609 1 96.62 124 GLY B O 1
ATOM 2774 N N . GLU B 1 125 ? 3.457 -2.523 -20.469 1 97.44 125 GLU B N 1
ATOM 2775 C CA . GLU B 1 125 ? 3.305 -1.583 -19.359 1 97.44 125 GLU B CA 1
ATOM 2776 C C . GLU B 1 125 ? 4.047 -2.064 -18.125 1 97.44 125 GLU B C 1
ATOM 2778 O O . GLU B 1 125 ? 4.703 -1.275 -17.438 1 97.44 125 GLU B O 1
ATOM 2783 N N . LEU B 1 126 ? 3.945 -3.338 -17.844 1 98.19 126 LEU B N 1
ATOM 2784 C CA . LEU B 1 126 ? 4.57 -3.924 -16.672 1 98.19 126 LEU B CA 1
ATOM 2785 C C . LEU B 1 126 ? 6.09 -3.775 -16.734 1 98.19 126 LEU B C 1
ATOM 2787 O O . LEU B 1 126 ? 6.715 -3.359 -15.75 1 98.19 126 LEU B O 1
ATOM 2791 N N . ALA B 1 127 ? 6.68 -4.055 -17.828 1 97.75 127 ALA B N 1
ATOM 2792 C CA . ALA B 1 127 ? 8.133 -3.984 -17.969 1 97.75 127 ALA B CA 1
ATOM 2793 C C . ALA B 1 127 ? 8.641 -2.564 -17.734 1 97.75 127 ALA B C 1
ATOM 2795 O O . ALA B 1 127 ? 9.641 -2.365 -17.047 1 97.75 127 ALA B O 1
ATOM 2796 N N . ARG B 1 128 ? 7.969 -1.617 -18.359 1 97.81 128 ARG B N 1
ATOM 2797 C CA . ARG B 1 128 ? 8.352 -0.221 -18.172 1 97.81 128 ARG B CA 1
ATOM 2798 C C . ARG B 1 128 ? 8.18 0.207 -16.719 1 97.81 128 ARG B C 1
ATOM 2800 O O . ARG B 1 128 ? 9.031 0.899 -16.156 1 97.8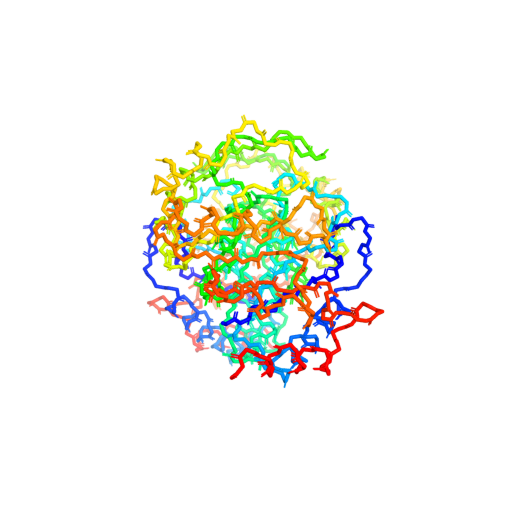1 128 ARG B O 1
ATOM 2807 N N . PHE B 1 129 ? 7.121 -0.203 -16.156 1 98.56 129 PHE B N 1
ATOM 2808 C CA . PHE B 1 129 ? 6.828 0.137 -14.773 1 98.56 129 PHE B CA 1
ATOM 2809 C C . PHE B 1 129 ? 7.867 -0.468 -13.836 1 98.56 129 PHE B C 1
ATOM 2811 O O . PHE B 1 129 ? 8.359 0.207 -12.93 1 98.56 129 PHE B O 1
ATOM 2818 N N . MET B 1 130 ? 8.195 -1.751 -13.992 1 98.44 130 MET B N 1
ATOM 2819 C CA . MET B 1 130 ? 9.195 -2.41 -13.164 1 98.44 130 MET B CA 1
ATOM 2820 C C . MET B 1 130 ? 10.531 -1.672 -13.234 1 98.44 130 MET B C 1
ATOM 2822 O O . MET B 1 130 ? 11.203 -1.503 -12.219 1 98.44 130 MET B O 1
ATOM 2826 N N . ARG B 1 131 ? 10.898 -1.262 -14.406 1 97.44 131 ARG B N 1
ATOM 2827 C CA . ARG B 1 131 ? 12.117 -0.466 -14.547 1 97.44 131 ARG B CA 1
ATOM 2828 C C . ARG B 1 131 ? 12.008 0.843 -13.773 1 97.44 131 ARG B C 1
ATOM 2830 O O . ARG B 1 131 ? 12.945 1.233 -13.078 1 97.44 131 ARG B O 1
ATOM 2837 N N . ALA B 1 132 ? 10.906 1.476 -13.898 1 97.31 132 ALA B N 1
ATOM 2838 C CA . ALA B 1 132 ? 10.695 2.783 -13.281 1 97.31 132 ALA B CA 1
ATOM 2839 C C . ALA B 1 132 ? 10.805 2.695 -11.758 1 97.31 132 ALA B C 1
ATOM 2841 O O . ALA B 1 132 ? 11.266 3.633 -11.109 1 97.31 132 ALA B O 1
ATOM 2842 N N . ILE B 1 133 ? 10.375 1.594 -11.195 1 98.38 133 ILE B N 1
ATOM 2843 C CA . ILE B 1 133 ? 10.359 1.518 -9.734 1 98.38 133 ILE B CA 1
ATOM 2844 C C . ILE B 1 133 ? 11.547 0.686 -9.25 1 98.38 133 ILE B C 1
ATOM 2846 O O . ILE B 1 133 ? 11.648 0.375 -8.062 1 98.38 133 ILE B O 1
ATOM 2850 N N . ASP B 1 134 ? 12.398 0.232 -10.102 1 97.56 134 ASP B N 1
ATOM 2851 C CA . ASP B 1 134 ? 13.594 -0.536 -9.789 1 97.56 134 ASP B CA 1
ATOM 2852 C C . ASP B 1 134 ? 13.242 -1.853 -9.102 1 97.56 134 ASP B C 1
ATOM 2854 O O . ASP B 1 134 ? 13.734 -2.145 -8.008 1 97.56 134 ASP B O 1
ATOM 2858 N N . LEU B 1 135 ? 12.289 -2.529 -9.68 1 98 135 LEU B N 1
ATOM 2859 C CA . LEU B 1 135 ? 11.898 -3.842 -9.18 1 98 135 LEU B CA 1
ATOM 2860 C C . LEU B 1 135 ? 12.586 -4.949 -9.969 1 98 135 LEU B C 1
ATOM 2862 O O . LEU B 1 135 ? 12.578 -4.938 -11.203 1 98 135 LEU B O 1
ATOM 2866 N N . ARG B 1 136 ? 13.164 -5.957 -9.281 1 95.31 136 ARG B N 1
ATOM 2867 C CA . ARG B 1 136 ? 13.852 -7.066 -9.93 1 95.31 136 ARG B CA 1
ATOM 2868 C C . ARG B 1 136 ? 13.148 -8.391 -9.656 1 95.31 136 ARG B C 1
ATOM 2870 O O . ARG B 1 136 ? 13.695 -9.461 -9.93 1 95.31 136 ARG B O 1
ATOM 2877 N N . ALA B 1 137 ? 11.984 -8.469 -9.219 1 98.31 137 ALA B N 1
ATOM 2878 C CA . ALA B 1 137 ? 11.227 -9.688 -8.93 1 98.31 137 ALA B CA 1
ATOM 2879 C C . ALA B 1 137 ? 11.023 -10.508 -10.195 1 98.31 137 ALA B C 1
ATOM 2881 O O . ALA B 1 137 ? 10.938 -9.961 -11.297 1 98.31 137 ALA B O 1
ATOM 2882 N N . MET B 1 138 ? 11.016 -11.828 -10.047 1 98.62 138 MET B N 1
ATOM 2883 C CA . MET B 1 138 ? 10.695 -12.695 -11.18 1 98.62 138 MET B CA 1
ATOM 2884 C C . MET B 1 138 ? 9.227 -12.539 -11.586 1 98.62 138 MET B C 1
ATOM 2886 O O . MET B 1 138 ? 8.375 -12.258 -10.742 1 98.62 138 MET B O 1
ATOM 2890 N N . VAL B 1 139 ? 9.008 -12.719 -12.875 1 98.56 139 VAL B N 1
ATOM 2891 C CA . VAL B 1 139 ? 7.656 -12.609 -13.406 1 98.56 139 VAL B CA 1
ATOM 2892 C C . VAL B 1 139 ? 7.184 -13.969 -13.914 1 98.56 139 VAL B C 1
ATOM 2894 O O . VAL B 1 139 ? 7.734 -14.508 -14.883 1 98.56 139 VAL B O 1
ATOM 2897 N N . PHE B 1 140 ? 6.191 -14.547 -13.25 1 97.88 140 PHE B N 1
ATOM 2898 C CA . PHE B 1 140 ? 5.547 -15.773 -13.688 1 97.88 140 PHE B CA 1
ATOM 2899 C C . PHE B 1 140 ? 4.25 -15.469 -14.438 1 97.88 140 PHE B C 1
ATOM 2901 O O . PHE B 1 140 ? 3.385 -14.758 -13.922 1 97.88 140 PHE B O 1
ATOM 2908 N N . VAL B 1 141 ? 4.125 -16.062 -15.609 1 95.5 141 VAL B N 1
ATOM 2909 C CA . VAL B 1 141 ? 2.996 -15.695 -16.453 1 95.5 141 VAL B CA 1
ATOM 2910 C C . VAL B 1 141 ? 2.123 -16.922 -16.719 1 95.5 141 VAL B C 1
ATOM 2912 O O . VAL B 1 141 ? 2.631 -17.984 -17.047 1 95.5 141 VAL B O 1
ATOM 2915 N N . ASP B 1 142 ? 0.868 -16.75 -16.578 1 92.06 142 ASP B N 1
ATOM 2916 C CA . ASP B 1 142 ? -0.068 -17.812 -16.922 1 92.06 142 ASP B CA 1
ATOM 2917 C C . ASP B 1 142 ? -0.186 -17.969 -18.438 1 92.06 142 ASP B C 1
ATOM 2919 O O . ASP B 1 142 ? -0.191 -16.984 -19.172 1 92.06 142 ASP B O 1
ATOM 2923 N N . VAL B 1 143 ? -0.178 -19.25 -18.812 1 84.5 143 VAL B N 1
ATOM 2924 C CA . VAL B 1 143 ? -0.445 -19.562 -20.219 1 84.5 143 VAL B CA 1
ATOM 2925 C C . VAL B 1 143 ? -1.596 -20.547 -20.312 1 84.5 143 VAL B C 1
ATOM 2927 O O . VAL B 1 143 ? -1.669 -21.5 -19.531 1 84.5 143 VAL B O 1
ATOM 2930 N N . GLY B 1 144 ? -2.752 -20.188 -20.844 1 67.88 144 GLY B N 1
ATOM 2931 C CA . GLY B 1 144 ? -3.865 -21.094 -21.047 1 67.88 144 GLY B CA 1
ATOM 2932 C C . GLY B 1 144 ? -4.805 -21.172 -19.859 1 67.88 144 GLY B C 1
ATOM 2933 O O . GLY B 1 144 ? -5.176 -22.25 -19.422 1 67.88 144 GLY B O 1
ATOM 2934 N N . VAL B 1 145 ? -5.078 -19.922 -19.219 1 56.31 145 VAL B N 1
ATOM 2935 C CA . VAL B 1 145 ? -5.953 -19.844 -18.062 1 56.31 145 VAL B CA 1
ATOM 2936 C C . VAL B 1 145 ? -7.332 -20.391 -18.406 1 56.31 145 VAL B C 1
ATOM 2938 O O . VAL B 1 145 ? -7.879 -20.094 -19.469 1 56.31 145 VAL B O 1
ATOM 2941 N N . LYS B 1 146 ? -7.727 -21.469 -17.672 1 50.69 146 LYS B N 1
ATOM 2942 C CA . LYS B 1 146 ? -9 -22.125 -17.953 1 50.69 146 LYS B CA 1
ATOM 2943 C C . LYS B 1 146 ? -10.156 -21.141 -17.859 1 50.69 146 LYS B C 1
ATOM 2945 O O . LYS B 1 146 ? -11.086 -21.188 -18.672 1 50.69 146 LYS B O 1
ATOM 2950 N N . HIS B 1 147 ? -10.211 -20.328 -16.766 1 50.03 147 HIS B N 1
ATOM 2951 C CA . HIS B 1 147 ? -11.445 -19.562 -16.656 1 50.03 147 HIS B CA 1
ATOM 2952 C C . HIS B 1 147 ? -11.469 -18.406 -17.656 1 50.03 147 HIS B C 1
ATOM 2954 O O . HIS B 1 147 ? -12.109 -17.391 -17.422 1 50.03 147 HIS B O 1
ATOM 2960 N N . ALA B 1 148 ? -10.555 -18.5 -18.594 1 56.25 148 ALA B N 1
ATOM 2961 C CA . ALA B 1 148 ? -10.555 -17.5 -19.656 1 56.25 148 ALA B CA 1
ATOM 2962 C C . ALA B 1 148 ? -10.734 -18.141 -21.031 1 56.25 148 ALA B C 1
ATOM 2964 O O . ALA B 1 148 ? -10.398 -19.312 -21.203 1 56.25 148 ALA B O 1
ATOM 2965 N N . VAL B 1 149 ? -11.578 -17.562 -21.75 1 67.62 149 VAL B N 1
ATOM 2966 C CA . VAL B 1 149 ? -11.602 -17.953 -23.156 1 67.62 149 VAL B CA 1
ATOM 2967 C C . VAL B 1 149 ? -10.406 -17.344 -23.875 1 67.62 149 VAL B C 1
ATOM 2969 O O . VAL B 1 149 ? -10.344 -16.125 -24.078 1 67.62 149 VAL B O 1
ATOM 2972 N N . HIS B 1 150 ? -9.461 -18.266 -24.125 1 67.88 150 HIS B N 1
ATOM 2973 C CA . HIS B 1 150 ? -8.258 -17.812 -24.812 1 67.88 150 HIS B CA 1
ATOM 2974 C C . HIS B 1 150 ? -8.492 -17.703 -26.312 1 67.88 150 HIS B C 1
ATOM 2976 O O . HIS B 1 150 ? -9.031 -18.625 -26.938 1 67.88 150 HIS B O 1
ATOM 2982 N N . LEU B 1 151 ? -8.062 -16.547 -26.688 1 77.62 151 LEU B N 1
ATOM 2983 C CA . LEU B 1 151 ? -8.219 -16.281 -28.125 1 77.62 151 LEU B CA 1
ATOM 2984 C C . LEU B 1 151 ? -7 -16.766 -28.891 1 77.62 151 LEU B C 1
ATOM 2986 O O . LEU B 1 151 ? -7.086 -17.016 -30.094 1 77.62 151 LEU B O 1
ATOM 2990 N N . ALA B 1 152 ? -5.895 -16.953 -28.203 1 83.62 152 ALA B N 1
ATOM 2991 C CA . ALA B 1 152 ? -4.645 -17.422 -28.797 1 83.62 152 ALA B CA 1
ATOM 2992 C C . ALA B 1 152 ? -4.375 -18.875 -28.422 1 83.62 152 ALA B C 1
ATOM 2994 O O . ALA B 1 152 ? -4.758 -19.344 -27.344 1 83.62 152 ALA B O 1
ATOM 2995 N N . SER B 1 153 ? -3.707 -19.609 -29.312 1 82.88 153 SER B N 1
ATOM 2996 C CA . SER B 1 153 ? -3.34 -20.984 -29.062 1 82.88 153 SER B CA 1
ATOM 2997 C C . SER B 1 153 ? -2.1 -21.078 -28.172 1 82.88 153 SER B C 1
ATOM 2999 O O . SER B 1 153 ? -1.41 -20.078 -27.953 1 82.88 153 SER B O 1
ATOM 3001 N N . LEU B 1 154 ? -1.852 -22.281 -27.656 1 84.06 154 LEU B N 1
ATOM 3002 C CA . LEU B 1 154 ? -0.642 -22.516 -26.875 1 84.06 154 LEU B CA 1
ATOM 3003 C C . LEU B 1 154 ? 0.605 -22.25 -27.719 1 84.06 154 LEU B C 1
ATOM 3005 O O . LEU B 1 154 ? 1.613 -21.766 -27.203 1 84.06 154 LEU B O 1
ATOM 3009 N N . GLU B 1 155 ? 0.47 -22.594 -28.969 1 85.38 155 GLU B N 1
ATOM 3010 C CA . GLU B 1 155 ? 1.578 -22.344 -29.891 1 85.38 155 GLU B CA 1
ATOM 3011 C C . GLU B 1 155 ? 1.841 -20.844 -30.047 1 85.38 155 GLU B C 1
ATOM 3013 O O . GLU B 1 155 ? 2.994 -20.422 -30.125 1 85.38 155 GLU B O 1
ATOM 3018 N N . ASP B 1 156 ? 0.729 -20.141 -30.094 1 88.75 156 ASP B N 1
ATOM 3019 C CA . ASP B 1 156 ? 0.864 -18.688 -30.156 1 88.75 156 ASP B CA 1
ATOM 3020 C C . ASP B 1 156 ? 1.6 -18.156 -28.922 1 88.75 156 ASP B C 1
ATOM 3022 O O . ASP B 1 156 ? 2.486 -17.312 -29.047 1 88.75 156 ASP B O 1
ATOM 3026 N N . TYR B 1 157 ? 1.228 -18.672 -27.812 1 89.5 157 TYR B N 1
ATOM 3027 C CA . TYR B 1 157 ? 1.893 -18.266 -26.578 1 89.5 157 TYR B CA 1
ATOM 3028 C C . TYR B 1 157 ? 3.373 -18.609 -26.609 1 89.5 157 TYR B C 1
ATOM 3030 O O . TYR B 1 157 ? 4.227 -17.797 -26.281 1 89.5 157 TYR B O 1
ATOM 3038 N N . ALA B 1 158 ? 3.67 -19.797 -27.031 1 88.5 158 ALA B N 1
ATOM 3039 C CA . ALA B 1 158 ? 5.047 -20.281 -27.047 1 88.5 158 ALA B CA 1
ATOM 3040 C C . ALA B 1 158 ? 5.922 -19.406 -27.938 1 88.5 158 ALA B C 1
ATOM 3042 O O . ALA B 1 158 ? 7.078 -19.141 -27.609 1 88.5 158 ALA B O 1
ATOM 3043 N N . GLU B 1 159 ? 5.359 -18.938 -28.969 1 89.31 159 GLU B N 1
ATOM 3044 C CA . GLU B 1 159 ? 6.105 -18.141 -29.938 1 89.31 159 GLU B CA 1
ATOM 3045 C C . GLU B 1 159 ? 6.371 -16.734 -29.406 1 89.31 159 GLU B C 1
ATOM 3047 O O . GLU B 1 159 ? 7.336 -16.078 -29.828 1 89.31 159 GLU B O 1
ATOM 3052 N N . ASN B 1 160 ? 5.512 -16.328 -28.516 1 92.06 160 ASN B N 1
ATOM 3053 C CA . ASN B 1 160 ? 5.535 -14.898 -28.203 1 92.06 160 ASN B CA 1
ATOM 3054 C C . ASN B 1 160 ? 5.898 -14.648 -26.75 1 92.06 160 ASN B C 1
ATOM 3056 O O . ASN B 1 160 ? 6.168 -13.508 -26.359 1 92.06 160 ASN B O 1
ATOM 3060 N N . ILE B 1 161 ? 6.02 -15.625 -25.938 1 92.69 161 ILE B N 1
ATOM 3061 C CA . ILE B 1 161 ? 6.078 -15.477 -24.484 1 92.69 161 ILE B CA 1
ATOM 3062 C C . ILE B 1 161 ? 7.367 -14.758 -24.094 1 92.69 161 ILE B C 1
ATOM 3064 O O . ILE B 1 161 ? 7.383 -13.977 -23.141 1 92.69 161 ILE B O 1
ATOM 3068 N N . GLU B 1 162 ? 8.445 -14.969 -24.781 1 91.19 162 GLU B N 1
ATOM 3069 C CA . GLU B 1 162 ? 9.727 -14.359 -24.422 1 91.19 162 GLU B CA 1
ATOM 3070 C C . GLU B 1 162 ? 9.664 -12.844 -24.547 1 91.19 162 GLU B C 1
ATOM 3072 O O . GLU B 1 162 ? 10.383 -12.133 -23.844 1 91.19 162 GLU B O 1
ATOM 3077 N N . ARG B 1 163 ? 8.75 -12.383 -25.375 1 91.62 163 ARG B N 1
ATOM 3078 C CA . ARG B 1 163 ? 8.586 -10.945 -25.578 1 91.62 163 ARG B CA 1
ATOM 3079 C C . ARG B 1 163 ? 7.969 -10.289 -24.359 1 91.62 163 ARG B C 1
ATOM 3081 O O . ARG B 1 163 ? 7.996 -9.062 -24.219 1 91.62 163 ARG B O 1
ATOM 3088 N N . SER B 1 164 ? 7.434 -11.102 -23.469 1 93.44 164 SER B N 1
ATOM 3089 C CA . SER B 1 164 ? 6.785 -10.578 -22.266 1 93.44 164 SER B CA 1
ATOM 3090 C C . SER B 1 164 ? 7.777 -10.43 -21.125 1 93.44 164 SER B C 1
ATOM 3092 O O . SER B 1 164 ? 7.426 -9.922 -20.047 1 93.44 164 SER B O 1
ATOM 3094 N N . PHE B 1 165 ? 8.938 -10.883 -21.25 1 94.19 165 PHE B N 1
ATOM 3095 C CA . PHE B 1 165 ? 9.977 -10.883 -20.219 1 94.19 165 PHE B CA 1
ATOM 3096 C C . PHE B 1 165 ? 9.609 -11.805 -19.062 1 94.19 165 PHE B C 1
ATOM 3098 O O . PHE B 1 165 ? 9.977 -11.547 -17.922 1 94.19 165 PHE B O 1
ATOM 3105 N N . ALA B 1 166 ? 8.82 -12.828 -19.375 1 96.69 166 ALA B N 1
ATOM 3106 C CA . ALA B 1 166 ? 8.469 -13.828 -18.375 1 96.69 166 ALA B CA 1
ATOM 3107 C C . ALA B 1 166 ? 9.688 -14.641 -17.969 1 96.69 166 ALA B C 1
ATOM 3109 O O . ALA B 1 166 ? 10.531 -14.984 -18.797 1 96.69 166 ALA B O 1
ATOM 3110 N N . ASP B 1 167 ? 9.781 -14.93 -16.641 1 97.56 167 ASP B N 1
ATOM 3111 C CA . ASP B 1 167 ? 10.836 -15.789 -16.125 1 97.56 167 ASP B CA 1
ATOM 3112 C C . ASP B 1 167 ? 10.375 -17.25 -16.078 1 97.56 167 ASP B C 1
ATOM 3114 O O . ASP B 1 167 ? 11.203 -18.156 -16.031 1 97.56 167 ASP B O 1
ATOM 3118 N N . ALA B 1 168 ? 9.078 -17.484 -16.062 1 96.75 168 ALA B N 1
ATOM 3119 C CA . ALA B 1 168 ? 8.461 -18.797 -16.047 1 96.75 168 ALA B CA 1
ATOM 3120 C C . ALA B 1 168 ? 7.02 -18.734 -16.547 1 96.75 168 ALA B C 1
ATOM 3122 O O . ALA B 1 168 ? 6.41 -17.672 -16.562 1 96.75 168 ALA B O 1
ATOM 3123 N N . VAL B 1 169 ? 6.539 -19.906 -16.969 1 94.38 169 VAL B N 1
ATOM 3124 C CA . VAL B 1 169 ? 5.152 -19.969 -17.406 1 94.38 169 VAL B CA 1
ATOM 3125 C C . VAL B 1 169 ? 4.359 -20.891 -16.469 1 94.38 169 VAL B C 1
ATOM 3127 O O . VAL B 1 169 ? 4.883 -21.891 -15.992 1 94.38 169 VAL B O 1
ATOM 3130 N N . ILE B 1 170 ? 3.166 -20.453 -16.203 1 93.69 170 ILE B N 1
ATOM 3131 C CA . ILE B 1 170 ? 2.24 -21.234 -15.391 1 93.69 170 ILE B CA 1
ATOM 3132 C C . ILE B 1 170 ? 1.141 -21.812 -16.266 1 93.69 170 ILE B C 1
ATOM 3134 O O . ILE B 1 170 ? 0.422 -21.078 -16.953 1 93.69 170 ILE B O 1
ATOM 3138 N N . VAL B 1 171 ? 1.023 -23.094 -16.203 1 86.88 171 VAL B N 1
ATOM 3139 C CA . VAL B 1 171 ? -0.019 -23.781 -16.953 1 86.88 171 VAL B CA 1
ATOM 3140 C C . VAL B 1 171 ? -1.18 -24.125 -16.016 1 86.88 171 VAL B C 1
ATOM 3142 O O . VAL B 1 171 ? -0.98 -24.75 -14.969 1 86.88 171 VAL B O 1
ATOM 3145 N N . THR B 1 172 ? -2.287 -23.625 -16.391 1 80.38 172 THR B N 1
ATOM 3146 C CA . THR B 1 172 ? -3.441 -23.844 -15.523 1 80.38 172 THR B CA 1
ATOM 3147 C C . THR B 1 172 ? -4.453 -24.766 -16.203 1 80.38 172 THR B C 1
ATOM 3149 O O . THR B 1 172 ? -4.48 -24.859 -17.438 1 80.38 172 THR B O 1
ATOM 3152 N N . GLY B 1 173 ? -5.074 -25.688 -15.492 1 67.75 173 GLY B N 1
ATOM 3153 C CA . GLY B 1 173 ? -6.094 -26.578 -16.031 1 67.75 173 GLY B CA 1
ATOM 3154 C C . GLY B 1 173 ? -7.348 -25.859 -16.469 1 67.75 173 GLY B C 1
ATOM 3155 O O . GLY B 1 173 ? -7.445 -24.641 -16.328 1 67.75 173 GLY B O 1
ATOM 3156 N N . ALA B 1 174 ? -8.289 -26.578 -17.109 1 58.44 174 ALA B N 1
ATOM 3157 C CA . ALA B 1 174 ? -9.516 -26.062 -17.719 1 58.44 174 ALA B CA 1
ATOM 3158 C C . ALA B 1 174 ? -10.391 -25.375 -16.688 1 58.44 174 ALA B C 1
ATOM 3160 O O . ALA B 1 174 ? -11.094 -24.406 -17 1 58.44 174 ALA B O 1
ATOM 3161 N N . SER B 1 175 ? -10.445 -25.812 -15.531 1 56.56 175 SER B N 1
ATOM 3162 C CA . SER B 1 175 ? -11.211 -25.219 -14.438 1 56.56 175 SER B CA 1
ATOM 3163 C C . SER B 1 175 ? -10.438 -25.297 -13.125 1 56.56 175 SER B C 1
ATOM 3165 O O . SER B 1 175 ? -9.484 -26.062 -13 1 56.56 175 SER B O 1
ATOM 3167 N N . THR B 1 176 ? -10.828 -24.312 -12.234 1 52.97 176 THR B N 1
ATOM 3168 C CA . THR B 1 176 ? -10.25 -24.406 -10.898 1 52.97 176 THR B CA 1
ATOM 3169 C C . THR B 1 176 ? -10.453 -25.812 -10.328 1 52.97 176 THR B C 1
ATOM 3171 O O . THR B 1 176 ? -11.555 -26.359 -10.406 1 52.97 176 THR B O 1
ATOM 3174 N N . GLY B 1 177 ? -9.375 -26.484 -9.969 1 55.78 177 GLY B N 1
ATOM 3175 C CA . GLY B 1 177 ? -9.438 -27.797 -9.359 1 55.78 177 GLY B CA 1
ATOM 3176 C C . GLY B 1 177 ? -9.242 -28.922 -10.352 1 55.78 177 GLY B C 1
ATOM 3177 O O . GLY B 1 177 ? -9.102 -30.094 -9.969 1 55.78 177 GLY B O 1
ATOM 3178 N N . SER B 1 178 ? -9.344 -28.516 -11.633 1 64.88 178 SER B N 1
ATOM 3179 C CA . SER B 1 178 ? -9.094 -29.578 -12.602 1 64.88 178 SER B CA 1
ATOM 3180 C C . SER B 1 178 ? -7.68 -29.484 -13.172 1 64.88 178 SER B C 1
ATOM 3182 O O . SER B 1 178 ? -7.273 -28.422 -13.648 1 64.88 178 SER B O 1
ATOM 3184 N N . PRO B 1 179 ? -6.914 -30.562 -13.055 1 68.62 179 PRO B N 1
ATOM 3185 C CA . PRO B 1 179 ? -5.551 -30.547 -13.586 1 68.62 179 PRO B CA 1
ATOM 3186 C C . PRO B 1 179 ? -5.512 -30.609 -15.117 1 68.62 179 PRO B C 1
ATOM 3188 O O . PRO B 1 179 ? -6.477 -31.047 -15.742 1 68.62 179 PRO B O 1
ATOM 3191 N N . PRO B 1 180 ? -4.453 -29.969 -15.688 1 74.19 180 PRO B N 1
ATOM 3192 C CA . PRO B 1 180 ? -4.215 -30.25 -17.109 1 74.19 180 PRO B CA 1
ATOM 3193 C C . PRO B 1 180 ? -3.939 -31.719 -17.391 1 74.19 180 PRO B C 1
ATOM 3195 O O . PRO B 1 180 ? -3.621 -32.469 -16.469 1 74.19 180 PRO B O 1
ATOM 3198 N N . SER B 1 181 ? -4.215 -32.094 -18.547 1 78 181 SER B N 1
ATOM 3199 C CA . SER B 1 181 ? -3.836 -33.469 -18.906 1 78 181 SER B CA 1
ATOM 3200 C C . SER B 1 181 ? -2.318 -33.625 -18.969 1 78 181 SER B C 1
ATOM 3202 O O . SER B 1 181 ? -1.599 -32.656 -19.203 1 78 181 SER B O 1
ATOM 3204 N N . LEU B 1 182 ? -1.838 -34.781 -18.656 1 83.12 182 LEU B N 1
ATOM 3205 C CA . LEU B 1 182 ? -0.408 -35.062 -18.719 1 83.12 182 LEU B CA 1
ATOM 3206 C C . LEU B 1 182 ? 0.137 -34.75 -20.109 1 83.12 182 LEU B C 1
ATOM 3208 O O . LEU B 1 182 ? 1.267 -34.281 -20.25 1 83.12 182 LEU B O 1
ATOM 3212 N N . ASP B 1 183 ? -0.669 -35.062 -21.062 1 81.56 183 ASP B N 1
ATOM 3213 C CA . ASP B 1 183 ? -0.271 -34.75 -22.438 1 81.56 183 ASP B CA 1
ATOM 3214 C C . ASP B 1 183 ? -0.112 -33.25 -22.656 1 81.56 183 ASP B C 1
ATOM 3216 O O . ASP B 1 183 ? 0.799 -32.812 -23.359 1 81.56 183 ASP B O 1
ATOM 3220 N N . ASP B 1 184 ? -0.952 -32.562 -22.078 1 78 184 ASP B N 1
ATOM 3221 C CA . ASP B 1 184 ? -0.855 -31.094 -22.156 1 78 184 ASP B CA 1
ATOM 3222 C C . ASP B 1 184 ? 0.43 -30.594 -21.5 1 78 184 ASP B C 1
ATOM 3224 O O . ASP B 1 184 ? 1.129 -29.75 -22.047 1 78 184 ASP B O 1
ATOM 3228 N N . VAL B 1 185 ? 0.693 -31.172 -20.375 1 83 185 VAL B N 1
ATOM 3229 C CA . VAL B 1 185 ? 1.873 -30.75 -19.625 1 83 185 VAL B CA 1
ATOM 3230 C C . VAL B 1 185 ? 3.135 -31.094 -20.406 1 83 185 VAL B C 1
ATOM 3232 O O . VAL B 1 185 ? 4.078 -30.297 -20.469 1 83 185 VAL B O 1
ATOM 3235 N N . ARG B 1 186 ? 3.115 -32.25 -20.984 1 86.81 186 ARG B N 1
ATOM 3236 C CA . ARG B 1 186 ? 4.234 -32.656 -21.844 1 86.81 186 ARG B CA 1
ATOM 3237 C C . ARG B 1 186 ? 4.41 -31.672 -23 1 86.81 186 ARG B C 1
ATOM 3239 O O . ARG B 1 186 ? 5.535 -31.312 -23.344 1 86.81 186 ARG B O 1
ATOM 3246 N N . LEU B 1 187 ? 3.33 -31.391 -23.547 1 84.81 187 LEU B N 1
ATOM 3247 C CA . LEU B 1 187 ? 3.355 -30.469 -24.672 1 84.81 187 LEU B CA 1
ATOM 3248 C C . LEU B 1 187 ? 3.943 -29.125 -24.266 1 84.81 187 LEU B C 1
ATOM 3250 O O . LEU B 1 187 ? 4.727 -28.516 -25 1 84.81 187 LEU B O 1
ATOM 3254 N N . PHE B 1 188 ? 3.619 -28.656 -23.125 1 84.12 188 PH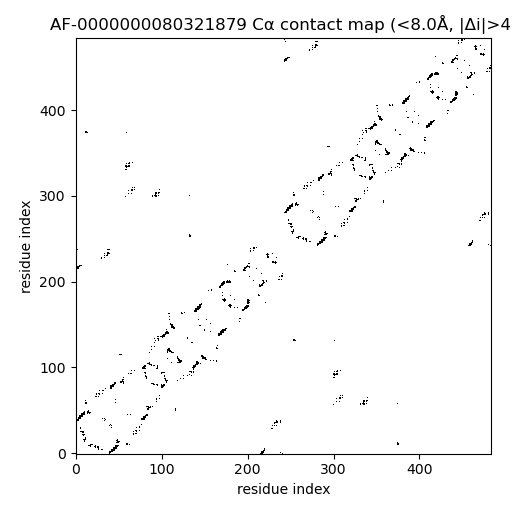E B N 1
ATOM 3255 C CA . PHE B 1 188 ? 4.125 -27.391 -22.609 1 84.12 188 PHE B CA 1
ATOM 3256 C C . PHE B 1 188 ? 5.633 -27.438 -22.422 1 84.12 188 PHE B C 1
ATOM 3258 O O . PHE B 1 188 ? 6.352 -26.516 -22.781 1 84.12 188 PHE B O 1
ATOM 3265 N N . ARG B 1 189 ? 6.051 -28.547 -21.844 1 88.44 189 ARG B N 1
ATOM 3266 C CA . ARG B 1 189 ? 7.48 -28.734 -21.609 1 88.44 189 ARG B CA 1
ATOM 3267 C C . ARG B 1 189 ? 8.258 -28.719 -22.922 1 88.44 189 ARG B C 1
ATOM 3269 O O . ARG B 1 189 ? 9.383 -28.219 -22.984 1 88.44 189 ARG B O 1
ATOM 3276 N N . GLU B 1 190 ? 7.645 -29.234 -23.906 1 89.12 190 GLU B N 1
ATOM 3277 C CA . GLU B 1 190 ? 8.289 -29.281 -25.219 1 89.12 190 GLU B CA 1
ATOM 3278 C C . GLU B 1 190 ? 8.266 -27.922 -25.891 1 89.12 190 GLU B C 1
ATOM 3280 O O . GLU B 1 190 ? 9.195 -27.562 -26.625 1 89.12 190 GLU B O 1
ATOM 3285 N N . LEU B 1 191 ? 7.277 -27.188 -25.625 1 88.25 191 LEU B N 1
ATOM 3286 C CA . LEU B 1 191 ? 7.051 -25.938 -26.359 1 88.25 191 LEU B CA 1
ATOM 3287 C C . LEU B 1 191 ? 7.836 -24.797 -25.734 1 88.25 191 LEU B C 1
ATOM 3289 O O . LEU B 1 191 ? 8.273 -23.875 -26.438 1 88.25 191 LEU B O 1
ATOM 3293 N N . PHE B 1 192 ? 7.91 -24.828 -24.406 1 89.56 192 PHE B N 1
ATOM 3294 C CA . PHE B 1 192 ? 8.492 -23.672 -23.719 1 89.56 192 PHE B CA 1
ATOM 3295 C C . PHE B 1 192 ? 9.891 -24 -23.219 1 89.56 192 PHE B C 1
ATOM 3297 O O . PHE B 1 192 ? 10.109 -25.062 -22.625 1 89.56 192 PHE B O 1
ATOM 3304 N N . SER B 1 193 ? 10.867 -23.156 -23.391 1 88.25 193 SER B N 1
ATOM 3305 C CA . SER B 1 193 ? 12.227 -23.344 -22.906 1 88.25 193 SER B CA 1
ATOM 3306 C C . SER B 1 193 ? 12.391 -22.828 -21.484 1 88.25 193 SER B C 1
ATOM 3308 O O . SER B 1 193 ? 13.32 -23.234 -20.766 1 88.25 193 SER B O 1
ATOM 3310 N N . MET B 1 194 ? 11.516 -21.969 -21.078 1 93.75 194 MET B N 1
ATOM 3311 C CA . MET B 1 194 ? 11.562 -21.438 -19.734 1 93.75 194 MET B CA 1
ATOM 3312 C C . MET B 1 194 ? 10.914 -22.391 -18.734 1 93.75 194 MET B C 1
ATOM 3314 O O . MET B 1 194 ? 10.219 -23.328 -19.141 1 93.75 194 MET B O 1
ATOM 3318 N N . PRO B 1 195 ? 11.219 -22.188 -17.438 1 95.44 195 PRO B N 1
ATOM 3319 C CA . PRO B 1 195 ? 10.609 -23.062 -16.422 1 95.44 195 PRO B CA 1
ATOM 3320 C C . PRO B 1 195 ? 9.086 -23.125 -16.547 1 95.44 195 PRO B C 1
ATOM 3322 O O . PRO B 1 195 ? 8.445 -22.109 -16.812 1 95.44 195 PRO B O 1
ATOM 3325 N N . VAL B 1 196 ? 8.562 -24.328 -16.375 1 93.88 196 VAL B N 1
ATOM 3326 C CA . VAL B 1 196 ? 7.133 -24.578 -16.469 1 93.88 196 VAL B CA 1
ATOM 3327 C C . VAL B 1 196 ? 6.582 -24.953 -15.094 1 93.88 196 VAL B C 1
ATOM 3329 O O . VAL B 1 196 ? 7.086 -25.859 -14.438 1 93.88 196 VAL B O 1
ATOM 3332 N N . LEU B 1 197 ? 5.598 -24.156 -14.68 1 95.12 197 LEU B N 1
ATOM 3333 C CA . LEU B 1 197 ? 4.887 -24.422 -13.438 1 95.12 197 LEU B CA 1
ATOM 3334 C C . LEU B 1 197 ? 3.459 -24.875 -13.711 1 95.12 197 LEU B C 1
ATOM 3336 O O . LEU B 1 197 ? 2.855 -24.469 -14.703 1 95.12 197 LEU B O 1
ATOM 3340 N N . ILE B 1 198 ? 2.984 -25.734 -12.828 1 92.31 198 ILE B N 1
ATOM 3341 C CA . ILE B 1 198 ? 1.575 -26.109 -12.875 1 92.31 198 ILE B CA 1
ATOM 3342 C C . ILE B 1 198 ? 0.802 -25.359 -11.797 1 92.31 198 ILE B C 1
ATOM 3344 O O . ILE B 1 198 ? 1.149 -25.422 -10.617 1 92.31 198 ILE B O 1
ATOM 3348 N N . GLY B 1 199 ? -0.278 -24.641 -12.188 1 89.88 199 GLY B N 1
ATOM 3349 C CA . GLY B 1 199 ? -0.918 -23.703 -11.273 1 89.88 199 GLY B CA 1
ATOM 3350 C C . GLY B 1 199 ? -2.305 -24.141 -10.844 1 89.88 199 GLY B C 1
ATOM 3351 O O . GLY B 1 199 ? -3.096 -23.344 -10.359 1 89.88 199 GLY B O 1
ATOM 3352 N N . SER B 1 200 ? -2.701 -25.297 -11.172 1 83 200 SER B N 1
ATOM 3353 C CA . SER B 1 200 ? -4.016 -25.75 -10.727 1 83 200 SER B CA 1
ATOM 3354 C C . SER B 1 200 ? -4.137 -27.266 -10.789 1 83 200 SER B C 1
ATOM 3356 O O . SER B 1 200 ? -3.424 -27.922 -11.562 1 83 200 SER B O 1
ATOM 3358 N N . GLY B 1 201 ? -4.988 -27.781 -9.891 1 82.38 201 GLY B N 1
ATOM 3359 C CA . GLY B 1 201 ? -5.449 -29.172 -9.984 1 82.38 201 GLY B CA 1
ATOM 3360 C C . GLY B 1 201 ? -4.426 -30.172 -9.492 1 82.38 201 GLY B C 1
ATOM 3361 O O . GLY B 1 201 ? -4.555 -31.375 -9.742 1 82.38 201 GLY B O 1
ATOM 3362 N N . VAL B 1 202 ? -3.459 -29.703 -8.82 1 88.88 202 VAL B N 1
ATOM 3363 C CA . VAL B 1 202 ? -2.41 -30.594 -8.344 1 88.88 202 VAL B CA 1
ATOM 3364 C C . VAL B 1 202 ? -2.814 -31.188 -6.996 1 88.88 202 VAL B C 1
ATOM 3366 O O . VAL B 1 202 ? -3.355 -30.484 -6.137 1 88.88 202 VAL B O 1
ATOM 3369 N N . ASN B 1 203 ? -2.713 -32.469 -6.879 1 91.38 203 ASN B N 1
ATOM 3370 C CA . ASN B 1 203 ? -2.961 -33.188 -5.633 1 91.38 203 ASN B CA 1
ATOM 3371 C C . ASN B 1 203 ? -1.982 -34.344 -5.449 1 91.38 203 ASN B C 1
ATOM 3373 O O . ASN B 1 203 ? -1.03 -34.469 -6.219 1 91.38 203 ASN B O 1
ATOM 3377 N N . ASP B 1 204 ? -2.164 -35.094 -4.324 1 91.69 204 ASP B N 1
ATOM 3378 C CA . ASP B 1 204 ? -1.211 -36.125 -3.959 1 91.69 204 ASP B CA 1
ATOM 3379 C C . ASP B 1 204 ? -1.276 -37.312 -4.938 1 91.69 204 ASP B C 1
ATOM 3381 O O . ASP B 1 204 ? -0.339 -38.094 -5.023 1 91.69 204 ASP B O 1
ATOM 3385 N N . ARG B 1 205 ? -2.287 -37.406 -5.789 1 91.88 205 ARG B N 1
ATOM 3386 C CA . ARG B 1 205 ? -2.461 -38.531 -6.703 1 91.88 205 ARG B CA 1
ATOM 3387 C C . ARG B 1 205 ? -1.779 -38.25 -8.039 1 91.88 205 ARG B C 1
ATOM 3389 O O . ARG B 1 205 ? -1.439 -39.188 -8.773 1 91.88 205 ARG B O 1
ATOM 3396 N N . ASN B 1 206 ? -1.579 -36.969 -8.328 1 91.38 206 ASN B N 1
ATOM 3397 C CA . ASN B 1 206 ? -1.122 -36.688 -9.68 1 91.38 206 ASN B CA 1
ATOM 3398 C C . ASN B 1 206 ? 0.207 -35.938 -9.68 1 91.38 206 ASN B C 1
ATOM 3400 O O . ASN B 1 206 ? 0.849 -35.812 -10.727 1 91.38 206 ASN B O 1
ATOM 3404 N N . ILE B 1 207 ? 0.694 -35.5 -8.562 1 93.5 207 ILE B N 1
ATOM 3405 C CA . ILE B 1 207 ? 1.839 -34.594 -8.516 1 93.5 207 ILE B CA 1
ATOM 3406 C C . ILE B 1 207 ? 3.082 -35.312 -9.039 1 93.5 207 ILE B C 1
ATOM 3408 O O . ILE B 1 207 ? 3.92 -34.688 -9.711 1 93.5 207 ILE B O 1
ATOM 3412 N N . LEU B 1 208 ? 3.26 -36.562 -8.766 1 93.81 208 LEU B N 1
ATOM 3413 C CA . LEU B 1 208 ? 4.453 -37.281 -9.172 1 93.81 208 LEU B CA 1
ATOM 3414 C C . LEU B 1 208 ? 4.516 -37.438 -10.688 1 93.81 208 LEU B C 1
ATOM 3416 O O . LEU B 1 208 ? 5.59 -37.312 -11.281 1 93.81 208 LEU B O 1
ATOM 3420 N N . GLU B 1 209 ? 3.4 -37.656 -11.227 1 91.56 209 GLU B N 1
ATOM 3421 C CA . GLU B 1 209 ? 3.354 -37.75 -12.688 1 91.56 209 GLU B CA 1
ATOM 3422 C C . GLU B 1 209 ? 3.682 -36.406 -13.336 1 91.56 209 GLU B C 1
ATOM 3424 O O . GLU B 1 209 ? 4.422 -36.375 -14.32 1 91.56 209 GLU B O 1
ATOM 3429 N N . PHE B 1 210 ? 3.156 -35.344 -12.773 1 91.75 210 PHE B N 1
ATOM 3430 C CA . PHE B 1 210 ? 3.379 -34.031 -13.312 1 91.75 210 PHE B CA 1
ATOM 3431 C C . PHE B 1 210 ? 4.816 -33.562 -13.086 1 91.75 210 PHE B C 1
ATOM 3433 O O . PHE B 1 210 ? 5.367 -32.812 -13.875 1 91.75 210 PHE B O 1
ATOM 3440 N N . SER B 1 211 ? 5.426 -34.094 -12.016 1 93.38 211 SER B N 1
ATOM 3441 C CA . SER B 1 211 ? 6.762 -33.656 -11.633 1 93.38 211 SER B CA 1
ATOM 3442 C C . SER B 1 211 ? 7.797 -34.062 -12.672 1 93.38 211 SER B C 1
ATOM 3444 O O . SER B 1 211 ? 8.898 -33.531 -12.711 1 93.38 211 SER B O 1
ATOM 3446 N N . LYS B 1 212 ? 7.422 -34.969 -13.539 1 91.31 212 LYS B N 1
ATOM 3447 C CA . LYS B 1 212 ? 8.305 -35.406 -14.609 1 91.31 212 LYS B CA 1
ATOM 3448 C C . LYS B 1 212 ? 8.453 -34.312 -15.68 1 91.31 212 LYS B C 1
ATOM 3450 O O . LYS B 1 212 ? 9.422 -34.312 -16.438 1 91.31 212 LYS B O 1
ATOM 3455 N N . TYR B 1 213 ? 7.496 -33.406 -15.695 1 90.62 213 TYR B N 1
ATOM 3456 C CA . TYR B 1 213 ? 7.465 -32.469 -16.812 1 90.62 213 TYR B CA 1
ATOM 3457 C C . TYR B 1 213 ? 7.391 -31.016 -16.312 1 90.62 213 TYR B C 1
ATOM 3459 O O . TYR B 1 213 ? 7.484 -30.078 -17.109 1 90.62 213 TYR B O 1
ATOM 3467 N N . ALA B 1 214 ? 7.215 -30.812 -15.031 1 92.94 214 ALA B N 1
ATOM 3468 C CA . ALA B 1 214 ? 7.074 -29.469 -14.453 1 92.94 214 ALA B CA 1
ATOM 3469 C C . ALA B 1 214 ? 8.211 -29.172 -13.477 1 92.94 214 ALA B C 1
ATOM 3471 O O . ALA B 1 214 ? 8.719 -30.078 -12.805 1 92.94 214 ALA B O 1
ATOM 3472 N N . ASP B 1 215 ? 8.555 -27.891 -13.414 1 94.38 215 ASP B N 1
ATOM 3473 C CA . ASP B 1 215 ? 9.656 -27.469 -12.555 1 94.38 215 ASP B CA 1
ATOM 3474 C C . ASP B 1 215 ? 9.164 -27.125 -11.156 1 94.38 215 ASP B C 1
ATOM 3476 O O . ASP B 1 215 ? 9.922 -27.172 -10.188 1 94.38 215 ASP B O 1
ATOM 3480 N N . ALA B 1 216 ? 7.945 -26.688 -11.055 1 95.88 216 ALA B N 1
ATOM 3481 C CA . ALA B 1 216 ? 7.367 -26.297 -9.773 1 95.88 216 ALA B CA 1
ATOM 3482 C C . ALA B 1 216 ? 5.844 -26.391 -9.805 1 95.88 216 ALA B C 1
ATOM 3484 O O . ALA B 1 216 ? 5.254 -26.594 -10.867 1 95.88 216 ALA B O 1
ATOM 3485 N N . PHE B 1 217 ? 5.277 -26.344 -8.672 1 96 217 PHE B N 1
ATOM 3486 C CA . PHE B 1 217 ? 3.832 -26.453 -8.523 1 96 217 PHE B CA 1
ATOM 3487 C C . PHE B 1 217 ? 3.293 -25.328 -7.648 1 96 217 PHE B C 1
ATOM 3489 O O . PHE B 1 217 ? 3.883 -25 -6.617 1 96 217 PHE B O 1
ATOM 3496 N N . ILE B 1 218 ? 2.271 -24.656 -8.125 1 96.38 218 ILE B N 1
ATOM 3497 C CA . ILE B 1 218 ? 1.521 -23.703 -7.328 1 96.38 218 ILE B CA 1
ATOM 3498 C C . ILE B 1 218 ? 0.227 -24.344 -6.832 1 96.38 218 ILE B C 1
ATOM 3500 O O . ILE B 1 218 ? -0.635 -24.719 -7.633 1 96.38 218 ILE B O 1
ATOM 3504 N N . VAL B 1 219 ? 0.086 -24.5 -5.512 1 95.5 219 VAL B N 1
ATOM 3505 C CA . VAL B 1 219 ? -1.027 -25.25 -4.961 1 95.5 219 VAL B CA 1
ATOM 3506 C C . VAL B 1 219 ? -1.791 -24.406 -3.951 1 95.5 219 VAL B C 1
ATOM 3508 O O . VAL B 1 219 ? -1.192 -23.812 -3.049 1 95.5 219 VAL B O 1
ATOM 3511 N N . GLY B 1 220 ? -3.092 -24.297 -4.098 1 93.69 220 GLY B N 1
ATOM 3512 C CA . GLY B 1 220 ? -3.943 -23.531 -3.199 1 93.69 220 GLY B CA 1
ATOM 3513 C C . GLY B 1 220 ? -5.047 -24.359 -2.572 1 93.69 220 GLY B C 1
ATOM 3514 O O . GLY B 1 220 ? -4.891 -24.875 -1.462 1 93.69 220 GLY B O 1
ATOM 3515 N N . SER B 1 221 ? -5.98 -24.766 -3.35 1 88.81 221 SER B N 1
ATOM 3516 C CA . SER B 1 221 ? -7.219 -25.375 -2.875 1 88.81 221 SER B CA 1
ATOM 3517 C C . SER B 1 221 ? -6.949 -26.719 -2.203 1 88.81 221 SER B C 1
ATOM 3519 O O . SER B 1 221 ? -7.566 -27.047 -1.188 1 88.81 221 SER B O 1
ATOM 3521 N N . TYR B 1 222 ? -6.062 -27.5 -2.732 1 91.81 222 TYR B N 1
ATOM 3522 C CA . TYR B 1 222 ? -5.77 -28.812 -2.17 1 91.81 222 TYR B CA 1
ATOM 3523 C C . TYR B 1 222 ? -5.301 -28.688 -0.725 1 91.81 222 TYR B C 1
ATOM 3525 O O . TYR B 1 222 ? -5.559 -29.578 0.092 1 91.81 222 TYR B O 1
ATOM 3533 N N . PHE B 1 223 ? -4.613 -27.562 -0.413 1 95.75 223 PHE B N 1
ATOM 3534 C CA . PHE B 1 223 ? -4.004 -27.391 0.901 1 95.75 223 PHE B CA 1
ATOM 3535 C C . PHE B 1 223 ? -5.043 -26.969 1.931 1 95.75 223 PHE B C 1
ATOM 3537 O O . PHE B 1 223 ? -4.758 -26.938 3.129 1 95.75 223 PHE B O 1
ATOM 3544 N N . LYS B 1 224 ? -6.234 -26.688 1.445 1 93.62 224 LYS B N 1
ATOM 3545 C CA . LYS B 1 224 ? -7.184 -26.047 2.35 1 93.62 224 LYS B CA 1
ATOM 3546 C C . LYS B 1 224 ? -8.273 -27.031 2.785 1 93.62 224 LYS B C 1
ATOM 3548 O O . LYS B 1 224 ? -8.719 -27.859 1.994 1 93.62 224 LYS B O 1
ATOM 3553 N N . LYS B 1 225 ? -8.617 -26.922 4.027 1 89.62 225 LYS B N 1
ATOM 3554 C CA . LYS B 1 225 ? -9.781 -27.562 4.641 1 89.62 225 LYS B CA 1
ATOM 3555 C C . LYS B 1 225 ? -10.641 -26.547 5.383 1 89.62 225 LYS B C 1
ATOM 3557 O O . LYS B 1 225 ? -10.188 -25.922 6.352 1 89.62 225 LYS B O 1
ATOM 3562 N N . ARG B 1 226 ? -11.898 -26.344 5.098 1 86.62 226 ARG B N 1
ATOM 3563 C CA . ARG B 1 226 ? -12.836 -25.406 5.691 1 86.62 226 ARG B CA 1
ATOM 3564 C C . ARG B 1 226 ? -12.227 -24 5.762 1 86.62 226 ARG B C 1
ATOM 3566 O O . ARG B 1 226 ? -12.234 -23.375 6.82 1 86.62 226 ARG B O 1
ATOM 3573 N N . GLY B 1 227 ? -11.445 -23.672 4.688 1 84.75 227 GLY B N 1
ATOM 3574 C CA . GLY B 1 227 ? -10.953 -22.312 4.586 1 84.75 227 GLY B CA 1
ATOM 3575 C C . GLY B 1 227 ? -9.602 -22.109 5.258 1 84.75 227 GLY B C 1
ATOM 3576 O O . GLY B 1 227 ? -9.023 -21.031 5.18 1 84.75 227 GLY B O 1
ATOM 3577 N N . GLU B 1 228 ? -9.172 -23.156 5.793 1 94.81 228 GLU B N 1
ATOM 3578 C CA . GLU B 1 228 ? -7.895 -23.109 6.5 1 94.81 228 GLU B CA 1
ATOM 3579 C C . GLU B 1 228 ? -6.883 -24.062 5.879 1 94.81 228 GLU B C 1
ATOM 3581 O O . GLU B 1 228 ? -7.238 -25.156 5.457 1 94.81 228 GLU B O 1
ATOM 3586 N N . VAL B 1 229 ? -5.641 -23.609 5.879 1 97.62 229 VAL B N 1
ATOM 3587 C CA . VAL B 1 229 ? -4.574 -24.484 5.41 1 97.62 229 VAL B CA 1
ATOM 3588 C C . VAL B 1 229 ? -4.406 -25.656 6.371 1 97.62 229 VAL B C 1
ATOM 3590 O O . VAL B 1 229 ? -4.348 -25.469 7.586 1 97.62 229 VAL B O 1
ATOM 3593 N N . ASP B 1 230 ? -4.41 -26.828 5.836 1 97.94 230 ASP B N 1
ATOM 3594 C CA . ASP B 1 230 ? -4.156 -28.062 6.578 1 97.94 230 ASP B CA 1
ATOM 3595 C C . ASP B 1 230 ? -2.697 -28.484 6.453 1 97.94 230 ASP B C 1
ATOM 3597 O O . ASP B 1 230 ? -2.273 -28.969 5.398 1 97.94 230 ASP B O 1
ATOM 3601 N N . VAL B 1 231 ? -1.997 -28.406 7.531 1 98.12 231 VAL B N 1
ATOM 3602 C CA . VAL B 1 231 ? -0.556 -28.641 7.523 1 98.12 231 VAL B CA 1
ATOM 3603 C C . VAL B 1 231 ? -0.259 -30.047 7.039 1 98.12 231 VAL B C 1
ATOM 3605 O O . VAL B 1 231 ? 0.721 -30.281 6.324 1 98.12 231 VAL B O 1
ATOM 3608 N N . GLU B 1 232 ? -1.085 -30.953 7.395 1 97.31 232 GLU B N 1
ATOM 3609 C CA . GLU B 1 232 ? -0.846 -32.344 7.027 1 97.31 232 GLU B CA 1
ATOM 3610 C C . GLU B 1 232 ? -0.995 -32.562 5.523 1 97.31 232 GLU B C 1
ATOM 3612 O O . GLU B 1 232 ? -0.264 -33.344 4.926 1 97.31 232 GLU B O 1
ATOM 3617 N N . ARG B 1 233 ? -1.93 -31.891 4.949 1 96.69 233 ARG B N 1
ATOM 3618 C CA . ARG B 1 233 ? -2.072 -31.953 3.498 1 96.69 233 ARG B CA 1
ATOM 3619 C C . ARG B 1 233 ? -0.848 -31.359 2.803 1 96.69 233 ARG B C 1
ATOM 3621 O O . ARG B 1 233 ? -0.39 -31.891 1.788 1 96.69 233 ARG B O 1
ATOM 3628 N N . VAL B 1 234 ? -0.352 -30.281 3.346 1 97.94 234 VAL B N 1
ATOM 3629 C CA . VAL B 1 234 ? 0.842 -29.641 2.795 1 97.94 234 VAL B CA 1
ATOM 3630 C C . VAL B 1 234 ? 2.031 -30.594 2.916 1 97.94 234 VAL B C 1
ATOM 3632 O O . VAL B 1 234 ? 2.738 -30.844 1.936 1 97.94 234 VAL B O 1
ATOM 3635 N N . ARG B 1 235 ? 2.193 -31.203 4.086 1 97.62 235 ARG B N 1
ATOM 3636 C CA . ARG B 1 235 ? 3.303 -32.125 4.352 1 97.62 235 ARG B CA 1
ATOM 3637 C C . ARG B 1 235 ? 3.26 -33.312 3.412 1 97.62 235 ARG B C 1
ATOM 3639 O O . ARG B 1 235 ? 4.293 -33.75 2.889 1 97.62 235 ARG B O 1
ATOM 3646 N N . ARG B 1 236 ? 2.107 -33.812 3.283 1 96.12 236 ARG B N 1
ATOM 3647 C CA . ARG B 1 236 ? 1.925 -35 2.436 1 96.12 236 ARG B CA 1
ATOM 3648 C C . ARG B 1 236 ? 2.395 -34.719 1.012 1 96.12 236 ARG B C 1
ATOM 3650 O O . ARG B 1 236 ? 3.152 -35.5 0.439 1 96.12 236 ARG B O 1
ATOM 3657 N N . LEU B 1 237 ? 1.95 -33.625 0.463 1 96 237 LEU B N 1
ATOM 3658 C CA . LEU B 1 237 ? 2.311 -33.281 -0.911 1 96 237 LEU B CA 1
ATOM 3659 C C . LEU B 1 237 ? 3.801 -32.969 -1.025 1 96 237 LEU B C 1
ATOM 3661 O O . LEU B 1 237 ? 4.453 -33.406 -1.979 1 96 237 LEU B O 1
ATOM 3665 N N . CYS B 1 238 ? 4.367 -32.25 -0.068 1 96.88 238 CYS B N 1
ATOM 3666 C CA . CYS B 1 238 ? 5.773 -31.859 -0.093 1 96.88 238 CYS B CA 1
ATOM 3667 C C . CYS B 1 238 ? 6.676 -33.062 0.048 1 96.88 238 CYS B C 1
ATOM 3669 O O . CYS B 1 238 ? 7.742 -33.125 -0.566 1 96.88 238 CYS B O 1
ATOM 3671 N N . ARG B 1 239 ? 6.242 -34.062 0.8 1 95.62 239 ARG B N 1
ATOM 3672 C CA . ARG B 1 239 ? 7.027 -35.281 1.008 1 95.62 239 ARG B CA 1
ATOM 3673 C C . ARG B 1 239 ? 7.113 -36.094 -0.274 1 95.62 239 ARG B C 1
ATOM 3675 O O . ARG B 1 239 ? 8.117 -36.781 -0.514 1 95.62 239 ARG B O 1
ATOM 3682 N N . LEU B 1 240 ? 6.102 -35.969 -1.023 1 94.75 240 LEU B N 1
ATOM 3683 C CA . LEU B 1 240 ? 6.082 -36.719 -2.271 1 94.75 240 LEU B CA 1
ATOM 3684 C C . LEU B 1 240 ? 7.133 -36.188 -3.242 1 94.75 240 LEU B C 1
ATOM 3686 O O . LEU B 1 240 ? 7.676 -36.969 -4.047 1 94.75 240 LEU B O 1
ATOM 3690 N N . LEU B 1 241 ? 7.398 -34.906 -3.193 1 91.31 241 LEU B N 1
ATOM 3691 C CA . LEU B 1 241 ? 8.359 -34.312 -4.117 1 91.31 241 LEU B CA 1
ATOM 3692 C C . LEU B 1 241 ? 9.742 -34.25 -3.488 1 91.31 241 LEU B C 1
ATOM 3694 O O . LEU B 1 241 ? 10.695 -33.781 -4.125 1 91.31 241 LEU B O 1
ATOM 3698 N N . ALA B 1 242 ? 9.969 -34.625 -2.121 1 84.44 242 ALA B N 1
ATOM 3699 C CA . ALA B 1 242 ? 11.266 -34.594 -1.452 1 84.44 242 ALA B CA 1
ATOM 3700 C C . ALA B 1 242 ? 12.133 -35.75 -1.904 1 84.44 242 ALA B C 1
ATOM 3702 O O . ALA B 1 242 ? 11.625 -36.812 -2.264 1 84.44 242 ALA B O 1
#

InterPro domains:
  IPR005137 Membrane complex biogenesis protein, BtpA family [PF03437] (2-240)
  IPR005137 Membrane complex biogenesis protein, BtpA family [PIRSF005956] (2-240)
  IPR005137 Membrane complex biogenesis protein, BtpA family [PTHR21381] (1-237)
  IPR005137 Membrane complex biogenesis protein, BtpA family [TIGR00259] (2-239)
  IPR011060 Ribulose-phosphate binding barrel [SSF51366] (11-237)
  IPR013785 Aldolase-type TIM barrel [G3DSA:3.20.20.70] (16-237)

Sequence (484 aa):
MIIGVLHLKPLPGSPLYSSFDEVIEHAVRNAVRLEEGGVSAILVENFGDAPFLMEAGKETVACMTAVIKEVMREVSLPIGVNVLRNDAIAAAAIAKAVRADFIRVNQAIFPSLMPEGVSRPVAGELARFMRAIDLRAMVFVDVGVKHAVHLASLEDYAENIERSFADAVIVTGASTGSPPSLDDVRLFRELFSMPVLIGSGVNDRNILEFSKYADAFIVGSYFKKRGEVDVERVRRLCRLLAMIIGVLHLKPLPGSPLYSSFDEVIEHAVRNAVRLEEGGVSAILVENFGDAPFLMEAGKETVACMTAVIKEVMREVSLPIGVNVLRNDAIAAAAIAKAVRADFIRVNQAIFPSLMPEGVSRPVAGELARFMRAIDLRAMVFVDVGVKHAVHLASLEDYAENIERSFADAVIVTGASTGSPPSLDDVRLFRELFSMPVLIGSGVNDRNILEFSKYADAFIVGSYFKKRGEVDVERVRRLCRLLA

Secondary structure (DSSP, 8-state):
-EEEEEEPPPPTTSTT---HHHHHHHHHHHHHHHHHHT-SEEEEE-GGGPSPPSS--HHHHHHHHHHHHHHHTT--S-EEEE-TTT-HHHHHHHHHHHT-SEEEES-SSS-EEETTEEEPP-HHHHHHHHHHTT---EEEEESS-TTSEESS-HHHHHHHGGGGT-SEEEE--SSTTPPPPHHHHHHHHHH-SS-EEE-S---TTTHHHHHTT-SEEEESGGGEETTEE-HHHHHHHHHHH-/-EEEEEEPPPPTTSTT---HHHHHHHHHHHHHHHHHHT-SEEEEE-GGGPSPPSS--HHHHHHHHHHHHHHHTT--S-EEEE-TTT-HHHHHHHHHHHT-SEEEES-SSS-EEETTEEEPP-HHHHHHHHHHTT---EEEEEES-TTSEESS-HHHHHHHGGGGT-SEEEE--SSTTPPPPHHHHHHHHHH-SS-EEE-S---TTTHHHHHTT-SEEEE-GGGEETTEE-HHHHHHHHHHH-

Radius of gyration: 24.9 Å; Cα contacts (8 Å, |Δi|>4): 1119; chains: 2; bounding box: 40×77×58 Å